Protein 6Q1U (pdb70)

Organism: Homo sapiens (NCBI:txid9606)

Structure (mmCIF, N/CA/C/O backbone):
data_6Q1U
#
_entry.id   6Q1U
#
_cell.length_a   79.228
_cell.length_b   80.293
_cell.length_c   83.198
_cell.angle_alpha   90.000
_cell.angle_beta   90.000
_cell.angle_gamma   90.000
#
_symmetry.space_group_name_H-M   'P 21 21 21'
#
loop_
_entity.id
_entity.type
_entity.pdbx_description
1 polymer Plasminogen
2 polymer GLY-ARG-ALA-TYR-LYS-SER-LYS-PRO-PRO-ILE-ALA-PHE-PRO-ASP
3 non-polymer 1-methyl-1H-1,2,3-triazole
4 water water
#
loop_
_atom_site.group_PDB
_atom_site.id
_atom_site.type_symbol
_atom_site.label_atom_id
_atom_site.label_alt_id
_atom_site.label_comp_id
_atom_site.label_asym_id
_atom_site.label_entity_id
_atom_site.label_seq_id
_atom_site.pdbx_PDB_ins_code
_atom_site.Cartn_x
_atom_site.Cartn_y
_atom_site.Cartn_z
_atom_site.occupancy
_atom_site.B_iso_or_equiv
_atom_site.auth_seq_id
_atom_site.auth_comp_id
_atom_site.auth_asym_id
_atom_site.auth_atom_id
_atom_site.pdbx_PDB_model_num
ATOM 1 N N . PHE A 1 4 ? -4.01181 1.55753 -28.34089 1.000 58.02801 546 PHE A N 1
ATOM 2 C CA . PHE A 1 4 ? -4.46010 1.50690 -26.95296 1.000 56.80418 546 PHE A CA 1
ATOM 3 C C . PHE A 1 4 ? -5.37794 0.31250 -26.69846 1.000 56.42782 546 PHE A C 1
ATOM 4 O O . PHE A 1 4 ? -6.02913 -0.19545 -27.61158 1.000 56.86734 546 PHE A O 1
ATOM 12 N N . ASP A 1 5 ? -5.41621 -0.12695 -25.44522 1.000 37.56240 547 ASP A N 1
ATOM 13 C CA . ASP A 1 5 ? -6.24172 -1.24254 -25.01200 1.000 37.31500 547 ASP A CA 1
ATOM 14 C C . ASP A 1 5 ? -7.32604 -0.72789 -24.07641 1.000 36.51490 547 ASP A C 1
ATOM 15 O O . ASP A 1 5 ? -7.08950 0.19614 -23.29148 1.000 36.81494 547 ASP A O 1
ATOM 20 N N . CYS A 1 6 ? -8.51408 -1.32645 -24.16361 1.000 35.28055 548 CYS A N 1
ATOM 21 C CA . CYS A 1 6 ? -9.62523 -0.88577 -23.33092 1.000 34.79101 548 CYS A CA 1
ATOM 22 C C . CYS A 1 6 ? -9.29766 -1.08776 -21.85627 1.000 35.75955 548 CYS A C 1
ATOM 23 O O . CYS A 1 6 ? -8.55198 -1.99562 -21.47806 1.000 36.77283 548 CYS A O 1
ATOM 26 N N . GLY A 1 7 ? -9.86046 -0.21953 -21.02044 1.000 23.28437 549 GLY A N 1
ATOM 27 C CA . GLY A 1 7 ? -9.75531 -0.37879 -19.58492 1.000 24.03446 549 GLY A CA 1
ATOM 28 C C . GLY A 1 7 ? -8.37005 -0.23558 -18.99607 1.000 24.80824 549 GLY A C 1
ATOM 29 O O . GLY A 1 7 ? -8.17831 -0.59262 -17.82989 1.000 26.04786 549 GLY A O 1
ATOM 30 N N . LYS A 1 8 ? -7.40056 0.27427 -19.75432 1.000 19.92607 550 LYS A N 1
ATOM 31 C CA . LYS A 1 8 ? -6.03349 0.47750 -19.26382 1.000 20.49719 550 LYS A CA 1
ATOM 32 C C . LYS A 1 8 ? -5.69102 1.96042 -19.29980 1.000 19.35495 550 LYS A C 1
ATOM 33 O O . LYS A 1 8 ? -5.27773 2.47693 -20.35419 1.000 19.49444 550 LYS A O 1
ATOM 39 N N . PRO A 1 9 ? -5.82643 2.68338 -18.18792 1.000 17.98900 551 PRO A N 1
ATOM 40 C CA . PRO A 1 9 ? -5.54115 4.12083 -18.20909 1.000 17.40998 551 PRO A CA 1
ATOM 41 C C . PRO A 1 9 ? -4.05411 4.39657 -18.38084 1.000 18.88121 551 PRO A C 1
ATOM 42 O O . PRO A 1 9 ? -3.19567 3.63186 -17.93343 1.000 20.34981 551 PRO A O 1
ATOM 46 N N . GLN A 1 10 ? -3.75618 5.50946 -19.05040 1.000 23.60020 552 GLN A N 1
ATOM 47 C CA . GLN A 1 10 ? -2.38199 5.96531 -19.18520 1.000 23.47650 552 GLN A CA 1
ATOM 48 C C . GLN A 1 10 ? -1.90623 6.74701 -17.96852 1.000 23.63704 552 GLN A C 1
ATOM 49 O O . GLN A 1 10 ? -0.70679 7.01641 -17.85491 1.000 24.88983 552 GLN A O 1
ATOM 55 N N . VAL A 1 11 ? -2.81381 7.12264 -17.07127 1.000 20.18400 553 VAL A N 1
ATOM 56 C CA . VAL A 1 11 ? -2.47130 7.68497 -15.77031 1.000 21.16833 553 VAL A CA 1
ATOM 57 C C . VAL A 1 11 ? -3.02921 6.74234 -14.71560 1.000 20.88408 553 VAL A C 1
ATOM 58 O O . VAL A 1 11 ? -4.24877 6.54967 -14.63468 1.000 19.15230 553 VAL A O 1
ATOM 62 N N . GLU A 1 12 ? -2.14564 6.14148 -13.92856 1.000 28.06915 554 GLU A N 1
ATOM 63 C CA . GLU A 1 12 ? -2.57456 5.17551 -12.92564 1.000 30.29047 554 GLU A CA 1
ATOM 64 C C . GLU A 1 12 ? -3.39742 5.87424 -11.85222 1.000 29.51933 554 GLU A C 1
ATOM 65 O O . GLU A 1 12 ? -2.91461 6.83705 -11.23963 1.000 28.60606 554 GLU A O 1
ATOM 71 N N . PRO A 1 13 ? -4.63570 5.44910 -11.60843 1.000 21.99737 555 PRO A N 1
ATOM 72 C CA . PRO A 1 13 ? -5.46884 6.13542 -10.61611 1.000 21.47889 555 PRO A CA 1
ATOM 73 C C . PRO A 1 13 ? -5.02249 5.85134 -9.19317 1.000 24.00025 555 PRO A C 1
ATOM 74 O O . PRO A 1 13 ? -4.55920 4.75534 -8.86525 1.000 26.67951 555 PRO A O 1
ATOM 78 N N . LYS A 1 14 ? -5.17662 6.86583 -8.34296 1.000 29.24561 556 LYS A N 1
ATOM 79 C CA . LYS A 1 14 ? -4.75233 6.77573 -6.95325 1.000 31.98541 556 LYS A CA 1
ATOM 80 C C . LYS A 1 14 ? -5.73080 5.91014 -6.17308 1.000 34.27253 556 LYS A C 1
ATOM 81 O O . LYS A 1 14 ? -6.93515 6.16574 -6.18662 1.000 33.64088 556 LYS A O 1
ATOM 87 N N . LYS A 1 15 ? -5.22437 4.87477 -5.51614 1.000 49.27696 557 LYS A N 1
ATOM 88 C CA . LYS A 1 15 ? -6.02771 4.19973 -4.50914 1.000 51.24035 557 LYS A CA 1
ATOM 89 C C . LYS A 1 15 ? -6.49627 5.22794 -3.49420 1.000 50.52974 557 LYS A C 1
ATOM 90 O O . LYS A 1 15 ? -5.68003 5.85743 -2.81525 1.000 50.71134 557 LYS A O 1
ATOM 92 N N . CYS A 1 16 ? -7.81020 5.43357 -3.41822 1.000 64.52616 558 CYS A N 1
ATOM 93 C CA . CYS A 1 16 ? -8.35262 6.46513 -2.54733 1.000 63.72080 558 CYS A CA 1
ATOM 94 C C . CYS A 1 16 ? -8.47978 5.91689 -1.13262 1.000 66.26058 558 CYS A C 1
ATOM 95 O O . CYS A 1 16 ? -9.31212 5.02517 -0.90005 1.000 66.60535 558 CYS A O 1
ATOM 98 N N . PRO A 1 17 ? -7.68902 6.40907 -0.15794 1.000 70.25053 559 PRO A N 1
ATOM 99 C CA . PRO A 1 17 ? -7.70619 5.93679 1.23369 1.000 73.63778 559 PRO A CA 1
ATOM 100 C C . PRO A 1 17 ? -9.05294 6.15272 1.92385 1.000 73.32458 559 PRO A C 1
ATOM 101 O O . PRO A 1 17 ? -9.76129 5.18120 2.19068 1.000 73.69041 559 PRO A O 1
ATOM 105 N N . VAL A 1 20 ? -20.25573 12.48632 -6.36215 1.000 16.08877 562 VAL A N 1
ATOM 106 C CA . VAL A 1 20 ? -19.65523 11.49012 -5.47972 1.000 17.11258 562 VAL A CA 1
ATOM 107 C C . VAL A 1 20 ? -19.51311 12.03938 -4.06628 1.000 18.69961 562 VAL A C 1
ATOM 108 O O . VAL A 1 20 ? -18.89461 13.08010 -3.86617 1.000 18.63645 562 VAL A O 1
ATOM 112 N N . VAL A 1 21 ? -20.09026 11.33296 -3.09497 1.000 20.53141 563 VAL A N 1
ATOM 113 C CA . VAL A 1 21 ? -19.93467 11.66042 -1.67886 1.000 22.69483 563 VAL A CA 1
ATOM 114 C C . VAL A 1 21 ? -18.78544 10.83355 -1.11656 1.000 24.14500 563 VAL A C 1
ATOM 115 O O . VAL A 1 21 ? -18.69267 9.62804 -1.38070 1.000 24.50294 563 VAL A O 1
ATOM 119 N N . GLY A 1 22 ? -17.91383 11.47461 -0.33041 1.000 25.47411 564 GLY A N 1
ATOM 120 C CA . GLY A 1 22 ? -16.71687 10.78262 0.10230 1.000 27.22432 564 GLY A CA 1
ATOM 121 C C . GLY A 1 22 ? -15.73399 10.65199 -1.05364 1.000 25.28987 564 GLY A C 1
ATOM 122 O O . GLY A 1 22 ? -15.76462 11.41295 -2.02461 1.000 22.94749 564 GLY A O 1
ATOM 123 N N . GLY A 1 23 ? -14.85815 9.65139 -0.94618 1.000 26.62161 565 GLY A N 1
ATOM 124 C CA . GLY A 1 23 ? -13.88417 9.43018 -2.00109 1.000 25.08459 565 GLY A CA 1
ATOM 125 C C . GLY A 1 23 ? -12.91757 10.59662 -2.12212 1.000 24.89772 565 GLY A C 1
ATOM 126 O O . GLY A 1 23 ? -12.59778 11.27864 -1.14541 1.000 26.99271 565 GLY A O 1
ATOM 127 N N . CYS A 1 24 ? -12.45619 10.84382 -3.34275 1.000 28.36919 566 CYS A N 1
ATOM 128 C CA . CYS A 1 24 ? -11.48906 11.91531 -3.52775 1.000 28.20075 566 CYS A CA 1
ATOM 129 C C . CYS A 1 24 ? -11.46523 12.36476 -4.97722 1.000 24.40819 566 CYS A C 1
ATOM 130 O O . CYS A 1 24 ? -11.94902 11.67242 -5.87235 1.000 23.37386 566 CYS A O 1
ATOM 133 N N . VAL A 1 25 ? -10.88306 13.54628 -5.18584 1.000 21.01831 567 VAL A N 1
ATOM 134 C CA . VAL A 1 25 ? -10.63548 14.03916 -6.53175 1.000 19.47865 567 VAL A CA 1
ATOM 135 C C . VAL A 1 25 ? -9.65097 13.11507 -7.23035 1.000 19.40233 567 VAL A C 1
ATOM 136 O O . VAL A 1 25 ? -8.58079 12.80348 -6.69313 1.000 21.40257 567 VAL A O 1
ATOM 140 N N . ALA A 1 26 ? -10.00391 12.67788 -8.43581 1.000 29.84305 568 ALA A N 1
ATOM 141 C CA . ALA A 1 26 ? -9.15359 11.75618 -9.17223 1.000 28.90083 568 ALA A CA 1
ATOM 142 C C . ALA A 1 26 ? -7.91019 12.46538 -9.71103 1.000 29.54038 568 ALA A C 1
ATOM 143 O O . ALA A 1 26 ? -7.86089 13.69346 -9.83684 1.000 30.46944 568 ALA A O 1
ATOM 145 N N . HIS A 1 27 ? -6.88720 11.67031 -10.01074 1.000 29.33510 569 HIS A N 1
ATOM 146 C CA . HIS A 1 27 ? -5.80639 12.16785 -10.84428 1.000 29.86148 569 HIS A CA 1
ATOM 147 C C . HIS A 1 27 ? -6.38883 12.55249 -12.19477 1.000 29.16665 569 HIS A C 1
ATOM 148 O O . HIS A 1 27 ? -7.17163 11.78002 -12.76509 1.000 27.95598 569 HIS A O 1
ATOM 155 N N . PRO A 1 28 ? -6.07404 13.73102 -12.71636 1.000 30.10361 570 PRO A N 1
ATOM 156 C CA . PRO A 1 28 ? -6.58951 14.10603 -14.03666 1.000 29.70093 570 PRO A CA 1
ATOM 157 C C . PRO A 1 28 ? -6.30478 13.04205 -15.08460 1.000 28.91926 570 PRO A C 1
ATOM 158 O O . PRO A 1 28 ? -5.15754 12.61741 -15.25722 1.000 29.51670 570 PRO A O 1
ATOM 162 N N . HIS A 1 29 ? -7.36663 12.57249 -15.74087 1.000 27.75859 571 HIS A N 1
ATOM 163 C CA . HIS A 1 29 ? -7.32083 11.64756 -16.86687 1.000 27.21905 571 HIS A CA 1
ATOM 164 C C . HIS A 1 29 ? -6.92025 10.23455 -16.47113 1.000 26.82690 571 HIS A C 1
ATOM 165 O O . HIS A 1 29 ? -6.56113 9.43269 -17.34770 1.000 26.89796 571 HIS A O 1
ATOM 172 N N . SER A 1 30 ? -6.98567 9.89795 -15.18045 1.000 26.69004 572 SER A N 1
ATOM 173 C CA . SER A 1 30 ? -6.79510 8.52054 -14.74432 1.000 26.51107 572 SER A CA 1
ATOM 174 C C . SER A 1 30 ? -8.00664 7.64441 -15.03224 1.000 25.57149 572 SER A C 1
ATOM 175 O O . SER A 1 30 ? -7.90271 6.41716 -14.92636 1.000 25.67676 572 SER A O 1
ATOM 178 N N . TRP A 1 31 ? -9.14417 8.24101 -15.38825 1.000 24.88983 573 TRP A N 1
ATOM 179 C CA . TRP A 1 31 ? -10.35179 7.51786 -15.77814 1.000 24.13447 573 TRP A CA 1
ATOM 180 C C . TRP A 1 31 ? -10.75547 7.98157 -17.17675 1.000 23.89234 573 TRP A C 1
ATOM 181 O O . TRP A 1 31 ? -11.72368 8.73791 -17.34006 1.000 23.47124 573 TRP A O 1
ATOM 192 N N . PRO A 1 32 ? -10.03106 7.53447 -18.21208 1.000 24.38713 574 PRO A N 1
ATOM 193 C CA . PRO A 1 32 ? -10.18876 8.13562 -19.54943 1.000 24.58189 574 PRO A CA 1
ATOM 194 C C . PRO A 1 32 ? -11.48138 7.77948 -20.26030 1.000 23.97393 574 PRO A C 1
ATOM 195 O O . PRO A 1 32 ? -11.74080 8.33907 -21.33296 1.000 24.21606 574 PRO A O 1
ATOM 199 N N . TRP A 1 33 ? -12.28560 6.86807 -19.72640 1.000 23.41860 575 TRP A N 1
ATOM 200 C CA . TRP A 1 33 ? -13.57468 6.53263 -20.31759 1.000 22.98170 575 TRP A CA 1
ATOM 201 C C . TRP A 1 33 ? -14.72414 7.32722 -19.71675 1.000 22.28951 575 TRP A C 1
ATOM 202 O O . TRP A 1 33 ? -15.86600 7.17978 -20.16980 1.000 21.97106 575 TRP A O 1
ATOM 213 N N . GLN A 1 34 ? -14.45198 8.15384 -18.70904 1.000 22.29215 576 GLN A N 1
ATOM 214 C CA . GLN A 1 34 ? -15.50356 8.92932 -18.06538 1.000 22.03948 576 GLN A CA 1
ATOM 215 C C . GLN A 1 34 ? -15.99282 10.03295 -18.99261 1.000 22.13423 576 GLN A C 1
ATOM 216 O O . GLN A 1 34 ? -15.20147 10.82972 -19.50657 1.000 22.66061 576 GLN A O 1
ATOM 222 N N . VAL A 1 35 ? -17.30565 10.09083 -19.18524 1.000 21.83946 577 VAL A N 1
ATOM 223 C CA . VAL A 1 35 ? -17.93751 11.02706 -20.09987 1.000 22.03948 577 VAL A CA 1
ATOM 224 C C . VAL A 1 35 ? -18.80706 11.98485 -19.30051 1.000 22.36847 577 VAL A C 1
ATOM 225 O O . VAL A 1 35 ? -19.43009 11.58697 -18.31024 1.000 22.25793 577 VAL A O 1
ATOM 229 N N . SER A 1 36 ? -18.84578 13.24672 -19.72657 1.000 23.07908 578 SER A N 1
ATOM 230 C CA . SER A 1 36 ? -19.81342 14.21162 -19.21665 1.000 23.72916 578 SER A CA 1
ATOM 231 C C . SER A 1 36 ? -20.92290 14.36698 -20.25332 1.000 23.65547 578 SER A C 1
ATOM 232 O O . SER A 1 36 ? -20.70382 14.93653 -21.32844 1.000 24.05025 578 SER A O 1
ATOM 235 N N . LEU A 1 37 ? -22.10452 13.84852 -19.93425 1.000 23.35543 579 LEU A N 1
ATOM 236 C CA . LEU A 1 37 ? -23.26819 14.03523 -20.78499 1.000 23.48176 579 LEU A CA 1
ATOM 237 C C . LEU A 1 37 ? -23.86555 15.40603 -20.49387 1.000 24.75034 579 LEU A C 1
ATOM 238 O O . LEU A 1 37 ? -24.08692 15.76272 -19.33411 1.000 25.43200 579 LEU A O 1
ATOM 243 N N . ARG A 1 38 ? -24.08453 16.19203 -21.54424 1.000 25.37409 580 ARG A N 1
ATOM 244 C CA . ARG A 1 38 ? -24.49473 17.57712 -21.39130 1.000 26.94797 580 ARG A CA 1
ATOM 245 C C . ARG A 1 38 ? -25.67056 17.87892 -22.29996 1.000 27.35854 580 ARG A C 1
ATOM 246 O O . ARG A 1 38 ? -25.84867 17.24824 -23.34288 1.000 26.61898 580 ARG A O 1
ATOM 254 N N . THR A 1 39 ? -26.47553 18.85016 -21.88397 1.000 28.78240 581 THR A N 1
ATOM 255 C CA . THR A 1 39 ? -27.53801 19.35770 -22.73494 1.000 31.98015 581 THR A CA 1
ATOM 256 C C . THR A 1 39 ? -26.93656 20.10203 -23.92030 1.000 35.02262 581 THR A C 1
ATOM 257 O O . THR A 1 39 ? -25.77859 20.53346 -23.89007 1.000 35.37266 581 THR A O 1
ATOM 261 N N . ARG A 1 40 ? -27.73865 20.23894 -24.98131 1.000 43.98159 582 ARG A N 1
ATOM 262 C CA . ARG A 1 40 ? -27.31686 21.03183 -26.13236 1.000 46.67402 582 ARG A CA 1
ATOM 263 C C . ARG A 1 40 ? -26.82828 22.40506 -25.69582 1.000 50.46131 582 ARG A C 1
ATOM 264 O O . ARG A 1 40 ? -25.87002 22.94590 -26.26211 1.000 50.98769 582 ARG A O 1
ATOM 267 N N . PHE A 1 41 ? -27.45787 22.96882 -24.66344 1.000 46.91615 583 PHE A N 1
ATOM 268 C CA . PHE A 1 41 ? -27.10283 24.27908 -24.13994 1.000 47.96365 583 PHE A CA 1
ATOM 269 C C . PHE A 1 41 ? -26.19378 24.19399 -22.91177 1.000 45.50546 583 PHE A C 1
ATOM 270 O O . PHE A 1 41 ? -26.22774 25.07892 -22.05205 1.000 45.82392 583 PHE A O 1
ATOM 278 N N . GLY A 1 42 ? -25.39785 23.12891 -22.80562 1.000 45.22911 584 GLY A N 1
ATOM 279 C CA . GLY A 1 42 ? -24.14847 23.16786 -22.06419 1.000 43.25782 584 GLY A CA 1
ATOM 280 C C . GLY A 1 42 ? -24.17238 22.84382 -20.58431 1.000 40.82595 584 GLY A C 1
ATOM 281 O O . GLY A 1 42 ? -23.19625 23.15711 -19.89186 1.000 40.03638 584 GLY A O 1
ATOM 282 N N . MET A 1 43 ? -25.22383 22.21308 -20.07038 1.000 57.02789 585 MET A N 1
ATOM 283 C CA . MET A 1 43 ? -25.30467 21.87657 -18.65258 1.000 54.55128 585 MET A CA 1
ATOM 284 C C . MET A 1 43 ? -24.95618 20.41052 -18.43566 1.000 50.47447 585 MET A C 1
ATOM 285 O O . MET A 1 43 ? -25.56825 19.53010 -19.04526 1.000 49.32170 585 MET A O 1
ATOM 290 N N . HIS A 1 44 ? -23.97853 20.14723 -17.57067 1.000 31.54062 586 HIS A N 1
ATOM 291 C CA . HIS A 1 44 ? -23.73526 18.77325 -17.14787 1.000 29.69040 586 HIS A CA 1
ATOM 292 C C . HIS A 1 44 ? -24.90541 18.28403 -16.30358 1.000 29.84042 586 HIS A C 1
ATOM 293 O O . HIS A 1 44 ? -25.28648 18.92746 -15.32034 1.000 31.54062 586 HIS A O 1
ATOM 300 N N . PHE A 1 45 ? -25.47839 17.14275 -16.68396 1.000 28.37445 587 PHE A N 1
ATOM 301 C CA . PHE A 1 45 ? -26.59644 16.58040 -15.94387 1.000 28.73239 587 PHE A CA 1
ATOM 302 C C . PHE A 1 45 ? -26.47147 15.08675 -15.67602 1.000 27.38486 587 PHE A C 1
ATOM 303 O O . PHE A 1 45 ? -27.28655 14.55029 -14.91758 1.000 27.92440 587 PHE A O 1
ATOM 311 N N . CYS A 1 46 ? -25.49841 14.40379 -16.27362 1.000 27.21642 588 CYS A N 1
ATOM 312 C CA . CYS A 1 46 ? -25.34060 12.96483 -16.10896 1.000 25.81889 588 CYS A CA 1
ATOM 313 C C . CYS A 1 46 ? -23.94014 12.58160 -16.54287 1.000 24.60821 588 CYS A C 1
ATOM 314 O O . CYS A 1 46 ? -23.22591 13.35910 -17.18007 1.000 24.82929 588 CYS A O 1
ATOM 317 N N . GLY A 1 47 ? -23.56159 11.35369 -16.19952 1.000 23.38965 589 GLY A N 1
ATOM 318 C CA . GLY A 1 47 ? -22.32537 10.76951 -16.65272 1.000 22.61587 589 GLY A CA 1
ATOM 319 C C . GLY A 1 47 ? -22.58257 9.68436 -17.68410 1.000 21.93158 589 GLY A C 1
ATOM 320 O O . GLY A 1 47 ? -23.71209 9.36258 -18.03907 1.000 21.99474 589 GLY A O 1
ATOM 321 N N . GLY A 1 48 ? -21.48457 9.11408 -18.15198 1.000 21.51837 590 GLY A N 1
ATOM 322 C CA . GLY A 1 48 ? -21.54078 8.04729 -19.13532 1.000 21.23149 590 GLY A CA 1
ATOM 323 C C . GLY A 1 48 ? -20.17327 7.41623 -19.23386 1.000 21.18675 590 GLY A C 1
ATOM 324 O O . GLY A 1 48 ? -19.19601 7.91621 -18.67208 1.000 21.27097 590 GLY A O 1
ATOM 325 N N . THR A 1 49 ? -20.11811 6.30033 -19.95184 1.000 21.29729 591 THR A N 1
ATOM 326 C CA . THR A 1 49 ? -18.88543 5.54238 -20.11281 1.000 21.58943 591 THR A CA 1
ATOM 327 C C . THR A 1 49 ? -18.65821 5.26727 -21.58862 1.000 21.93158 591 THR A C 1
ATOM 328 O O . THR A 1 49 ? -19.49082 4.62403 -22.23772 1.000 22.20266 591 THR A O 1
ATOM 332 N N . LEU A 1 50 ? -17.52849 5.74012 -22.10986 1.000 22.18424 592 LEU A N 1
ATOM 333 C CA . LEU A 1 50 ? -17.13029 5.39585 -23.46687 1.000 22.92117 592 LEU A CA 1
ATOM 334 C C . LEU A 1 50 ? -16.73802 3.92592 -23.50401 1.000 23.72653 592 LEU A C 1
ATOM 335 O O . LEU A 1 50 ? -15.83717 3.50103 -22.77466 1.000 23.97656 592 LEU A O 1
ATOM 340 N N . ILE A 1 51 ? -17.42380 3.14123 -24.32731 1.000 24.35818 593 ILE A N 1
ATOM 341 C CA . ILE A 1 51 ? -17.11684 1.72117 -24.46358 1.000 25.57938 593 ILE A CA 1
ATOM 342 C C . ILE A 1 51 ? -16.52923 1.37431 -25.82231 1.000 27.01377 593 ILE A C 1
ATOM 343 O O . ILE A 1 51 ? -16.14340 0.21325 -26.03534 1.000 28.45604 593 ILE A O 1
ATOM 348 N N . SER A 1 52 ? -16.44284 2.33365 -26.73789 1.000 26.97429 594 SER A N 1
ATOM 349 C CA . SER A 1 52 ? -15.77726 2.20120 -28.02458 1.000 28.59817 594 SER A CA 1
ATOM 350 C C . SER A 1 52 ? -15.74622 3.59647 -28.63022 1.000 28.23233 594 SER A C 1
ATOM 351 O O . SER A 1 52 ? -16.43315 4.48741 -28.11912 1.000 26.83216 594 SER A O 1
ATOM 354 N N . PRO A 1 53 ? -14.97191 3.84437 -29.69269 1.000 29.71935 595 PRO A N 1
ATOM 355 C CA . PRO A 1 53 ? -14.86567 5.22357 -30.20384 1.000 29.63776 595 PRO A CA 1
ATOM 356 C C . PRO A 1 53 ? -16.19056 5.85065 -30.60798 1.000 28.95874 595 PRO A C 1
ATOM 357 O O . PRO A 1 53 ? -16.29031 7.08302 -30.62965 1.000 28.52447 595 PRO A O 1
ATOM 361 N N . GLU A 1 54 ? -17.21477 5.05656 -30.91195 1.000 30.20362 596 GLU A N 1
ATOM 362 C CA . GLU A 1 54 ? -18.48766 5.59502 -31.37306 1.000 29.79041 596 GLU A CA 1
ATOM 363 C C . GLU A 1 54 ? -19.59713 5.57252 -30.33321 1.000 28.16917 596 GLU A C 1
ATOM 364 O O . GLU A 1 54 ? -20.63333 6.20800 -30.55988 1.000 27.79544 596 GLU A O 1
ATOM 370 N N . TRP A 1 55 ? -19.42745 4.86458 -29.21615 1.000 26.26368 597 TRP A N 1
ATOM 371 C CA . TRP A 1 55 ? -20.56244 4.48447 -28.37957 1.000 25.34251 597 TRP A CA 1
ATOM 372 C C . TRP A 1 55 ? -20.35492 4.88271 -26.92692 1.000 24.11605 597 TRP A C 1
ATOM 373 O O . TRP A 1 55 ? -19.28682 4.64073 -26.35566 1.000 24.15026 597 TRP A O 1
ATOM 384 N N . VAL A 1 56 ? -21.39304 5.47041 -26.33251 1.000 23.26595 598 VAL A N 1
ATOM 385 C CA . VAL A 1 56 ? -21.40178 5.87351 -24.93151 1.000 22.40269 598 VAL A CA 1
ATOM 386 C C . VAL A 1 56 ? -22.52060 5.12786 -24.21970 1.000 22.29478 598 VAL A C 1
ATOM 387 O O . VAL A 1 56 ? -23.66834 5.13214 -24.67679 1.000 22.43953 598 VAL A O 1
ATOM 391 N N . LEU A 1 57 ? -22.18225 4.49081 -23.10346 1.000 22.23951 599 LEU A N 1
ATOM 392 C CA . LEU A 1 57 ? -23.13303 3.75096 -22.28672 1.000 22.47375 599 LEU A CA 1
ATOM 393 C C . LEU A 1 57 ? -23.55072 4.60905 -21.09946 1.000 21.99474 599 LEU A C 1
ATOM 394 O O . LEU A 1 57 ? -22.69570 5.13249 -20.37463 1.000 21.70260 599 LEU A O 1
ATOM 399 N N . THR A 1 58 ? -24.85863 4.75220 -20.90094 1.000 22.15529 600 THR A N 1
ATOM 400 C CA . THR A 1 58 ? -25.38240 5.61270 -19.84265 1.000 22.12107 600 THR A CA 1
ATOM 401 C C . THR A 1 58 ? -26.71082 5.03270 -19.34888 1.000 22.87116 600 THR A C 1
ATOM 402 O O . THR A 1 58 ? -27.06965 3.89586 -19.66980 1.000 23.43702 600 THR A O 1
ATOM 406 N N . ALA A 1 59 ? -27.43808 5.81211 -18.54859 1.000 23.19752 601 ALA A N 1
ATOM 407 C CA . ALA A 1 59 ? -28.69236 5.37352 -17.95339 1.000 24.20553 601 ALA A CA 1
ATOM 408 C C . ALA A 1 59 ? -29.87790 5.93684 -18.72679 1.000 24.40029 601 ALA A C 1
ATOM 409 O O . ALA A 1 59 ? -29.87312 7.10288 -19.12895 1.000 24.04499 601 ALA A O 1
ATOM 411 N N . ALA A 1 60 ? -30.90109 5.09891 -18.91633 1.000 25.20302 602 ALA A N 1
ATOM 412 C CA . ALA A 1 60 ? -32.06832 5.49696 -19.70133 1.000 25.55043 602 ALA A CA 1
ATOM 413 C C . ALA A 1 60 ? -32.71576 6.75970 -19.15175 1.000 25.96890 602 ALA A C 1
ATOM 414 O O . ALA A 1 60 ? -33.11073 7.64181 -19.91979 1.000 25.79257 602 ALA A O 1
ATOM 416 N N . HIS A 1 61 ? -32.81230 6.87790 -17.82504 1.000 26.77163 603 HIS A N 1
ATOM 417 C CA . HIS A 1 61 ? -33.54620 7.99346 -17.23934 1.000 27.72174 603 HIS A CA 1
ATOM 418 C C . HIS A 1 61 ? -32.84648 9.32938 -17.43929 1.000 27.10588 603 HIS A C 1
ATOM 419 O O . HIS A 1 61 ? -33.49055 10.37288 -17.30035 1.000 28.00862 603 HIS A O 1
ATOM 426 N N . CYS A 1 62 ? -31.55236 9.33140 -17.75843 1.000 25.88995 604 CYS A N 1
ATOM 427 C CA . CYS A 1 62 ? -30.89263 10.58839 -18.09518 1.000 25.52148 604 CYS A CA 1
ATOM 428 C C . CYS A 1 62 ? -31.48741 11.22825 -19.34064 1.000 25.48200 604 CYS A C 1
ATOM 429 O O . CYS A 1 62 ? -31.31923 12.43247 -19.54949 1.000 25.82415 604 CYS A O 1
ATOM 432 N N . LEU A 1 63 ? -32.18678 10.45477 -20.16434 1.000 25.33198 605 LEU A N 1
ATOM 433 C CA . LEU A 1 63 ? -32.65117 10.91578 -21.46157 1.000 25.32409 605 LEU A CA 1
ATOM 434 C C . LEU A 1 63 ? -34.12615 11.30040 -21.47376 1.000 26.53739 605 LEU A C 1
ATOM 435 O O . LEU A 1 63 ? -34.66213 11.59171 -22.54465 1.000 26.71899 605 LEU A O 1
ATOM 440 N N . GLU A 1 64 ? -34.79198 11.32783 -20.31543 1.000 35.75429 606 GLU A N 1
ATOM 441 C CA . GLU A 1 64 ? -36.24580 11.47969 -20.31471 1.000 36.62808 606 GLU A CA 1
ATOM 442 C C . GLU A 1 64 ? -36.68707 12.85551 -20.79678 1.000 38.93098 606 GLU A C 1
ATOM 443 O O . GLU A 1 64 ? -37.78365 12.98893 -21.35172 1.000 39.88373 606 GLU A O 1
ATOM 449 N N . LYS A 1 65 ? -35.85895 13.88152 -20.60947 1.000 30.84844 607 LYS A N 1
ATOM 450 C CA . LYS A 1 65 ? -36.24923 15.23831 -20.97337 1.000 33.51981 607 LYS A CA 1
ATOM 451 C C . LYS A 1 65 ? -36.24644 15.49109 -22.47800 1.000 34.82523 607 LYS A C 1
ATOM 452 O O . LYS A 1 65 ? -36.74684 16.53636 -22.90715 1.000 37.42817 607 LYS A O 1
ATOM 454 N N . SER A 1 66 ? -35.69959 14.57795 -23.28769 1.000 28.94294 608 SER A N 1
ATOM 455 C CA . SER A 1 66 ? -35.71992 14.74689 -24.73766 1.000 28.76661 608 SER A CA 1
ATOM 456 C C . SER A 1 66 ? -35.41325 13.43380 -25.44791 1.000 27.60331 608 SER A C 1
ATOM 457 O O . SER A 1 66 ? -34.45099 12.74536 -25.09637 1.000 26.59266 608 SER A O 1
ATOM 460 N N . PRO A 1 67 ? -36.21064 13.04879 -26.44218 1.000 27.94546 609 PRO A N 1
ATOM 461 C CA . PRO A 1 67 ? -35.86379 11.89960 -27.28468 1.000 27.25064 609 PRO A CA 1
ATOM 462 C C . PRO A 1 67 ? -35.03172 12.24569 -28.51166 1.000 27.07956 609 PRO A C 1
ATOM 463 O O . PRO A 1 67 ? -34.65138 11.33156 -29.25032 1.000 26.79005 609 PRO A O 1
ATOM 467 N N . ARG A 1 68 ? -34.74354 13.52528 -28.74635 1.000 27.57962 610 ARG A N 1
ATOM 468 C CA . ARG A 1 68 ? -34.00969 13.94111 -29.93726 1.000 27.84018 610 ARG A CA 1
ATOM 469 C C . ARG A 1 68 ? -32.51506 13.88357 -29.66573 1.000 27.03219 610 ARG A C 1
ATOM 470 O O . ARG A 1 68 ? -32.05367 14.49330 -28.69195 1.000 26.84796 610 ARG A O 1
ATOM 478 N N . PRO A 1 69 ? -31.73065 13.16490 -30.47777 1.000 26.77426 611 PRO A N 1
ATOM 479 C CA . PRO A 1 69 ? -30.27597 13.12857 -30.24441 1.000 26.22420 611 PRO A CA 1
ATOM 480 C C . PRO A 1 69 ? -29.63425 14.50107 -30.24305 1.000 26.83743 611 PRO A C 1
ATOM 481 O O . PRO A 1 69 ? -28.76434 14.77369 -29.40845 1.000 26.38474 611 PRO A O 1
ATOM 485 N N . SER A 1 70 ? -30.06892 15.38717 -31.13432 1.000 28.08495 612 SER A N 1
ATOM 486 C CA . SER A 1 70 ? -29.52708 16.73494 -31.25223 1.000 29.17718 612 SER A CA 1
ATOM 487 C C . SER A 1 70 ? -29.67733 17.56546 -29.97915 1.000 29.27983 612 SER A C 1
ATOM 488 O O . SER A 1 70 ? -29.25892 18.72789 -29.94566 1.000 30.49050 612 SER A O 1
ATOM 491 N N . SER A 1 71 ? -30.27903 16.99577 -28.93373 1.000 28.37182 613 SER A N 1
ATOM 492 C CA . SER A 1 71 ? -30.38135 17.66140 -27.64048 1.000 28.67449 613 SER A CA 1
ATOM 493 C C . SER A 1 71 ? -29.20740 17.36214 -26.71512 1.000 27.80597 613 SER A C 1
ATOM 494 O O . SER A 1 71 ? -29.08149 18.01224 -25.67172 1.000 28.34814 613 SER A O 1
ATOM 497 N N . TYR A 1 72 ? -28.34211 16.41428 -27.07139 1.000 26.71899 614 TYR A N 1
ATOM 498 C CA . TYR A 1 72 ? -27.27350 15.96107 -26.19098 1.000 25.86100 614 TYR A CA 1
ATOM 499 C C . TYR A 1 72 ? -25.91472 16.07942 -26.87326 1.000 26.01628 614 TYR A C 1
ATOM 500 O O . TYR A 1 72 ? -25.79634 15.94062 -28.09550 1.000 26.43212 614 TYR A O 1
ATOM 509 N N . LYS A 1 73 ? -24.88665 16.34033 -26.06358 1.000 25.91363 615 LYS A N 1
ATOM 510 C CA . LYS A 1 73 ? -23.50398 16.30254 -26.51914 1.000 26.10576 615 LYS A CA 1
ATOM 511 C C . LYS A 1 73 ? -22.64077 15.69549 -25.42578 1.000 25.26092 615 LYS A C 1
ATOM 512 O O . LYS A 1 73 ? -22.85150 15.94847 -24.23782 1.000 25.20039 615 LYS A O 1
ATOM 518 N N . VAL A 1 74 ? -21.67473 14.89960 -25.83095 1.000 24.84772 616 VAL A N 1
ATOM 519 C CA A VAL A 1 74 ? -20.80541 14.20427 -24.89144 0.630 24.13184 616 VAL A CA 1
ATOM 520 C CA B VAL A 1 74 ? -20.79211 14.17865 -24.92491 0.370 24.12921 616 VAL A CA 1
ATOM 521 C C . VAL A 1 74 ? -19.47775 14.94007 -24.80028 1.000 24.95826 616 VAL A C 1
ATOM 522 O O . VAL A 1 74 ? -18.95026 15.45502 -25.79676 1.000 25.96890 616 VAL A O 1
ATOM 529 N N . ILE A 1 75 ? -18.95290 15.02582 -23.58346 1.000 24.77665 617 ILE A N 1
ATOM 530 C CA . ILE A 1 75 ? -17.66940 15.65853 -23.31333 1.000 25.63202 617 ILE A CA 1
ATOM 531 C C . ILE A 1 75 ? -16.72510 14.56473 -22.83972 1.000 24.88193 617 ILE A C 1
ATOM 532 O O . ILE A 1 75 ? -17.02663 13.85275 -21.87309 1.000 23.99498 617 ILE A O 1
ATOM 537 N N . LEU A 1 76 ? -15.59668 14.41619 -23.53073 1.000 30.37206 618 LEU A N 1
ATOM 538 C CA . LEU A 1 76 ? -14.62728 13.36999 -23.24122 1.000 28.70607 618 LEU A CA 1
ATOM 539 C C . LEU A 1 76 ? -13.27179 13.97877 -22.91252 1.000 29.54038 618 LEU A C 1
ATOM 540 O O . LEU A 1 76 ? -12.89325 15.02507 -23.45079 1.000 31.05636 618 LEU A O 1
ATOM 545 N N . GLY A 1 77 ? -12.53718 13.29893 -22.03050 1.000 26.35316 619 GLY A N 1
ATOM 546 C CA . GLY A 1 77 ? -11.19294 13.70407 -21.66235 1.000 27.34012 619 GLY A CA 1
ATOM 547 C C . GLY A 1 77 ? -11.10801 14.82752 -20.65701 1.000 28.11653 619 GLY A C 1
ATOM 548 O O . GLY A 1 77 ? -10.02505 15.39628 -20.47821 1.000 29.12981 619 GLY A O 1
ATOM 549 N N . ALA A 1 78 ? -12.20482 15.15984 -19.98862 1.000 26.84532 620 ALA A N 1
ATOM 550 C CA . ALA A 1 78 ? -12.24692 16.32066 -19.11878 1.000 27.91124 620 ALA A CA 1
ATOM 551 C C . ALA A 1 78 ? -11.94402 15.93401 -17.67576 1.000 27.70069 620 ALA A C 1
ATOM 552 O O . ALA A 1 78 ? -12.12367 14.78778 -17.25799 1.000 26.54529 620 ALA A O 1
ATOM 554 N N . HIS A 1 79 ? -11.46336 16.91494 -16.91414 1.000 29.11928 621 HIS A N 1
ATOM 555 C CA . HIS A 1 79 ? -11.32244 16.76885 -15.47128 1.000 29.31667 621 HIS A CA 1
ATOM 556 C C . HIS A 1 79 ? -12.21416 17.71533 -14.68597 1.000 30.34574 621 HIS A C 1
ATOM 557 O O . HIS A 1 79 ? -12.67381 17.35534 -13.59977 1.000 30.13256 621 HIS A O 1
ATOM 564 N N . GLN A 1 80 ? -12.47635 18.90352 -15.21446 1.000 32.65128 622 GLN A N 1
ATOM 565 C CA . GLN A 1 80 ? -13.34065 19.88265 -14.58018 1.000 34.84628 622 GLN A CA 1
ATOM 566 C C . GLN A 1 80 ? -14.75878 19.78165 -15.12250 1.000 35.79113 622 GLN A C 1
ATOM 567 O O . GLN A 1 80 ? -14.99652 19.32021 -16.24176 1.000 35.31213 622 GLN A O 1
ATOM 573 N N . GLU A 1 81 ? -15.70814 20.22588 -14.30237 1.000 39.09942 623 GLU A N 1
ATOM 574 C CA . GLU A 1 81 ? -17.10139 20.23294 -14.72516 1.000 39.60212 623 GLU A CA 1
ATOM 575 C C . GLU A 1 81 ? -17.40024 21.41953 -15.63224 1.000 41.38391 623 GLU A C 1
ATOM 576 O O . GLU A 1 81 ? -18.10723 21.27490 -16.63394 1.000 41.46813 623 GLU A O 1
ATOM 582 N N . VAL A 1 82 ? -16.84320 22.58676 -15.32008 1.000 55.26189 624 VAL A N 1
ATOM 583 C CA . VAL A 1 82 ? -17.25233 23.82236 -15.97525 1.000 56.42782 624 VAL A CA 1
ATOM 584 C C . VAL A 1 82 ? -16.18666 24.33758 -16.93654 1.000 57.80956 624 VAL A C 1
ATOM 585 O O . VAL A 1 82 ? -16.36136 24.26822 -18.15917 1.000 58.22277 624 VAL A O 1
ATOM 589 N N . ASN A 1 83 ? -15.08315 24.86548 -16.40322 1.000 40.70488 625 ASN A N 1
ATOM 590 C CA . ASN A 1 83 ? -14.06718 25.53012 -17.22332 1.000 42.34981 625 ASN A CA 1
ATOM 591 C C . ASN A 1 83 ? -13.15028 24.47518 -17.84071 1.000 40.42327 625 ASN A C 1
ATOM 592 O O . ASN A 1 83 ? -12.01258 24.26058 -17.41384 1.000 40.67856 625 ASN A O 1
ATOM 594 N N . LEU A 1 84 ? -13.65231 23.83593 -18.89700 1.000 38.79149 626 LEU A N 1
ATOM 595 C CA . LEU A 1 84 ? -12.99827 22.66181 -19.46568 1.000 36.84126 626 LEU A CA 1
ATOM 596 C C . LEU A 1 84 ? -11.61132 22.99249 -20.01634 1.000 38.26511 626 LEU A C 1
ATOM 597 O O . LEU A 1 84 ? -11.32040 24.12668 -20.40319 1.000 40.69435 626 LEU A O 1
ATOM 602 N N . GLU A 1 85 ? -10.75285 21.97096 -20.04742 1.000 36.96496 627 GLU A N 1
ATOM 603 C CA . GLU A 1 85 ? -9.40465 22.08943 -20.57590 1.000 38.24669 627 GLU A CA 1
ATOM 604 C C . GLU A 1 85 ? -9.45338 22.34406 -22.08084 1.000 39.00204 627 GLU A C 1
ATOM 605 O O . GLU A 1 85 ? -10.49520 22.17095 -22.71799 1.000 38.07035 627 GLU A O 1
ATOM 607 N N . PRO A 1 86 ? -8.33419 22.76652 -22.68136 1.000 52.85107 628 PRO A N 1
ATOM 608 C CA . PRO A 1 86 ? -8.37093 23.08104 -24.12112 1.000 53.06952 628 PRO A CA 1
ATOM 609 C C . PRO A 1 86 ? -8.56998 21.86677 -25.01544 1.000 50.96664 628 PRO A C 1
ATOM 610 O O . PRO A 1 86 ? -9.30261 21.95496 -26.01064 1.000 50.97716 628 PRO A O 1
ATOM 614 N N . HIS A 1 87 ? -7.94792 20.73148 -24.69428 1.000 60.43356 629 HIS A N 1
ATOM 615 C CA . HIS A 1 87 ? -7.96501 19.56566 -25.56770 1.000 58.77020 629 HIS A CA 1
ATOM 616 C C . HIS A 1 87 ? -9.15197 18.63829 -25.30828 1.000 57.52795 629 HIS A C 1
ATOM 617 O O . HIS A 1 87 ? -9.14312 17.49129 -25.76713 1.000 55.87775 629 HIS A O 1
ATOM 624 N N . VAL A 1 88 ? -10.17290 19.10889 -24.59408 1.000 34.46466 630 VAL A N 1
ATOM 625 C CA . VAL A 1 88 ? -11.35224 18.29438 -24.33933 1.000 32.33546 630 VAL A CA 1
ATOM 626 C C . VAL A 1 88 ? -12.10934 18.05947 -25.64125 1.000 32.32230 630 VAL A C 1
ATOM 627 O O . VAL A 1 88 ? -12.23692 18.96296 -26.47930 1.000 34.01460 630 VAL A O 1
ATOM 631 N N . GLN A 1 89 ? -12.60557 16.83993 -25.82821 1.000 30.65631 631 GLN A N 1
ATOM 632 C CA . GLN A 1 89 ? -13.39606 16.50199 -27.00370 1.000 30.61946 631 GLN A CA 1
ATOM 633 C C . GLN A 1 89 ? -14.88100 16.65453 -26.71439 1.000 29.51143 631 GLN A C 1
ATOM 634 O O . GLN A 1 89 ? -15.35992 16.29250 -25.63522 1.000 28.03757 631 GLN A O 1
ATOM 640 N N . GLU A 1 90 ? -15.60691 17.16540 -27.70700 1.000 35.09368 632 GLU A N 1
ATOM 641 C CA . GLU A 1 90 ? -16.99118 17.61498 -27.55394 1.000 35.63322 632 GLU A CA 1
ATOM 642 C C . GLU A 1 90 ? -17.75998 17.17632 -28.80049 1.000 34.40412 632 GLU A C 1
ATOM 643 O O . GLU A 1 90 ? -17.79211 17.89337 -29.80240 1.000 34.30938 632 GLU A O 1
ATOM 649 N N . ILE A 1 91 ? -18.37959 15.99996 -28.73298 1.000 28.43236 633 ILE A N 1
ATOM 650 C CA . ILE A 1 91 ? -19.01340 15.37305 -29.88867 1.000 28.63501 633 ILE A CA 1
ATOM 651 C C . ILE A 1 91 ? -20.52481 15.35935 -29.69443 1.000 27.86124 633 ILE A C 1
ATOM 652 O O . ILE A 1 91 ? -21.01950 15.04247 -28.60424 1.000 26.60582 633 ILE A O 1
ATOM 657 N N . GLU A 1 92 ? -21.25762 15.70282 -30.75161 1.000 35.60690 634 GLU A N 1
ATOM 658 C CA . GLU A 1 92 ? -22.71066 15.61768 -30.70095 1.000 36.00695 634 GLU A CA 1
ATOM 659 C C . GLU A 1 92 ? -23.16908 14.16738 -30.79155 1.000 35.37529 634 GLU A C 1
ATOM 660 O O . GLU A 1 92 ? -22.49691 13.30933 -31.36766 1.000 34.37517 634 GLU A O 1
ATOM 666 N N . VAL A 1 93 ? -24.33101 13.90313 -30.21614 1.000 26.31631 635 VAL A N 1
ATOM 667 C CA . VAL A 1 93 ? -24.93355 12.57700 -30.24071 1.000 25.55570 635 VAL A CA 1
ATOM 668 C C . VAL A 1 93 ? -25.79257 12.46178 -31.49184 1.000 26.41633 635 VAL A C 1
ATOM 669 O O . VAL A 1 93 ? -26.56786 13.37391 -31.80404 1.000 27.05851 635 VAL A O 1
ATOM 673 N N . SER A 1 94 ? -25.65691 11.34574 -32.21178 1.000 26.67951 636 SER A N 1
ATOM 674 C CA . SER A 1 94 ? -26.42757 11.14651 -33.43250 1.000 27.73754 636 SER A CA 1
ATOM 675 C C . SER A 1 94 ? -27.60729 10.19674 -33.26483 1.000 27.37960 636 SER A C 1
ATOM 676 O O . SER A 1 94 ? -28.60261 10.34371 -33.98135 1.000 28.09547 636 SER A O 1
ATOM 679 N N . ARG A 1 95 ? -27.53652 9.23503 -32.34632 1.000 32.99869 637 ARG A N 1
ATOM 680 C CA . ARG A 1 95 ? -28.61571 8.27168 -32.18111 1.000 34.55151 637 ARG A CA 1
ATOM 681 C C . ARG A 1 95 ? -28.71456 7.86619 -30.71891 1.000 34.72522 637 ARG A C 1
ATOM 682 O O . ARG A 1 95 ? -27.71246 7.83199 -30.00127 1.000 33.61719 637 ARG A O 1
ATOM 690 N N . LEU A 1 96 ? -29.93540 7.54984 -30.28950 1.000 25.32935 638 LEU A N 1
ATOM 691 C CA . LEU A 1 96 ? -30.22149 7.11676 -28.92832 1.000 24.68980 638 LEU A CA 1
ATOM 692 C C . LEU A 1 96 ? -30.88173 5.74758 -28.96874 1.000 25.35567 638 LEU A C 1
ATOM 693 O O . LEU A 1 96 ? -31.84933 5.54697 -29.71044 1.000 26.15577 638 LEU A O 1
ATOM 698 N N . PHE A 1 97 ? -30.37517 4.81273 -28.16496 1.000 25.24250 639 PHE A N 1
ATOM 699 C CA . PHE A 1 97 ? -30.95254 3.47594 -28.07511 1.000 26.19261 639 PHE A CA 1
ATOM 700 C C . PHE A 1 97 ? -31.21182 3.13646 -26.61651 1.000 25.95048 639 PHE A C 1
ATOM 701 O O . PHE A 1 97 ? -30.27066 3.05710 -25.81715 1.000 25.37146 639 PHE A O 1
ATOM 709 N N . LEU A 1 98 ? -32.48176 2.93407 -26.27859 1.000 26.60056 640 LEU A N 1
ATOM 710 C CA . LEU A 1 98 ? -32.89578 2.50183 -24.95271 1.000 26.92165 640 LEU A CA 1
ATOM 711 C C . LEU A 1 98 ? -33.06557 0.99111 -24.93321 1.000 28.30866 640 LEU A C 1
ATOM 712 O O . LEU A 1 98 ? -33.53640 0.39831 -25.90549 1.000 29.34299 640 LEU A O 1
ATOM 717 N N . GLU A 1 99 ? -32.67843 0.37632 -23.82205 1.000 21.79998 641 GLU A N 1
ATOM 718 C CA . GLU A 1 99 ? -32.81939 -1.06393 -23.68442 1.000 22.32636 641 GLU A CA 1
ATOM 719 C C . GLU A 1 99 ? -34.29015 -1.45113 -23.83557 1.000 23.28437 641 GLU A C 1
ATOM 720 O O . GLU A 1 99 ? -35.17038 -0.76566 -23.30566 1.000 23.33438 641 GLU A O 1
ATOM 726 N N . PRO A 1 100 ? -34.59665 -2.51937 -24.57446 1.000 24.20027 642 PRO A N 1
ATOM 727 C CA . PRO A 1 100 ? -35.98240 -2.76520 -24.99462 1.000 25.27145 642 PRO A CA 1
ATOM 728 C C . PRO A 1 100 ? -36.86839 -3.44562 -23.96569 1.000 25.85836 642 PRO A C 1
ATOM 729 O O . PRO A 1 100 ? -38.06123 -3.61518 -24.23515 1.000 26.84532 642 PRO A O 1
ATOM 733 N N . THR A 1 101 ? -36.36206 -3.85475 -22.80867 1.000 25.47148 643 THR A N 1
ATOM 734 C CA . THR A 1 101 ? -37.25635 -4.25936 -21.73468 1.000 26.08734 643 THR A CA 1
ATOM 735 C C . THR A 1 101 ? -37.43302 -3.16639 -20.69625 1.000 25.33725 643 THR A C 1
ATOM 736 O O . THR A 1 101 ? -37.93826 -3.44162 -19.60708 1.000 25.72677 643 THR A O 1
ATOM 740 N N . ARG A 1 102 ? -37.01664 -1.93726 -21.01653 1.000 25.27145 644 ARG A N 1
ATOM 741 C CA . ARG A 1 102 ? -37.27419 -0.74130 -20.21190 1.000 24.77402 644 ARG A CA 1
ATOM 742 C C . ARG A 1 102 ? -36.43171 -0.69327 -18.93725 1.000 24.02656 644 ARG A C 1
ATOM 743 O O . ARG A 1 102 ? -36.81606 -0.04604 -17.96346 1.000 23.98709 644 ARG A O 1
ATOM 751 N N . LYS A 1 103 ? -35.27540 -1.35268 -18.92833 1.000 22.73430 645 LYS A N 1
ATOM 752 C CA . LYS A 1 103 ? -34.33974 -1.20075 -17.82553 1.000 22.03422 645 LYS A CA 1
ATOM 753 C C . LYS A 1 103 ? -33.53506 0.08698 -17.99730 1.000 21.02357 645 LYS A C 1
ATOM 754 O O . LYS A 1 103 ? -33.49382 0.68470 -19.07621 1.000 20.90514 645 LYS A O 1
ATOM 760 N N . ASP A 1 104 ? -32.87848 0.50941 -16.91919 1.000 20.43929 646 ASP A N 1
ATOM 761 C CA . ASP A 1 104 ? -32.35576 1.87534 -16.82432 1.000 19.75237 646 ASP A CA 1
ATOM 762 C C . ASP A 1 104 ? -30.95257 1.99265 -17.43117 1.000 19.08650 646 ASP A C 1
ATOM 763 O O . ASP A 1 104 ? -29.98890 2.41959 -16.79153 1.000 18.50748 646 ASP A O 1
ATOM 768 N N . ILE A 1 105 ? -30.85191 1.63538 -18.70653 1.000 19.29179 647 ILE A N 1
ATOM 769 C CA . ILE A 1 105 ? -29.57950 1.71736 -19.40879 1.000 18.87332 647 ILE A CA 1
ATOM 770 C C . ILE A 1 105 ? -29.85674 2.06344 -20.86477 1.000 19.23652 647 ILE A C 1
ATOM 771 O O . ILE A 1 105 ? -30.87932 1.65874 -21.43128 1.000 19.88923 647 ILE A O 1
ATOM 776 N N . ALA A 1 106 ? -28.95452 2.84512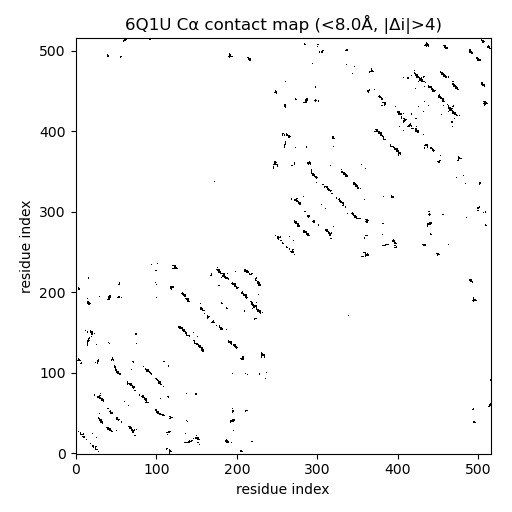 -21.45840 1.000 18.94701 648 ALA A N 1
ATOM 777 C CA . ALA A 1 106 ? -29.11867 3.30526 -22.82838 1.000 19.42338 648 ALA A CA 1
ATOM 778 C C . ALA A 1 106 ? -27.75359 3.50496 -23.47495 1.000 19.22862 648 ALA A C 1
ATOM 779 O O . ALA A 1 106 ? -26.72089 3.56402 -22.80224 1.000 18.68119 648 ALA A O 1
ATOM 781 N N . LEU A 1 107 ? -27.77431 3.60998 -24.80064 1.000 21.42889 649 LEU A N 1
ATOM 782 C CA . LEU A 1 107 ? -26.59017 3.81365 -25.62368 1.000 21.89473 649 LEU A CA 1
ATOM 783 C C . LEU A 1 107 ? -26.74744 5.10194 -26.41615 1.000 21.69471 649 LEU A C 1
ATOM 784 O O . LEU A 1 107 ? -27.78873 5.32534 -27.04397 1.000 22.36058 649 LEU A O 1
ATOM 789 N N . LEU A 1 108 ? -25.72958 5.94944 -26.36843 1.000 20.36034 650 LEU A N 1
ATOM 790 C CA . LEU A 1 108 ? -25.60376 7.07181 -27.28235 1.000 21.16833 650 LEU A CA 1
ATOM 791 C C . LEU A 1 108 ? -24.59358 6.70840 -28.35839 1.000 21.63944 650 LEU A C 1
ATOM 792 O O . LEU A 1 108 ? -23.57048 6.08382 -28.06862 1.000 21.17622 650 LEU A O 1
ATOM 797 N N . LYS A 1 109 ? -24.88566 7.09696 -29.59734 1.000 22.70272 651 LYS A N 1
ATOM 798 C CA . LYS A 1 109 ? -23.95093 6.94895 -30.70327 1.000 23.44228 651 LYS A CA 1
ATOM 799 C C . LYS A 1 109 ? -23.41841 8.32312 -31.06289 1.000 24.17395 651 LYS A C 1
ATOM 800 O O . LYS A 1 109 ? -24.18746 9.21971 -31.42513 1.000 24.94246 651 LYS A O 1
ATOM 806 N N . LEU A 1 110 ? -22.10401 8.48107 -30.97022 1.000 24.11342 652 LEU A N 1
ATOM 807 C CA . LEU A 1 110 ? -21.47861 9.74512 -31.31411 1.000 24.99773 652 LEU A CA 1
ATOM 808 C C . LEU A 1 110 ? -21.60750 9.99839 -32.80870 1.000 26.53213 652 LEU A C 1
ATOM 809 O O . LEU A 1 110 ? -21.65881 9.06768 -33.61420 1.000 26.82953 652 LEU A O 1
ATOM 814 N N . SER A 1 111 ? -21.69085 11.27535 -33.17365 1.000 31.33797 653 SER A N 1
ATOM 815 C CA . SER A 1 111 ? -21.86756 11.63270 -34.57218 1.000 32.64602 653 SER A CA 1
ATOM 816 C C . SER A 1 111 ? -20.56191 11.57215 -35.35090 1.000 33.19082 653 SER A C 1
ATOM 817 O O . SER A 1 111 ? -20.58655 11.41974 -36.57546 1.000 34.64626 653 SER A O 1
ATOM 820 N N . SER A 1 112 ? -19.42783 11.70068 -34.67159 1.000 35.24633 654 SER A N 1
ATOM 821 C CA . SER A 1 112 ? -18.13187 11.39591 -35.23547 1.000 35.65164 654 SER A CA 1
ATOM 822 C C . SER A 1 112 ? -17.39256 10.63262 -34.14737 1.000 34.31727 654 SER A C 1
ATOM 823 O O . SER A 1 112 ? -17.50335 10.98228 -32.96158 1.000 33.65404 654 SER A O 1
ATOM 826 N N . PRO A 1 113 ? -16.66598 9.57811 -34.50665 1.000 28.64554 655 PRO A N 1
ATOM 827 C CA . PRO A 1 113 ? -16.01958 8.75164 -33.48177 1.000 27.31380 655 PRO A CA 1
ATOM 828 C C . PRO A 1 113 ? -15.03384 9.56410 -32.65709 1.000 27.18747 655 PRO A C 1
ATOM 829 O O . PRO A 1 113 ? -14.40842 10.50861 -33.14501 1.000 28.41393 655 PRO A O 1
ATOM 833 N N . ALA A 1 114 ? -14.91512 9.20242 -31.38458 1.000 25.82415 656 ALA A N 1
ATOM 834 C CA . ALA A 1 114 ? -13.96094 9.87802 -30.52080 1.000 25.68466 656 ALA A CA 1
ATOM 835 C C . ALA A 1 114 ? -12.53988 9.50737 -30.92652 1.000 26.40580 656 ALA A C 1
ATOM 836 O O . ALA A 1 114 ? -12.25429 8.35821 -31.27415 1.000 26.40053 656 ALA A O 1
ATOM 838 N N . VAL A 1 115 ? -11.65420 10.49793 -30.91667 1.000 27.23221 657 VAL A N 1
ATOM 839 C CA . VAL A 1 115 ? -10.23869 10.25533 -31.16280 1.000 27.97704 657 VAL A CA 1
ATOM 840 C C . VAL A 1 115 ? -9.64488 9.62731 -29.90997 1.000 26.75584 657 VAL A C 1
ATOM 841 O O . VAL A 1 115 ? -9.73291 10.19584 -28.81909 1.000 26.01101 657 VAL A O 1
ATOM 845 N N . ILE A 1 116 ? -9.06149 8.44322 -30.06400 1.000 26.69794 658 ILE A N 1
ATOM 846 C CA . ILE A 1 116 ? -8.46104 7.71627 -28.95344 1.000 25.85047 658 ILE A CA 1
ATOM 847 C C . ILE A 1 116 ? -7.07366 8.29412 -28.69657 1.000 26.62161 658 ILE A C 1
ATOM 848 O O . ILE A 1 116 ? -6.16504 8.14509 -29.51916 1.000 27.90598 658 ILE A O 1
ATOM 853 N N . THR A 1 117 ? -6.91364 8.95294 -27.55637 1.000 25.95838 659 THR A N 1
ATOM 854 C CA . THR A 1 117 ? -5.65108 9.50514 -27.10509 1.000 26.65056 659 THR A CA 1
ATOM 855 C C . THR A 1 117 ? -5.34360 8.93377 -25.72441 1.000 25.60570 659 THR A C 1
ATOM 856 O O . THR A 1 117 ? -6.00411 8.00837 -25.25604 1.000 24.57400 659 THR A O 1
ATOM 860 N N . ASP A 1 118 ? -4.33033 9.49561 -25.06591 1.000 33.77247 660 ASP A N 1
ATOM 861 C CA . ASP A 1 118 ? -4.01659 9.05234 -23.71452 1.000 32.91447 660 ASP A CA 1
ATOM 862 C C . ASP A 1 118 ? -4.99977 9.59112 -22.68082 1.000 32.02752 660 ASP A C 1
ATOM 863 O O . ASP A 1 118 ? -4.95448 9.16010 -21.52500 1.000 31.59326 660 ASP A O 1
ATOM 868 N N . LYS A 1 119 ? -5.88836 10.50282 -23.07320 1.000 24.61874 661 LYS A N 1
ATOM 869 C CA . LYS A 1 119 ? -6.89970 11.05922 -22.19147 1.000 23.70547 661 LYS A CA 1
ATOM 870 C C . LYS A 1 119 ? -8.31177 10.57903 -22.51250 1.000 22.92380 661 LYS A C 1
ATOM 871 O O . LYS A 1 119 ? -9.24644 10.92157 -21.78031 1.000 22.22898 661 LYS A O 1
ATOM 877 N N . VAL A 1 120 ? -8.49886 9.80963 -23.58352 1.000 22.52639 662 VAL A N 1
ATOM 878 C CA . VAL A 1 120 ? -9.82008 9.33936 -23.99347 1.000 21.98685 662 VAL A CA 1
ATOM 879 C C . VAL A 1 120 ? -9.69744 7.88445 -24.43046 1.000 21.89999 662 VAL A C 1
ATOM 880 O O . VAL A 1 120 ? -9.25693 7.59991 -25.55023 1.000 22.80273 662 VAL A O 1
ATOM 884 N N . ILE A 1 121 ? -10.06546 6.95185 -23.55657 1.000 21.00778 663 ILE A N 1
ATOM 885 C CA . ILE A 1 121 ? -9.89292 5.52515 -23.83583 1.000 21.12885 663 ILE A CA 1
ATOM 886 C C . ILE A 1 121 ? -11.14134 4.76253 -23.40802 1.000 20.34191 663 ILE A C 1
ATOM 887 O O . ILE A 1 121 ? -11.61378 4.94746 -22.27920 1.000 19.55498 663 ILE A O 1
ATOM 892 N N . PRO A 1 122 ? -11.69884 3.89584 -24.25088 1.000 20.65248 664 PRO A N 1
ATOM 893 C CA . PRO A 1 122 ? -12.86946 3.11124 -23.83931 1.000 20.08399 664 PRO A CA 1
ATOM 894 C C . PRO A 1 122 ? -12.54515 2.11974 -22.73001 1.000 19.79448 664 PRO A C 1
ATOM 895 O O . PRO A 1 122 ? -11.40111 1.70404 -22.53539 1.000 20.24980 664 PRO A O 1
ATOM 899 N N . ALA A 1 123 ? -13.58642 1.73440 -21.99830 1.000 19.20230 665 ALA A N 1
ATOM 900 C CA . ALA A 1 123 ? -13.49771 0.69089 -20.98802 1.000 19.16282 665 ALA A CA 1
ATOM 901 C C . ALA A 1 123 ? -13.92103 -0.64512 -21.58545 1.000 19.83659 665 ALA A C 1
ATOM 902 O O . ALA A 1 123 ? -14.56346 -0.70189 -22.63686 1.000 20.09978 665 ALA A O 1
ATOM 904 N N . CYS A 1 124 ? -13.56814 -1.73057 -20.90185 1.000 23.00802 666 CYS A N 1
ATOM 905 C CA . CYS A 1 124 ? -13.94513 -3.05091 -21.38779 1.000 24.96615 666 CYS A CA 1
ATOM 906 C C . CYS A 1 124 ? -15.28873 -3.48233 -20.82336 1.000 25.52148 666 CYS A C 1
ATOM 907 O O . CYS A 1 124 ? -15.67014 -3.11058 -19.71064 1.000 25.17933 666 CYS A O 1
ATOM 910 N N . LEU A 1 125 ? -16.00375 -4.29439 -21.61003 1.000 21.51311 667 LEU A N 1
ATOM 911 C CA . LEU A 1 125 ? -17.27478 -4.90324 -21.26695 1.000 21.60785 667 LEU A CA 1
ATOM 912 C C . LEU A 1 125 ? -17.05146 -6.24339 -20.58147 1.000 22.64482 667 LEU A C 1
ATOM 913 O O . LEU A 1 125 ? -16.08605 -6.94940 -20.87918 1.000 23.59230 667 LEU A O 1
ATOM 918 N N . PRO A 1 126 ? -17.92600 -6.61555 -19.65624 1.000 22.66324 668 PRO A N 1
ATOM 919 C CA . PRO A 1 126 ? -17.79214 -7.92001 -19.01050 1.000 23.91339 668 PRO A CA 1
ATOM 920 C C . PRO A 1 126 ? -18.21789 -9.03094 -19.95067 1.000 25.21092 668 PRO A C 1
ATOM 921 O O . PRO A 1 126 ? -18.82440 -8.80386 -21.00021 1.000 25.05037 668 PRO A O 1
ATOM 925 N N . SER A 1 127 ? -17.86068 -10.24782 -19.57468 1.000 31.26427 669 SER A N 1
ATOM 926 C CA . SER A 1 127 ? -18.46255 -11.39469 -20.22200 1.000 31.76433 669 SER A CA 1
ATOM 927 C C . SER A 1 127 ? -19.96460 -11.37258 -19.95266 1.000 30.39838 669 SER A C 1
ATOM 928 O O . SER A 1 127 ? -20.39144 -10.96223 -18.86578 1.000 29.77725 669 SER A O 1
ATOM 931 N N . PRO A 1 128 ? -20.79499 -11.75572 -20.91980 1.000 32.19070 670 PRO A N 1
ATOM 932 C CA . PRO A 1 128 ? -22.24787 -11.70146 -20.70162 1.000 31.59853 670 PRO A CA 1
ATOM 933 C C . PRO A 1 128 ? -22.67405 -12.52979 -19.49650 1.000 32.41441 670 PRO A C 1
ATOM 934 O O . PRO A 1 128 ? -22.13293 -13.60455 -19.23504 1.000 33.87775 670 PRO A O 1
ATOM 938 N N . ASN A 1 129 ? -23.63804 -11.99085 -18.74078 1.000 37.90718 671 ASN A N 1
ATOM 939 C CA . ASN A 1 129 ? -24.30609 -12.70020 -17.64334 1.000 37.90191 671 ASN A CA 1
ATOM 940 C C . ASN A 1 129 ? -23.35105 -13.06287 -16.50970 1.000 39.19680 671 ASN A C 1
ATOM 941 O O . ASN A 1 129 ? -23.59289 -14.01228 -15.76196 1.000 39.86004 671 ASN A O 1
ATOM 946 N N . TYR A 1 130 ? -22.26788 -12.30941 -16.36467 1.000 32.89605 672 TYR A N 1
ATOM 947 C CA . TYR A 1 130 ? -21.29379 -12.55004 -15.31214 1.000 33.94091 672 TYR A CA 1
ATOM 948 C C . TYR A 1 130 ? -21.68980 -11.80248 -14.04412 1.000 32.35125 672 TYR A C 1
ATOM 949 O O . TYR A 1 130 ? -22.14614 -10.65674 -14.09883 1.000 30.75369 672 TYR A O 1
ATOM 958 N N . VAL A 1 131 ? -21.50377 -12.45835 -12.90036 1.000 29.80094 673 VAL A N 1
ATOM 959 C CA . VAL A 1 131 ? -21.90966 -11.93510 -11.59842 1.000 29.37194 673 VAL A CA 1
ATOM 960 C C . VAL A 1 131 ? -20.65547 -11.55714 -10.81872 1.000 29.03506 673 VAL A C 1
ATOM 961 O O . VAL A 1 131 ? -19.87123 -12.42780 -10.42006 1.000 30.49050 673 VAL A O 1
ATOM 965 N N . VAL A 1 132 ? -20.47509 -10.25843 -10.58463 1.000 34.79628 674 VAL A N 1
ATOM 966 C CA . VAL A 1 132 ? -19.36642 -9.77444 -9.76809 1.000 34.80944 674 VAL A CA 1
ATOM 967 C C . VAL A 1 132 ? -19.56285 -10.25880 -8.33842 1.000 34.01724 674 VAL A C 1
ATOM 968 O O . VAL A 1 132 ? -20.56612 -9.93635 -7.69150 1.000 32.36704 674 VAL A O 1
ATOM 972 N N . ALA A 1 133 ? -18.59249 -11.01603 -7.83415 1.000 34.68574 675 ALA A N 1
ATOM 973 C CA . ALA A 1 133 ? -18.76159 -11.73475 -6.58169 1.000 34.31990 675 ALA A CA 1
ATOM 974 C C . ALA A 1 133 ? -18.90955 -10.77813 -5.40114 1.000 32.74077 675 ALA A C 1
ATOM 975 O O . ALA A 1 133 ? -18.58117 -9.58869 -5.47456 1.000 31.55905 675 ALA A O 1
ATOM 977 N N . ASP A 1 134 ? -19.42594 -11.32448 -4.30019 1.000 44.80800 676 ASP A N 1
ATOM 978 C CA . ASP A 1 134 ? -19.62893 -10.54731 -3.08468 1.000 43.28414 676 ASP A CA 1
ATOM 979 C C . ASP A 1 134 ? -18.28639 -10.06610 -2.54395 1.000 43.28940 676 ASP A C 1
ATOM 980 O O . ASP A 1 134 ? -17.35335 -10.85881 -2.38617 1.000 44.66851 676 ASP A O 1
ATOM 985 N N . ARG A 1 135 ? -18.18564 -8.74819 -2.32802 1.000 31.48009 677 ARG A N 1
ATOM 986 C CA . ARG A 1 135 ? -17.07864 -8.05843 -1.66574 1.000 31.03004 677 ARG A CA 1
ATOM 987 C C . ARG A 1 135 ? -15.96072 -7.69002 -2.63584 1.000 31.16426 677 ARG A C 1
ATOM 988 O O . ARG A 1 135 ? -14.84747 -7.37275 -2.20479 1.000 30.88791 677 ARG A O 1
ATOM 990 N N . THR A 1 136 ? -16.24888 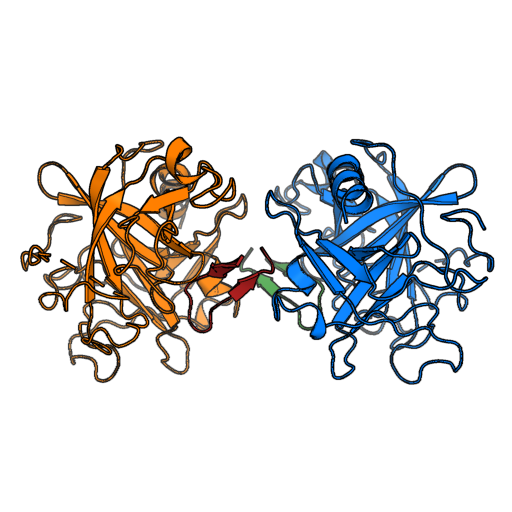-7.69132 -3.93555 1.000 27.18221 678 THR A N 1
ATOM 991 C CA . THR A 1 136 ? -15.27992 -7.23522 -4.92573 1.000 26.24788 678 THR A CA 1
ATOM 992 C C . THR A 1 136 ? -15.11258 -5.72339 -4.84148 1.000 24.59505 678 THR A C 1
ATOM 993 O O . THR A 1 136 ? -16.10036 -4.98276 -4.82662 1.000 23.65284 678 THR A O 1
ATOM 997 N N . GLU A 1 137 ? -13.86197 -5.26326 -4.78895 1.000 31.82487 679 GLU A N 1
ATOM 998 C CA . GLU A 1 137 ? -13.57283 -3.83741 -4.71225 1.000 30.00623 679 GLU A CA 1
ATOM 999 C C . GLU A 1 137 ? -13.63577 -3.21556 -6.10006 1.000 30.29311 679 GLU A C 1
ATOM 1000 O O . GLU A 1 137 ? -12.96844 -3.68174 -7.03071 1.000 31.69327 679 GLU A O 1
ATOM 1006 N N . CYS A 1 138 ? -14.41876 -2.14702 -6.23039 1.000 20.71564 680 CYS A N 1
ATOM 1007 C CA . CYS A 1 138 ? -14.64770 -1.47554 -7.50213 1.000 19.72605 680 CYS A CA 1
ATOM 1008 C C . CYS A 1 138 ? -14.51711 0.03150 -7.30426 1.000 18.83384 680 CYS A C 1
ATOM 1009 O O . CYS A 1 138 ? -14.26256 0.51983 -6.19703 1.000 18.95754 680 CYS A O 1
ATOM 1012 N N . PHE A 1 139 ? -14.71911 0.77955 -8.38649 1.000 18.08375 681 PHE A N 1
ATOM 1013 C CA . PHE A 1 139 ? -14.60575 2.23193 -8.35887 1.000 17.43893 681 PHE A CA 1
ATOM 1014 C C . PHE A 1 139 ? -15.80142 2.88022 -9.03529 1.000 16.86518 681 PHE A C 1
ATOM 1015 O O . PHE A 1 139 ? -16.30501 2.38086 -10.04418 1.000 16.79675 681 PHE A O 1
ATOM 1023 N N . ILE A 1 140 ? -16.24136 3.99998 -8.47639 1.000 16.59409 682 ILE A N 1
ATOM 1024 C CA . ILE A 1 140 ? -17.23527 4.85071 -9.11177 1.000 16.20194 682 ILE A CA 1
ATOM 1025 C C . ILE A 1 140 ? -16.59390 6.20732 -9.34823 1.000 16.05982 682 ILE A C 1
ATOM 1026 O O . ILE A 1 140 ? -15.73418 6.65060 -8.58230 1.000 16.24932 682 ILE A O 1
ATOM 1031 N N . THR A 1 141 ? -17.00167 6.85854 -10.43503 1.000 15.88085 683 THR A N 1
ATOM 1032 C CA . THR A 1 141 ? -16.47264 8.16412 -10.79244 1.000 15.97823 683 THR A CA 1
ATOM 1033 C C . THR A 1 141 ? -17.61796 9.04777 -11.26348 1.000 16.00981 683 THR A C 1
ATOM 1034 O O . THR A 1 141 ? -18.65289 8.55457 -11.71598 1.000 15.87822 683 THR A O 1
ATOM 1038 N N . GLY A 1 142 ? -17.42788 10.35298 -11.14816 1.000 16.33617 684 GLY A N 1
ATOM 1039 C CA . GLY A 1 142 ? -18.40632 11.29539 -11.65064 1.000 16.63094 684 GLY A CA 1
ATOM 1040 C C . GLY A 1 142 ? -18.22746 12.66733 -11.04608 1.000 17.22312 684 GLY A C 1
ATOM 1041 O O . GLY A 1 142 ? -17.45624 12.87280 -10.11017 1.000 17.35471 684 GLY A O 1
ATOM 1042 N N . TRP A 1 143 ? -18.97858 13.61786 -11.60441 1.000 17.73897 685 TRP A N 1
ATOM 1043 C CA . TRP A 1 143 ? -18.99359 15.00471 -11.15774 1.000 18.58644 685 TRP A CA 1
ATOM 1044 C C . TRP A 1 143 ? -20.20993 15.33487 -10.29161 1.000 18.87595 685 TRP A C 1
ATOM 1045 O O . TRP A 1 143 ? -20.55903 16.51051 -10.14564 1.000 19.78658 685 TRP A O 1
ATOM 1056 N N . GLY A 1 144 ? -20.85040 14.33182 -9.70466 1.000 19.88133 686 GLY A N 1
ATOM 1057 C CA . GLY A 1 144 ? -22.09733 14.54037 -8.99705 1.000 21.68418 686 GLY A CA 1
ATOM 1058 C C . GLY A 1 144 ? -21.95167 15.23400 -7.64818 1.000 23.06856 686 GLY A C 1
ATOM 1059 O O . GLY A 1 144 ? -20.86558 15.59156 -7.18618 1.000 22.17634 686 GLY A O 1
ATOM 1060 N N . GLU A 1 145 ? -23.11184 15.42481 -7.01452 1.000 21.64470 687 GLU A N 1
ATOM 1061 C CA . GLU A 1 145 ? -23.21140 16.06789 -5.70771 1.000 22.75273 687 GLU A CA 1
ATOM 1062 C C . GLU A 1 145 ? -22.26455 15.42053 -4.70168 1.000 21.49205 687 GLU A C 1
ATOM 1063 O O . GLU A 1 145 ? -22.06184 14.20519 -4.70950 1.000 20.06030 687 GLU A O 1
ATOM 1069 N N . THR A 1 146 ? -21.67223 16.24376 -3.83480 1.000 21.41573 688 THR A N 1
ATOM 1070 C CA . THR A 1 146 ? -20.69840 15.75079 -2.86851 1.000 20.72880 688 THR A CA 1
ATOM 1071 C C . THR A 1 146 ? -21.17826 15.76954 -1.42358 1.000 21.66839 688 THR A C 1
ATOM 1072 O O . THR A 1 146 ? -20.56667 15.09730 -0.58720 1.000 21.14201 688 THR A O 1
ATOM 1076 N N . GLN A 1 147 ? -22.24327 16.50788 -1.11325 1.000 26.91112 689 GLN A N 1
ATOM 1077 C CA . GLN A 1 147 ? -22.74459 16.65125 0.25492 1.000 27.44276 689 GLN A CA 1
ATOM 1078 C C . GLN A 1 147 ? -21.62149 17.04762 1.21393 1.000 27.31380 689 GLN A C 1
ATOM 1079 O O . GLN A 1 147 ? -21.43226 16.46032 2.28486 1.000 27.04272 689 GLN A O 1
ATOM 1085 N N . GLY A 1 148 ? -20.85921 18.05868 0.80549 1.000 35.84904 690 GLY A N 1
ATOM 1086 C CA . GLY A 1 148 ? -19.85498 18.63428 1.67344 1.000 35.66217 690 GLY A CA 1
ATOM 1087 C C . GLY A 1 148 ? -18.65189 17.76568 1.94672 1.000 34.47519 690 GLY A C 1
ATOM 1088 O O . GLY A 1 148 ? -17.89832 18.05449 2.87617 1.000 34.70679 690 GLY A O 1
ATOM 1089 N N . THR A 1 149 ? -18.44488 16.70219 1.17401 1.000 25.92416 691 THR A N 1
ATOM 1090 C CA . THR A 1 149 ? -17.24590 15.89169 1.31924 1.000 25.02668 691 THR A CA 1
ATOM 1091 C C . THR A 1 149 ? -16.11479 16.35831 0.40651 1.000 24.39766 691 THR A C 1
ATOM 1092 O O . THR A 1 149 ? -15.20336 15.57207 0.11426 1.000 23.46334 691 THR A O 1
ATOM 1096 N N . PHE A 1 150 ? -16.16565 17.61498 -0.04732 1.000 22.98697 692 PHE A N 1
ATOM 1097 C CA . PHE A 1 150 ? -15.11172 18.26006 -0.82722 1.000 22.88959 692 PHE A CA 1
ATOM 1098 C C . PHE A 1 150 ? -14.96902 17.66140 -2.22338 1.000 21.89473 692 PHE A C 1
ATOM 1099 O O . PHE A 1 150 ? -15.50213 16.58414 -2.51338 1.000 20.98409 692 PHE A O 1
ATOM 1107 N N . GLY A 1 151 ? -14.26501 18.37149 -3.10065 1.000 31.16953 693 GLY A N 1
ATOM 1108 C CA . GLY A 1 151 ? -14.09162 17.94839 -4.47300 1.000 29.66145 693 GLY A CA 1
ATOM 1109 C C . GLY A 1 151 ? -15.15970 18.41482 -5.43613 1.000 30.72737 693 GLY A C 1
ATOM 1110 O O . GLY A 1 151 ? -15.22644 17.89316 -6.55670 1.000 29.67987 693 GLY A O 1
ATOM 1111 N N . ALA A 1 152 ? -15.99746 19.37445 -5.04303 1.000 30.67210 694 ALA A N 1
ATOM 1112 C CA . ALA A 1 152 ? -17.05018 19.85812 -5.92710 1.000 31.22743 694 ALA A CA 1
ATOM 1113 C C . ALA A 1 152 ? -16.45231 20.45554 -7.19604 1.000 31.03004 694 ALA A C 1
ATOM 1114 O O . ALA A 1 152 ? -15.50040 21.23953 -7.13990 1.000 31.05899 694 ALA A O 1
ATOM 1116 N N . GLY A 1 153 ? -17.00713 20.07577 -8.34533 1.000 29.54828 695 GLY A N 1
ATOM 1117 C CA . GLY A 1 153 ? -16.56462 20.62704 -9.60942 1.000 29.02716 695 GLY A CA 1
ATOM 1118 C C . GLY A 1 153 ? -15.37755 19.93780 -10.24713 1.000 27.56120 695 GLY A C 1
ATOM 1119 O O . GLY A 1 153 ? -14.96740 20.34007 -11.34340 1.000 27.59805 695 GLY A O 1
ATOM 1120 N N . LEU A 1 154 ? -14.80773 18.92368 -9.60339 1.000 21.90526 696 LEU A N 1
ATOM 1121 C CA . LEU A 1 154 ? -13.73111 18.12646 -10.16909 1.000 21.35519 696 LEU A CA 1
ATOM 1122 C C . LEU A 1 154 ? -14.17567 16.67318 -10.25117 1.000 20.07083 696 LEU A C 1
ATOM 1123 O O . LEU A 1 154 ? -15.08231 16.24016 -9.53111 1.000 19.59709 696 LEU A O 1
ATOM 1128 N N . LEU A 1 155 ? -13.54550 15.91894 -11.14871 1.000 19.68131 697 LEU A N 1
ATOM 1129 C CA . LEU A 1 155 ? -13.89444 14.51198 -11.28848 1.000 18.67856 697 LEU A CA 1
ATOM 1130 C C . LEU A 1 155 ? -13.45672 13.75870 -10.04061 1.000 18.27324 697 LEU A C 1
ATOM 1131 O O . LEU A 1 155 ? -12.26554 13.71260 -9.71817 1.000 18.52064 697 LEU A O 1
ATOM 1136 N N . LYS A 1 156 ? -14.41695 13.18719 -9.32717 1.000 23.15804 698 LYS A N 1
ATOM 1137 C CA . LYS A 1 156 ? -14.13826 12.45804 -8.10415 1.000 22.66851 698 LYS A CA 1
ATOM 1138 C C . LYS A 1 156 ? -14.26809 10.95899 -8.33350 1.000 21.95790 698 LYS A C 1
ATOM 1139 O O . LYS A 1 156 ? -14.90282 10.49551 -9.28518 1.000 21.66049 698 LYS A O 1
ATOM 1145 N N . GLU A 1 157 ? -13.64899 10.20749 -7.43395 1.000 21.78945 699 GLU A N 1
ATOM 1146 C CA . GLU A 1 157 ? -13.66576 8.75669 -7.45136 1.000 21.28150 699 GLU A CA 1
ATOM 1147 C C . GLU A 1 157 ? -13.96134 8.25816 -6.04742 1.000 20.79986 699 GLU A C 1
ATOM 1148 O O . GLU A 1 157 ? -13.75042 8.96389 -5.06148 1.000 21.17096 699 GLU A O 1
ATOM 1154 N N . ALA A 1 158 ? -14.44844 7.02828 -5.96221 1.000 20.24716 700 ALA A N 1
ATOM 1155 C CA . ALA A 1 158 ? -14.60502 6.38044 -4.67294 1.000 19.96555 700 ALA A CA 1
ATOM 1156 C C . ALA A 1 158 ? -14.44595 4.88212 -4.86499 1.000 19.80237 700 ALA A C 1
ATOM 1157 O O . ALA A 1 158 ? -14.90926 4.32294 -5.86317 1.000 19.63130 700 ALA A O 1
ATOM 1159 N N . GLN A 1 159 ? -13.76779 4.24779 -3.91518 1.000 22.35268 701 GLN A N 1
ATOM 1160 C CA . GLN A 1 159 ? -13.59270 2.80574 -3.92705 1.000 23.23173 701 GLN A CA 1
ATOM 1161 C C . GLN A 1 159 ? -14.68751 2.15698 -3.09406 1.000 23.38965 701 GLN A C 1
ATOM 1162 O O . GLN A 1 159 ? -14.85613 2.48818 -1.91738 1.000 23.62389 701 GLN A O 1
ATOM 1168 N N . LEU A 1 160 ? -15.42494 1.23154 -3.70640 1.000 23.12119 702 LEU A N 1
ATOM 1169 C CA . LEU A 1 160 ? -16.60796 0.64060 -3.09702 1.000 23.09224 702 LEU A CA 1
ATOM 1170 C C . LEU A 1 160 ? -16.59346 -0.87389 -3.23116 1.000 24.42661 702 LEU A C 1
ATOM 1171 O O . LEU A 1 160 ? -16.22824 -1.40510 -4.28344 1.000 25.10827 702 LEU A O 1
ATOM 1176 N N . PRO A 1 161 ? -17.00593 -1.59302 -2.19498 1.000 19.21283 703 PRO A N 1
ATOM 1177 C CA . PRO A 1 161 ? -17.19958 -3.03753 -2.32969 1.000 19.52603 703 PRO A CA 1
ATOM 1178 C C . PRO A 1 161 ? -18.58012 -3.36739 -2.87232 1.000 19.30758 703 PRO A C 1
ATOM 1179 O O . PRO A 1 161 ? -19.56826 -2.67640 -2.61656 1.000 19.00228 703 PRO A O 1
ATOM 1183 N N . VAL A 1 162 ? -18.62564 -4.44154 -3.64763 1.000 20.79986 704 VAL A N 1
ATOM 1184 C CA . VAL A 1 162 ? -19.87969 -4.94481 -4.19212 1.000 20.36823 704 VAL A CA 1
ATOM 1185 C C . VAL A 1 162 ? -20.56957 -5.80632 -3.13676 1.000 19.92081 704 VAL A C 1
ATOM 1186 O O . VAL A 1 162 ? -19.92817 -6.62277 -2.46331 1.000 20.36823 704 VAL A O 1
ATOM 1190 N N . ILE A 1 163 ? -21.87744 -5.61163 -2.97009 1.000 22.16845 705 ILE A N 1
ATOM 1191 C CA . ILE A 1 163 ? -22.67695 -6.33284 -1.98150 1.000 21.45257 705 ILE A CA 1
ATOM 1192 C C . ILE A 1 163 ? -23.67684 -7.19923 -2.73221 1.000 21.44204 705 ILE A C 1
ATOM 1193 O O . ILE A 1 163 ? -24.47092 -6.68248 -3.52729 1.000 21.08937 705 ILE A O 1
ATOM 1198 N N . GLU A 1 164 ? -23.64253 -8.50687 -2.48505 1.000 26.16630 706 GLU A N 1
ATOM 1199 C CA . GLU A 1 164 ? -24.45689 -9.43169 -3.26509 1.000 26.41633 706 GLU A CA 1
ATOM 1200 C C . GLU A 1 164 ? -25.94669 -9.23365 -2.98054 1.000 25.43463 706 GLU A C 1
ATOM 1201 O O . GLU A 1 164 ? -26.35043 -8.79756 -1.89724 1.000 24.83192 706 GLU A O 1
ATOM 1207 N N . ASN A 1 165 ? -26.76492 -9.57326 -3.98219 1.000 22.27899 707 ASN A N 1
ATOM 1208 C CA . ASN A 1 165 ? -28.15366 -9.11695 -4.01474 1.000 22.35268 707 ASN A CA 1
ATOM 1209 C C . ASN A 1 165 ? -28.96262 -9.66133 -2.84224 1.000 23.15541 707 ASN A C 1
ATOM 1210 O O . ASN A 1 165 ? -29.75342 -8.92807 -2.23905 1.000 23.16594 707 ASN A O 1
ATOM 1215 N N . LYS A 1 166 ? -28.78990 -10.94246 -2.50860 1.000 23.98445 708 LYS A N 1
ATOM 1216 C CA . LYS A 1 166 ? -29.57884 -11.52456 -1.42356 1.000 24.93720 708 LYS A CA 1
ATOM 1217 C C . LYS A 1 166 ? -29.34415 -10.79005 -0.10684 1.000 24.69507 708 LYS A C 1
ATOM 1218 O O . LYS A 1 166 ? -30.28184 -10.59534 0.67428 1.000 25.21881 708 LYS A O 1
ATOM 1221 N N . VAL A 1 167 ? -28.10561 -10.35163 0.14515 1.000 26.63477 709 VAL A N 1
ATOM 1222 C CA . VAL A 1 167 ? -27.81523 -9.57097 1.34676 1.000 26.27947 709 VAL A CA 1
ATOM 1223 C C . VAL A 1 167 ? -28.33041 -8.14884 1.18938 1.000 25.73466 709 VAL A C 1
ATOM 1224 O O . VAL A 1 167 ? -28.95019 -7.58734 2.10381 1.000 25.38199 709 VAL A O 1
ATOM 1228 N N . CYS A 1 168 ? -28.09003 -7.55204 0.02319 1.000 29.47195 710 CYS A N 1
ATOM 1229 C CA . CYS A 1 168 ? -28.50646 -6.17928 -0.22086 1.000 28.97716 710 CYS A CA 1
ATOM 1230 C C . CYS A 1 168 ? -30.02432 -6.01449 -0.14142 1.000 28.52710 710 CYS A C 1
ATOM 1231 O O . CYS A 1 168 ? -30.51054 -4.92367 0.18061 1.000 28.15338 710 CYS A O 1
ATOM 1234 N N . ASN A 1 169 ? -30.78615 -7.07634 -0.41982 1.000 23.22121 711 ASN A N 1
ATOM 1235 C CA . ASN A 1 169 ? -32.24749 -7.02787 -0.45790 1.000 23.98709 711 ASN A CA 1
ATOM 1236 C C . ASN A 1 169 ? -32.91014 -7.23532 0.90691 1.000 25.03984 711 ASN A C 1
ATOM 1237 O O . ASN A 1 169 ? -34.14037 -7.30796 0.96762 1.000 25.92416 711 ASN A O 1
ATOM 1242 N N . ARG A 1 170 ? -32.14181 -7.33871 1.99192 1.000 25.11091 712 ARG A N 1
ATOM 1243 C CA . ARG A 1 170 ? -32.74204 -7.55620 3.30334 1.000 26.25052 712 ARG A CA 1
ATOM 1244 C C . ARG A 1 170 ? -33.51199 -6.32251 3.76584 1.000 26.48739 712 ARG A C 1
ATOM 1245 O O . ARG A 1 170 ? -33.21692 -5.19187 3.36772 1.000 25.63202 712 ARG A O 1
ATOM 1253 N N . TYR A 1 171 ? -34.50023 -6.55984 4.63333 1.000 27.83228 713 TYR A N 1
ATOM 1254 C CA . TYR A 1 171 ? -35.35985 -5.49032 5.13969 1.000 28.45078 713 TYR A CA 1
ATOM 1255 C C . TYR A 1 171 ? -34.54991 -4.30184 5.64495 1.000 27.71385 713 TYR A C 1
ATOM 1256 O O . TYR A 1 171 ? -34.81986 -3.14931 5.28624 1.000 27.44540 713 TYR A O 1
ATOM 1265 N N . GLU A 1 172 ? -33.53979 -4.56648 6.47269 1.000 38.33091 714 GLU A N 1
ATOM 1266 C CA . GLU A 1 172 ? -32.75353 -3.49556 7.06656 1.000 38.60989 714 GLU A CA 1
ATOM 1267 C C . GLU A 1 172 ? -31.93399 -2.71888 6.04533 1.000 38.89677 714 GLU A C 1
ATOM 1268 O O . GLU A 1 172 ? -31.39558 -1.66252 6.39256 1.000 39.47315 714 GLU A O 1
ATOM 1274 N N . PHE A 1 173 ? -31.82148 -3.20884 4.80838 1.000 24.86614 715 PHE A N 1
ATOM 1275 C CA . PHE A 1 173 ? -31.14099 -2.46157 3.75838 1.000 23.71337 715 PHE A CA 1
ATOM 1276 C C . PHE A 1 173 ? -32.15819 -1.95640 2.73993 1.000 23.74495 715 PHE A C 1
ATOM 1277 O O . PHE A 1 173 ? -32.92961 -1.04140 3.04466 1.000 24.30028 715 PHE A O 1
ATOM 1285 N N . LEU A 1 174 ? -32.19654 -2.53428 1.54144 1.000 26.22683 716 LEU A N 1
ATOM 1286 C CA . LEU A 1 174 ? -33.07197 -2.01938 0.49511 1.000 25.84257 716 LEU A CA 1
ATOM 1287 C C . LEU A 1 174 ? -34.39026 -2.77766 0.37536 1.000 25.51885 716 LEU A C 1
ATOM 1288 O O . LEU A 1 174 ? -35.20428 -2.43260 -0.48538 1.000 25.48990 716 LEU A O 1
ATOM 1293 N N . ASN A 1 175 ? -34.61116 -3.79155 1.21442 1.000 25.10301 717 ASN A N 1
ATOM 1294 C CA . ASN A 1 175 ? -35.91966 -4.42034 1.43992 1.000 26.40580 717 ASN A CA 1
ATOM 1295 C C . ASN A 1 175 ? -36.63204 -4.76761 0.12699 1.000 26.44001 717 ASN A C 1
ATOM 1296 O O . ASN A 1 175 ? -37.73924 -4.30631 -0.15718 1.000 27.10851 717 ASN A O 1
ATOM 1301 N N . GLY A 1 176 ? -35.96197 -5.59396 -0.68451 1.000 25.81362 718 GLY A N 1
ATOM 1302 C CA . GLY A 1 176 ? -36.56641 -6.21132 -1.85024 1.000 26.02417 718 GLY A CA 1
ATOM 1303 C C . GLY A 1 176 ? -36.53724 -5.40315 -3.13382 1.000 25.19776 718 GLY A C 1
ATOM 1304 O O . GLY A 1 176 ? -36.87344 -5.94737 -4.19016 1.000 25.28724 718 GLY A O 1
ATOM 1305 N N . ARG A 1 177 ? -36.12965 -4.13516 -3.08718 1.000 24.49241 719 ARG A N 1
ATOM 1306 C CA . ARG A 1 177 ? -36.23999 -3.26784 -4.25285 1.000 23.94234 719 ARG A CA 1
ATOM 1307 C C . ARG A 1 177 ? -35.30170 -3.65019 -5.39259 1.000 23.07119 719 ARG A C 1
ATOM 1308 O O . ARG A 1 177 ? -35.57401 -3.28779 -6.54156 1.000 22.87380 719 ARG A O 1
ATOM 1316 N N . VAL A 1 178 ? -34.20501 -4.34565 -5.11607 1.000 22.65535 720 VAL A N 1
ATOM 1317 C CA . VAL A 1 178 ? -33.13873 -4.52259 -6.09978 1.000 22.13423 720 VAL A CA 1
ATOM 1318 C C . VAL A 1 178 ? -33.41885 -5.75581 -6.95140 1.000 22.93170 720 VAL A C 1
ATOM 1319 O O . VAL A 1 178 ? -33.56069 -6.86747 -6.42878 1.000 23.27648 720 VAL A O 1
ATOM 1323 N N . GLN A 1 179 ? -33.48300 -5.55982 -8.26813 1.000 23.52650 721 GLN A N 1
ATOM 1324 C CA . GLN A 1 179 ? -33.72188 -6.64028 -9.21049 1.000 24.44240 721 GLN A CA 1
ATOM 1325 C C . GLN A 1 179 ? -32.41313 -7.34506 -9.56844 1.000 25.06616 721 GLN A C 1
ATOM 1326 O O . GLN A 1 179 ? -31.31409 -6.86123 -9.28679 1.000 25.27408 721 GLN A O 1
ATOM 1332 N N . SER A 1 180 ? -32.54804 -8.50634 -10.21499 1.000 25.18460 722 SER A N 1
ATOM 1333 C CA . SER A 1 180 ? -31.38181 -9.31127 -10.56752 1.000 25.80046 722 SER A CA 1
ATOM 1334 C C . SER A 1 180 ? -30.52886 -8.64373 -11.63676 1.000 26.07681 722 SER A C 1
ATOM 1335 O O . SER A 1 180 ? -29.32715 -8.92085 -11.72925 1.000 26.48475 722 SER A O 1
ATOM 1338 N N . THR A 1 181 ? -31.12350 -7.78352 -12.46254 1.000 24.11342 723 THR A N 1
ATOM 1339 C CA . THR A 1 181 ? -30.35598 -7.00865 -13.43237 1.000 24.29765 723 THR A CA 1
ATOM 1340 C C . THR A 1 181 ? -29.76723 -5.73777 -12.82799 1.000 23.70811 723 THR A C 1
ATOM 1341 O O . THR A 1 181 ? -29.35699 -4.83544 -13.56791 1.000 23.84760 723 THR A O 1
ATOM 1345 N N . GLU A 1 182 ? -29.72055 -5.65760 -11.49974 1.000 24.58979 724 GLU A N 1
ATOM 1346 C CA . GLU A 1 182 ? -29.05813 -4.57604 -10.79165 1.000 24.03183 724 GLU A CA 1
ATOM 1347 C C . GLU A 1 182 ? -28.00147 -5.15505 -9.85458 1.000 24.56347 724 GLU A C 1
ATOM 1348 O O . GLU A 1 182 ? -28.00819 -6.35044 -9.54501 1.000 25.01089 724 GLU A O 1
ATOM 1354 N N . LEU A 1 183 ? -27.07112 -4.30148 -9.42419 1.000 21.17886 725 LEU A N 1
ATOM 1355 C CA . LEU A 1 183 ? -26.12694 -4.66013 -8.37159 1.000 21.32098 725 LEU A CA 1
ATOM 1356 C C . LEU A 1 183 ? -26.03580 -3.51691 -7.36952 1.000 20.18400 725 LEU A C 1
ATOM 1357 O O . LEU A 1 183 ? -26.28540 -2.35537 -7.70700 1.000 19.38917 725 LEU A O 1
ATOM 1362 N N . CYS A 1 184 ? -25.66225 -3.85594 -6.13668 1.000 24.51347 726 CYS A N 1
ATOM 1363 C CA . CYS A 1 184 ? -25.43854 -2.87200 -5.08909 1.000 23.99235 726 CYS A CA 1
ATOM 1364 C C . CYS A 1 184 ? -23.95089 -2.73086 -4.80851 1.000 24.49241 726 CYS A C 1
ATOM 1365 O O . CYS A 1 184 ? -23.17714 -3.67098 -4.99253 1.000 25.73203 726 CYS A O 1
ATOM 1368 N N . ALA A 1 185 ? -23.56731 -1.55552 -4.32366 1.000 20.51825 727 ALA A N 1
ATOM 1369 C CA . ALA A 1 185 ? -22.19772 -1.32682 -3.89808 1.000 21.43152 727 ALA A CA 1
ATOM 1370 C C . ALA A 1 185 ? -22.17822 -0.15704 -2.92703 1.000 20.88671 727 ALA A C 1
ATOM 1371 O O . ALA A 1 185 ? -22.95453 0.79426 -3.06531 1.000 19.95239 727 ALA A O 1
ATOM 1373 N N . GLY A 1 186 ? -21.28950 -0.23850 -1.95393 1.000 22.69746 728 GLY A N 1
ATOM 1374 C CA . GLY A 1 186 ? -21.11047 0.84000 -1.00271 1.000 22.68693 728 GLY A CA 1
ATOM 1375 C C . GLY A 1 186 ? -20.65349 0.30209 0.33737 1.000 23.76074 728 GLY A C 1
ATOM 1376 O O . GLY A 1 186 ? -20.49157 -0.90048 0.53236 1.000 24.37398 728 GLY A O 1
ATOM 1377 N N . HIS A 1 187 ? -20.43557 1.23556 1.26079 1.000 22.08159 729 HIS A N 1
ATOM 1378 C CA . HIS A 1 187 ? -20.10152 0.91757 2.64226 1.000 22.67640 729 HIS A CA 1
ATOM 1379 C C . HIS A 1 187 ? -21.36449 1.02258 3.48207 1.000 22.75536 729 HIS A C 1
ATOM 1380 O O . HIS A 1 187 ? -21.94573 2.10519 3.60244 1.000 22.74483 729 HIS A O 1
ATOM 1387 N N . LEU A 1 188 ? -21.76980 -0.09883 4.07703 1.000 20.09451 730 LEU A N 1
ATOM 1388 C CA . LEU A 1 188 ? -23.00880 -0.12255 4.84515 1.000 20.61826 730 LEU A CA 1
ATOM 1389 C C . LEU A 1 188 ? -22.98659 0.87500 5.99462 1.000 21.07095 730 LEU A C 1
ATOM 1390 O O . LEU A 1 188 ? -24.04838 1.32345 6.44384 1.000 21.57101 730 LEU A O 1
ATOM 1395 N N . ALA A 1 189 ? -21.79393 1.24403 6.47402 1.000 21.03673 731 ALA A N 1
ATOM 1396 C CA . ALA A 1 189 ? -21.67513 2.28830 7.48595 1.000 21.52627 731 ALA A CA 1
ATOM 1397 C C . ALA A 1 189 ? -22.11673 3.64851 6.96542 1.000 21.47889 731 ALA A C 1
ATOM 1398 O O . ALA A 1 189 ? -22.43361 4.53609 7.76683 1.000 22.09475 731 ALA A O 1
ATOM 1400 N N . GLY A 1 190 ? -22.14672 3.82780 5.64451 1.000 21.14727 732 GLY A N 1
ATOM 1401 C CA . GLY A 1 190 ? -22.49903 5.09871 5.05050 1.000 21.38151 732 GLY A CA 1
ATOM 1402 C C . GLY A 1 190 ? -21.28463 5.96787 4.81627 1.000 21.29992 732 GLY A C 1
ATOM 1403 O O . GLY A 1 190 ? -20.15031 5.61962 5.14626 1.000 21.08148 732 GLY A O 1
ATOM 1404 N N . GLY A 1 191 ? -21.53543 7.13129 4.22028 1.000 20.81039 733 GLY A N 1
ATOM 1405 C CA . GLY A 1 191 ? -20.51815 8.13272 4.01310 1.000 20.92093 733 GLY A CA 1
ATOM 1406 C C . GLY A 1 191 ? -19.90361 8.15568 2.62684 1.000 20.41824 733 GLY A C 1
ATOM 1407 O O . GLY A 1 191 ? -19.18709 9.11213 2.30434 1.000 20.66037 733 GLY A O 1
ATOM 1408 N N . THR A 1 192 ? -20.15880 7.14575 1.79883 1.000 32.54864 734 THR A N 1
ATOM 1409 C CA . THR A 1 192 ? -19.57729 7.08363 0.46530 1.000 31.78013 734 THR A CA 1
ATOM 1410 C C . THR A 1 192 ? -20.62334 6.58162 -0.51544 1.000 31.20901 734 THR A C 1
ATOM 1411 O O . THR A 1 192 ? -21.20643 5.51486 -0.30634 1.000 31.18532 734 THR A O 1
ATOM 1415 N N . ASP A 1 193 ? -20.84880 7.33852 -1.58619 1.000 21.26044 735 ASP A N 1
ATOM 1416 C CA . ASP A 1 193 ? -21.84312 6.94325 -2.57574 1.000 20.61826 735 ASP A CA 1
ATOM 1417 C C . ASP A 1 193 ? -21.67650 7.79977 -3.82010 1.000 20.59457 735 ASP A C 1
ATOM 1418 O O . ASP A 1 193 ? -20.95854 8.80251 -3.82506 1.000 21.26571 735 ASP A O 1
ATOM 1423 N N . SER A 1 194 ? -22.34712 7.37778 -4.88093 1.000 18.72593 736 SER A N 1
ATOM 1424 C CA . SER A 1 194 ? -22.63413 8.26332 -5.99364 1.000 18.90753 736 SER A CA 1
ATOM 1425 C C . SER A 1 194 ? -23.90224 9.04912 -5.67547 1.000 19.30231 736 SER A C 1
ATOM 1426 O O . SER A 1 194 ? -24.75077 8.59805 -4.90441 1.000 19.27600 736 SER A O 1
ATOM 1429 N N . CYS A 1 195 ? -24.01634 10.24242 -6.25261 1.000 22.39742 737 CYS A N 1
ATOM 1430 C CA . CYS A 1 195 ? -25.11989 11.13224 -5.92694 1.000 23.74495 737 CYS A CA 1
ATOM 1431 C C . CYS A 1 195 ? -25.55566 11.84354 -7.20215 1.000 24.46083 737 CYS A C 1
ATOM 1432 O O . CYS A 1 195 ? -25.05596 11.55502 -8.29041 1.000 24.17395 737 CYS A O 1
ATOM 1435 N N . GLN A 1 196 ? -26.49701 12.78038 -7.07018 1.000 22.68693 738 GLN A N 1
ATOM 1436 C CA . GLN A 1 196 ? -27.12626 13.37298 -8.24583 1.000 23.46071 738 GLN A CA 1
ATOM 1437 C C . GLN A 1 196 ? -26.09677 14.07892 -9.11655 1.000 24.47925 738 GLN A C 1
ATOM 1438 O O . GLN A 1 196 ? -25.29306 14.88289 -8.63491 1.000 25.57675 738 GLN A O 1
ATOM 1444 N N . GLY A 1 197 ? -26.13070 13.77076 -10.40845 1.000 24.12131 739 GLY A N 1
ATOM 1445 C CA . GLY A 1 197 ? -25.09652 14.17151 -11.33042 1.000 24.13184 739 GLY A CA 1
ATOM 1446 C C . GLY A 1 197 ? -24.15093 13.05687 -11.71424 1.000 22.10528 739 GLY A C 1
ATOM 1447 O O . GLY A 1 197 ? -23.32241 13.25323 -12.60902 1.000 22.07896 739 GLY A O 1
ATOM 1448 N N . ASP A 1 198 ? -24.25263 11.89476 -11.06852 1.000 20.48403 740 ASP A N 1
ATOM 1449 C CA . ASP A 1 198 ? -23.41104 10.74822 -11.37750 1.000 20.02345 740 ASP A CA 1
ATOM 1450 C C . ASP A 1 198 ? -24.13483 9.66364 -12.15990 1.000 19.68394 740 ASP A C 1
ATOM 1451 O O . ASP A 1 198 ? -23.46980 8.75374 -12.66479 1.000 19.51813 740 ASP A O 1
ATOM 1456 N N . SER A 1 199 ? -25.46967 9.73175 -12.25368 1.000 19.69973 741 SER A N 1
ATOM 1457 C CA . SER A 1 199 ? -26.24734 8.78475 -13.04898 1.000 19.56024 741 SER A CA 1
ATOM 1458 C C . SER A 1 199 ? -25.64320 8.58587 -14.43313 1.000 19.73658 741 SER A C 1
ATOM 1459 O O . SER A 1 199 ? -25.16412 9.53304 -15.06321 1.000 20.18663 741 SER A O 1
ATOM 1462 N N . GLY A 1 200 ? -25.69159 7.34203 -14.91559 1.000 19.51287 742 GLY A N 1
ATOM 1463 C CA . GLY A 1 200 ? -25.09887 6.98990 -16.18626 1.000 19.79448 742 GLY A CA 1
ATOM 1464 C C . GLY A 1 200 ? -23.60415 6.76177 -16.15536 1.000 19.87607 742 GLY A C 1
ATOM 1465 O O . GLY A 1 200 ? -23.06340 6.16885 -17.09747 1.000 20.16821 742 GLY A O 1
ATOM 1466 N N . GLY A 1 201 ? -22.91637 7.20146 -15.09760 1.000 19.74184 743 GLY A N 1
ATOM 1467 C CA . GLY A 1 201 ? -21.48735 7.03082 -14.99092 1.000 19.93660 743 GLY A CA 1
ATOM 1468 C C . GLY A 1 201 ? -21.10438 5.60696 -14.65291 1.000 19.66288 743 GLY A C 1
ATOM 1469 O O . GLY A 1 201 ? -21.94500 4.73757 -14.40675 1.000 19.30758 743 GLY A O 1
ATOM 1470 N N . PRO A 1 202 ? -19.79872 5.35166 -14.63729 1.000 20.42350 744 PRO A N 1
ATOM 1471 C CA . PRO A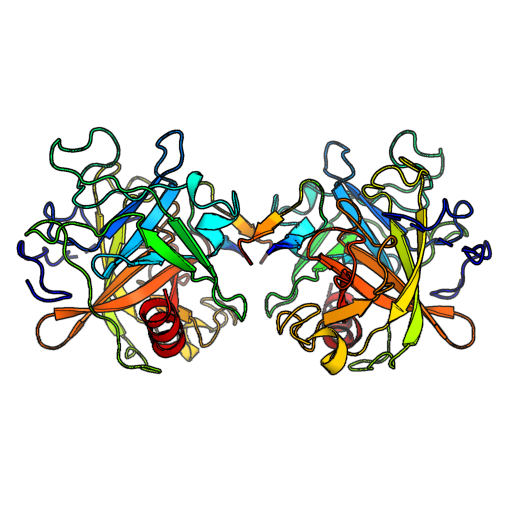 1 202 ? -19.31023 3.97599 -14.50546 1.000 20.93146 744 PRO A CA 1
ATOM 1472 C C . PRO A 1 202 ? -19.18231 3.47783 -13.07489 1.000 20.99199 744 PRO A C 1
ATOM 1473 O O . PRO A 1 202 ? -18.99656 4.23642 -12.12155 1.000 20.76828 744 PRO A O 1
ATOM 1477 N N . LEU A 1 203 ? -19.31796 2.16014 -12.94920 1.000 19.43917 745 LEU A N 1
ATOM 1478 C CA . LEU A 1 203 ? -18.76864 1.38546 -11.84440 1.000 19.35495 745 LEU A CA 1
ATOM 1479 C C . LEU A 1 203 ? -17.87560 0.32567 -12.47807 1.000 19.96555 745 LEU A C 1
ATOM 1480 O O . LEU A 1 203 ? -18.37393 -0.58202 -13.15432 1.000 20.13662 745 LEU A O 1
ATOM 1485 N N . VAL A 1 204 ? -16.56299 0.44426 -12.27575 1.000 20.42350 746 VAL A N 1
ATOM 1486 C CA . VAL A 1 204 ? -15.58393 -0.43983 -12.89969 1.000 21.23412 746 VAL A CA 1
ATOM 1487 C C . VAL A 1 204 ? -14.86792 -1.24270 -11.82158 1.000 21.36572 746 VAL A C 1
ATOM 1488 O O . VAL A 1 204 ? -14.67032 -0.77375 -10.69364 1.000 21.01041 746 VAL A O 1
ATOM 1492 N N . CYS A 1 205 ? -14.46643 -2.46238 -12.18338 1.000 25.38199 747 CYS A N 1
ATOM 1493 C CA . CYS A 1 205 ? -13.77687 -3.35966 -11.26625 1.000 26.33737 747 CYS A CA 1
ATOM 1494 C C . CYS A 1 205 ? -12.53244 -3.91219 -11.94856 1.000 28.01125 747 CYS A C 1
ATOM 1495 O O . CYS A 1 205 ? -12.60905 -4.42553 -13.06955 1.000 28.64554 747 CYS A O 1
ATOM 1498 N N . PHE A 1 206 ? -11.39311 -3.80459 -11.26945 1.000 23.99498 748 PHE A N 1
ATOM 1499 C CA . PHE A 1 206 ? -10.12870 -4.23726 -11.84497 1.000 25.32146 748 PHE A CA 1
ATOM 1500 C C . PHE A 1 206 ? -10.06996 -5.75792 -11.94133 1.000 26.05839 748 PHE A C 1
ATOM 1501 O O . PHE A 1 206 ? -10.45606 -6.47151 -11.01124 1.000 25.72414 748 PHE A O 1
ATOM 1509 N N . GLU A 1 207 ? -9.59200 -6.25269 -13.08106 1.000 32.60654 749 GLU A N 1
ATOM 1510 C CA . GLU A 1 207 ? -9.47269 -7.68862 -13.32033 1.000 35.14106 749 GLU A CA 1
ATOM 1511 C C . GLU A 1 207 ? -8.18577 -7.94037 -14.09249 1.000 36.30435 749 GLU A C 1
ATOM 1512 O O . GLU A 1 207 ? -8.05748 -7.50367 -15.24175 1.000 35.59637 749 GLU A O 1
ATOM 1514 N N . LYS A 1 208 ? -7.24560 -8.65046 -13.46328 1.000 44.45796 750 LYS A N 1
ATOM 1515 C CA . LYS A 1 208 ? -5.94810 -8.97051 -14.05146 1.000 45.46335 750 LYS A CA 1
ATOM 1516 C C . LYS A 1 208 ? -5.13851 -7.70789 -14.31946 1.000 43.78420 750 LYS A C 1
ATOM 1517 O O . LYS A 1 208 ? -4.26222 -7.34977 -13.52542 1.000 43.68945 750 LYS A O 1
ATOM 1519 N N . ASP A 1 209 ? -5.42382 -7.02230 -15.42985 1.000 45.60547 751 ASP A N 1
ATOM 1520 C CA . ASP A 1 209 ? -4.64270 -5.85384 -15.81065 1.000 43.93158 751 ASP A CA 1
ATOM 1521 C C . ASP A 1 209 ? -5.47364 -4.68602 -16.32010 1.000 41.98135 751 ASP A C 1
ATOM 1522 O O . ASP A 1 209 ? -4.89118 -3.68505 -16.74609 1.000 41.33390 751 ASP A O 1
ATOM 1527 N N . LYS A 1 210 ? -6.79949 -4.77038 -16.29008 1.000 38.00192 752 LYS A N 1
ATOM 1528 C CA . LYS A 1 210 ? -7.63002 -3.71324 -16.84333 1.000 36.37015 752 LYS A CA 1
ATOM 1529 C C . LYS A 1 210 ? -8.90385 -3.58612 -16.02333 1.000 35.85693 752 LYS A C 1
ATOM 1530 O O . LYS A 1 210 ? -9.29381 -4.50041 -15.29403 1.000 37.02023 752 LYS A O 1
ATOM 1536 N N . TYR A 1 211 ? -9.55186 -2.43711 -16.15930 1.000 27.42960 753 TYR A N 1
ATOM 1537 C CA . TYR A 1 211 ? -10.82799 -2.19725 -15.51033 1.000 25.91890 753 TYR A CA 1
ATOM 1538 C C . TYR A 1 211 ? -11.95959 -2.67640 -16.40336 1.000 25.70571 753 TYR A C 1
ATOM 1539 O O . TYR A 1 211 ? -11.95585 -2.44219 -17.61572 1.000 26.35842 753 TYR A O 1
ATOM 1548 N N . ILE A 1 212 ? -12.92186 -3.36212 -15.79543 1.000 24.92667 754 ILE A N 1
ATOM 1549 C CA . ILE A 1 212 ? -14.07447 -3.91351 -16.49479 1.000 24.72139 754 ILE A CA 1
ATOM 1550 C C . ILE A 1 212 ? -15.30850 -3.18038 -15.99652 1.000 23.44228 754 ILE A C 1
ATOM 1551 O O . ILE A 1 212 ? -15.58151 -3.15717 -14.78794 1.000 22.71325 754 ILE A O 1
ATOM 1556 N N . LEU A 1 213 ? -16.05090 -2.57713 -16.92120 1.000 23.39754 755 LEU A N 1
ATOM 1557 C CA . LEU A 1 213 ? -17.26547 -1.86084 -16.56050 1.000 22.35268 755 LEU A CA 1
ATOM 1558 C C . LEU A 1 213 ? -18.32380 -2.87240 -16.14654 1.000 22.70799 755 LEU A C 1
ATOM 1559 O O . LEU A 1 213 ? -18.76931 -3.68518 -16.96145 1.000 23.50019 755 LEU A O 1
ATOM 1564 N N . GLN A 1 214 ? -18.72735 -2.83467 -14.88323 1.000 21.18675 756 GLN A N 1
ATOM 1565 C CA . GLN A 1 214 ? -19.67022 -3.80776 -14.37097 1.000 20.99989 756 GLN A CA 1
ATOM 1566 C C . GLN A 1 214 ? -20.99246 -3.20379 -13.93574 1.000 20.28401 756 GLN A C 1
ATOM 1567 O O . GLN A 1 214 ? -21.95334 -3.95377 -13.74301 1.000 20.28927 756 GLN A O 1
ATOM 1573 N N . GLY A 1 215 ? -21.08408 -1.88189 -13.81455 1.000 19.83922 757 GLY A N 1
ATOM 1574 C CA . GLY A 1 215 ? -22.32715 -1.25011 -13.41644 1.000 19.34442 757 GLY A CA 1
ATOM 1575 C C . GLY A 1 215 ? -22.46376 0.14720 -13.98213 1.000 19.22073 757 GLY A C 1
ATOM 1576 O O . GLY A 1 215 ? -21.48243 0.79246 -14.36173 1.000 19.42338 757 GLY A O 1
ATOM 1577 N N . VAL A 1 216 ? -23.70862 0.61055 -14.02927 1.000 19.01017 758 VAL A N 1
ATOM 1578 C CA . VAL A 1 216 ? -24.04188 1.96640 -14.45051 1.000 18.97859 758 VAL A CA 1
ATOM 1579 C C . VAL A 1 216 ? -24.81317 2.63588 -13.31934 1.000 18.64960 758 VAL A C 1
ATOM 1580 O O . VAL A 1 216 ? -25.79616 2.07776 -12.81538 1.000 18.57065 758 VAL A O 1
ATOM 1584 N N . THR A 1 217 ? -24.36245 3.82551 -12.92256 1.000 18.60749 759 THR A N 1
ATOM 1585 C CA . THR A 1 217 ? -24.95379 4.52170 -11.78778 1.000 18.46011 759 THR A CA 1
ATOM 1586 C C . THR A 1 217 ? -26.41323 4.85763 -12.06358 1.000 18.61013 759 THR A C 1
ATOM 1587 O O . THR A 1 217 ? -26.73289 5.48295 -13.07838 1.000 18.85752 759 THR A O 1
ATOM 1591 N N . SER A 1 218 ? -27.29775 4.44923 -11.14565 1.000 18.57854 760 SER A N 1
ATOM 1592 C CA . SER A 1 218 ? -28.73591 4.52360 -11.39181 1.000 18.86542 760 SER A CA 1
ATOM 1593 C C . SER A 1 218 ? -29.51657 5.22218 -10.27892 1.000 19.12071 760 SER A C 1
ATOM 1594 O O . SER A 1 218 ? -29.98279 6.35159 -10.46609 1.000 19.45760 760 SER A O 1
ATOM 1597 N N . TRP A 1 219 ? -29.69131 4.56666 -9.12924 1.000 19.10229 761 TRP A N 1
ATOM 1598 C CA . TRP A 1 219 ? -30.53766 5.12666 -8.07960 1.000 19.54445 761 TRP A CA 1
ATOM 1599 C C . TRP A 1 219 ? -30.06013 4.68588 -6.69943 1.000 19.47602 761 TRP A C 1
ATOM 1600 O O . TRP A 1 219 ? -29.14875 3.86419 -6.55635 1.000 19.08913 761 TRP A O 1
ATOM 1611 N N . GLY A 1 220 ? -30.69636 5.26287 -5.68198 1.000 19.98134 762 GLY A N 1
ATOM 1612 C CA . GLY A 1 220 ? -30.43727 4.93775 -4.28950 1.000 20.11820 762 GLY A CA 1
ATOM 1613 C C . GLY A 1 220 ? -31.51142 5.55461 -3.42070 1.000 20.96830 762 GLY A C 1
ATOM 1614 O O . GLY A 1 220 ? -32.31679 6.37054 -3.87745 1.000 21.43415 762 GLY A O 1
ATOM 1615 N N . LEU A 1 221 ? -31.52801 5.13744 -2.15183 1.000 23.86076 763 LEU A N 1
ATOM 1616 C CA . LEU A 1 221 ? -32.35538 5.79657 -1.13706 1.000 24.72402 763 LEU A CA 1
ATOM 1617 C C . LEU A 1 221 ? -31.48363 6.86587 -0.49187 1.000 24.75034 763 LEU A C 1
ATOM 1618 O O . LEU A 1 221 ? -30.83929 6.64157 0.53124 1.000 24.76613 763 LEU A O 1
ATOM 1623 N N . GLY A 1 222 ? -31.46559 8.04429 -1.09888 1.000 22.41321 764 GLY A N 1
ATOM 1624 C CA . GLY A 1 222 ? -30.51836 9.05335 -0.70984 1.000 22.40269 764 GLY A CA 1
ATOM 1625 C C . GLY A 1 222 ? -29.11499 8.68172 -1.17402 1.000 21.41836 764 GLY A C 1
ATOM 1626 O O . GLY A 1 222 ? -28.90700 7.80130 -2.01383 1.000 20.77354 764 GLY A O 1
ATOM 1627 N N . CYS A 1 223 ? -28.13947 9.38101 -0.59650 1.000 27.68490 765 CYS A N 1
ATOM 1628 C CA . CYS A 1 223 ? -26.73263 9.17264 -0.90533 1.000 27.46382 765 CYS A CA 1
ATOM 1629 C C . CYS A 1 223 ? -25.96206 9.00928 0.39469 1.000 27.60068 765 CYS A C 1
ATOM 1630 O O . CYS A 1 223 ? -26.12111 9.81535 1.31590 1.000 27.61384 765 CYS A O 1
ATOM 1633 N N . ALA A 1 224 ? -25.13516 7.96470 0.46046 1.000 20.37613 766 ALA A N 1
ATOM 1634 C CA . ALA A 1 224 ? -24.16952 7.76833 1.54344 1.000 20.46298 766 ALA A CA 1
ATOM 1635 C C . ALA A 1 224 ? -24.85102 7.61241 2.89682 1.000 21.09727 766 ALA A C 1
ATOM 1636 O O . ALA A 1 224 ? -24.27682 7.95171 3.93179 1.000 21.47626 766 ALA A O 1
ATOM 1638 N N . ARG A 1 225 ? -26.05030 7.10149 2.89544 1.000 24.86351 767 ARG A N 1
ATOM 1639 C CA . ARG A 1 225 ? -26.72784 6.86575 4.15224 1.000 25.41621 767 ARG A CA 1
ATOM 1640 C C . ARG A 1 225 ? -26.42321 5.46521 4.66982 1.000 26.09260 767 ARG A C 1
ATOM 1641 O O . ARG A 1 225 ? -26.23044 4.53360 3.88339 1.000 26.37685 767 ARG A O 1
ATOM 1649 N N . PRO A 1 226 ? -26.34367 5.31345 5.99202 1.000 22.51586 768 PRO A N 1
ATOM 1650 C CA . PRO A 1 226 ? -26.10772 3.98795 6.57217 1.000 22.54218 768 PRO A CA 1
ATOM 1651 C C . PRO A 1 226 ? -27.15224 2.98051 6.11709 1.000 22.61587 768 PRO A C 1
ATOM 1652 O O . PRO A 1 226 ? -28.33288 3.30064 5.97769 1.000 23.12909 768 PRO A O 1
ATOM 1656 N N . ASN A 1 227 ? -26.69649 1.75437 5.87155 1.000 22.66588 769 ASN A N 1
ATOM 1657 C CA . ASN A 1 227 ? -27.54807 0.62836 5.49443 1.000 22.70799 769 ASN A CA 1
ATOM 1658 C C . ASN A 1 227 ? -28.30445 0.87500 4.19000 1.000 22.11844 769 ASN A C 1
ATOM 1659 O O . ASN A 1 227 ? -29.30245 0.20114 3.91079 1.000 22.43427 769 ASN A O 1
ATOM 1664 N N . LYS A 1 228 ? -27.83727 1.81862 3.37353 1.000 21.46836 770 LYS A N 1
ATOM 1665 C CA . LYS A 1 228 ? -28.50164 2.18616 2.11920 1.000 21.17886 770 LYS A CA 1
ATOM 1666 C C . LYS A 1 228 ? -27.46921 2.34291 1.00853 1.000 20.30507 770 LYS A C 1
ATOM 1667 O O . LYS A 1 228 ? -27.11594 3.46212 0.61902 1.000 20.10767 770 LYS A O 1
ATOM 1673 N N . PRO A 1 229 ? -26.97670 1.23689 0.45874 1.000 19.92871 771 PRO A N 1
ATOM 1674 C CA . PRO A 1 229 ? -25.96322 1.32066 -0.59442 1.000 19.29442 771 PRO A CA 1
ATOM 1675 C C . PRO A 1 229 ? -26.56128 1.72682 -1.93642 1.000 19.09703 771 PRO A C 1
ATOM 1676 O O . PRO A 1 229 ? -27.76843 1.63898 -2.17032 1.000 19.40233 771 PRO A O 1
ATOM 1680 N N . GLY A 1 230 ? -25.67924 2.18498 -2.82640 1.000 18.68382 772 GLY A N 1
ATOM 1681 C CA . GLY A 1 230 ? -26.11229 2.60657 -4.14624 1.000 18.55222 772 GLY A CA 1
ATOM 1682 C C . GLY A 1 230 ? -26.39664 1.43184 -5.06483 1.000 18.49169 772 GLY A C 1
ATOM 1683 O O . GLY A 1 230 ? -25.75031 0.38691 -5.00469 1.000 18.44958 772 GLY A O 1
ATOM 1684 N N . VAL A 1 231 ? -27.38060 1.61572 -5.94062 1.000 19.35758 773 VAL A N 1
ATOM 1685 C CA . VAL A 1 231 ? -27.81644 0.57246 -6.86309 1.000 19.34706 773 VAL A CA 1
ATOM 1686 C C . VAL A 1 231 ? -27.36953 0.93207 -8.27304 1.000 19.19441 773 VAL A C 1
ATOM 1687 O O . VAL A 1 231 ? -27.49544 2.08377 -8.70734 1.000 19.05492 773 VAL A O 1
ATOM 1691 N N . TYR A 1 232 ? -26.84915 -0.06442 -8.98591 1.000 18.48643 774 TYR A N 1
ATOM 1692 C CA . TYR A 1 232 ? -26.28884 0.10311 -10.31651 1.000 18.45484 774 TYR A CA 1
ATOM 1693 C C . TYR A 1 232 ? -26.87609 -0.95957 -11.22764 1.000 18.76541 774 TYR A C 1
ATOM 1694 O O . TYR A 1 232 ? -27.13441 -2.08512 -10.78925 1.000 18.99438 774 TYR A O 1
ATOM 1703 N N . VAL A 1 233 ? -27.10207 -0.59749 -12.49017 1.000 18.88121 775 VAL A N 1
ATOM 1704 C CA . VAL A 1 233 ? -27.55820 -1.57206 -13.47162 1.000 19.28126 775 VAL A CA 1
ATOM 1705 C C . VAL A 1 233 ? -26.42265 -2.54647 -13.76385 1.000 19.48918 775 VAL A C 1
ATOM 1706 O O . VAL A 1 233 ? -25.27361 -2.13875 -13.97710 1.000 19.40496 775 VAL A O 1
ATOM 1710 N N . ARG A 1 234 ? -26.73491 -3.83864 -13.77094 1.000 20.24716 776 ARG A N 1
ATOM 1711 C CA . ARG A 1 234 ? -25.72713 -4.88191 -13.94196 1.000 21.09990 776 ARG A CA 1
ATOM 1712 C C . ARG A 1 234 ? -25.39143 -5.03154 -15.42322 1.000 22.00790 776 ARG A C 1
ATOM 1713 O O . ARG A 1 234 ? -26.16197 -5.62667 -16.18282 1.000 22.51586 776 ARG A O 1
ATOM 1721 N N . VAL A 1 235 ? -24.21815 -4.52853 -15.82487 1.000 20.79723 777 VAL A N 1
ATOM 1722 C CA . VAL A 1 235 ? -23.90073 -4.36751 -17.24331 1.000 21.29466 777 VAL A CA 1
ATOM 1723 C C . VAL A 1 235 ? -23.77643 -5.70671 -17.96039 1.000 22.17634 777 VAL A C 1
ATOM 1724 O O . VAL A 1 235 ? -24.08299 -5.80299 -19.15416 1.000 22.71062 777 VAL A O 1
ATOM 1728 N N . SER A 1 236 ? -23.33252 -6.75763 -17.26997 1.000 22.47375 778 SER A N 1
ATOM 1729 C CA . SER A 1 236 ? -23.16486 -8.04137 -17.94269 1.000 23.49492 778 SER A CA 1
ATOM 1730 C C . SER A 1 236 ? -24.48987 -8.60812 -18.44616 1.000 23.80285 778 SER A C 1
ATOM 1731 O O . SER A 1 236 ? -24.49727 -9.38608 -19.40577 1.000 24.73718 778 SER A O 1
ATOM 1734 N N . ARG A 1 237 ? -25.61504 -8.24380 -17.82132 1.000 23.18699 779 ARG A N 1
ATOM 1735 C CA . ARG A 1 237 ? -26.91161 -8.75693 -18.25808 1.000 23.61073 779 ARG A CA 1
ATOM 1736 C C . ARG A 1 237 ? -27.40096 -8.11858 -19.55026 1.000 23.78180 779 ARG A C 1
ATOM 1737 O O . ARG A 1 237 ? -28.41013 -8.57209 -20.10259 1.000 24.33450 779 ARG A O 1
ATOM 1745 N N . PHE A 1 238 ? -26.71902 -7.08214 -20.03682 1.000 23.41333 780 PHE A N 1
ATOM 1746 C CA . PHE A 1 238 ? -27.12561 -6.37215 -21.23865 1.000 23.60283 780 PHE A CA 1
ATOM 1747 C C . PHE A 1 238 ? -26.02060 -6.33984 -22.28623 1.000 24.25554 780 PHE A C 1
ATOM 1748 O O . PHE A 1 238 ? -26.10199 -5.55890 -23.23668 1.000 24.41609 780 PHE A O 1
ATOM 1756 N N . VAL A 1 239 ? -24.99154 -7.17693 -22.13083 1.000 24.78455 781 VAL A N 1
ATOM 1757 C CA . VAL A 1 239 ? -23.85527 -7.13474 -23.04312 1.000 25.55570 781 VAL A CA 1
ATOM 1758 C C . VAL A 1 239 ? -24.26829 -7.57991 -24.44027 1.000 26.60845 781 VAL A C 1
ATOM 1759 O O . VAL A 1 239 ? -23.95958 -6.91084 -25.43106 1.000 26.99008 781 VAL A O 1
ATOM 1763 N N . THR A 1 240 ? -24.97962 -8.70696 -24.54467 1.000 37.97297 782 THR A N 1
ATOM 1764 C CA . THR A 1 240 ? -25.44593 -9.15703 -25.85724 1.000 38.54146 782 THR A CA 1
ATOM 1765 C C . THR A 1 240 ? -26.29417 -8.09006 -26.54040 1.000 37.53082 782 THR A C 1
ATOM 1766 O O . THR A 1 240 ? -26.16831 -7.86972 -27.74857 1.000 37.69399 782 THR A O 1
ATOM 1770 N N . TRP A 1 241 ? -27.15316 -7.40640 -25.78156 1.000 26.81374 783 TRP A N 1
ATOM 1771 C CA . TRP A 1 241 ? -27.92702 -6.31059 -26.35488 1.000 26.50055 783 TRP A CA 1
ATOM 1772 C C . TRP A 1 241 ? -27.01920 -5.18862 -26.84860 1.000 26.43475 783 TRP A C 1
ATOM 1773 O O . TRP A 1 241 ? -27.14283 -4.73324 -27.99114 1.000 27.04008 783 TRP A O 1
ATOM 1784 N N . ILE A 1 242 ? -26.11619 -4.71443 -25.98426 1.000 25.79257 784 ILE A N 1
ATOM 1785 C CA . ILE A 1 242 ? -25.22705 -3.61276 -26.34182 1.000 25.78993 784 ILE A CA 1
ATOM 1786 C C . ILE A 1 242 ? -24.44721 -3.94650 -27.60834 1.000 27.08219 784 ILE A C 1
ATOM 1787 O O . ILE A 1 242 ? -24.30189 -3.10753 -28.50487 1.000 27.52172 784 ILE A O 1
ATOM 1792 N N . GLU A 1 243 ? -23.94820 -5.18067 -27.70928 1.000 34.71206 785 GLU A N 1
ATOM 1793 C CA . GLU A 1 243 ? -23.15266 -5.55988 -28.87138 1.000 35.64901 785 GLU A CA 1
ATOM 1794 C C . GLU A 1 243 ? -24.00991 -5.63022 -30.12928 1.000 35.82272 785 GLU A C 1
ATOM 1795 O O . GLU A 1 243 ? -23.56557 -5.23090 -31.21109 1.000 36.16223 785 GLU A O 1
ATOM 1801 N N . GLY A 1 244 ? -25.24774 -6.11834 -30.00381 1.000 29.81936 786 GLY A N 1
ATOM 1802 C CA . GLY A 1 244 ? -26.14098 -6.14313 -31.14956 1.000 30.55893 786 GLY A CA 1
ATOM 1803 C C . GLY A 1 244 ? -26.41914 -4.75878 -31.70242 1.000 30.26415 786 GLY A C 1
ATOM 1804 O O . GLY A 1 244 ? -26.45008 -4.56023 -32.92159 1.000 31.26954 786 GLY A O 1
ATOM 1805 N N . VAL A 1 245 ? -26.61829 -3.78071 -30.81527 1.000 29.00348 787 VAL A N 1
ATOM 1806 C CA . VAL A 1 245 ? -26.84196 -2.41071 -31.26492 1.000 28.82714 787 VAL A CA 1
ATOM 1807 C C . VAL A 1 245 ? -25.59364 -1.86091 -31.94498 1.000 29.60618 787 VAL A C 1
ATOM 1808 O O . VAL A 1 245 ? -25.66733 -1.27716 -33.03375 1.000 30.44576 787 VAL A O 1
ATOM 1812 N N . MET A 1 246 ? -24.42867 -2.04702 -31.31849 1.000 29.47722 788 MET A N 1
ATOM 1813 C CA . MET A 1 246 ? -23.19360 -1.49954 -31.87392 1.000 30.33258 788 MET A CA 1
ATOM 1814 C C . MET A 1 246 ? -22.90098 -2.06694 -33.25877 1.000 31.99594 788 MET A C 1
ATOM 1815 O O . MET A 1 246 ? -22.52330 -1.32344 -34.16958 1.000 32.86973 788 MET A O 1
ATOM 1820 N N . ARG A 1 247 ? -23.08826 -3.37586 -33.44021 1.000 45.67390 789 ARG A N 1
ATOM 1821 C CA . ARG A 1 247 ? -22.73613 -4.02759 -34.69788 1.000 47.42937 789 ARG A CA 1
ATOM 1822 C C . ARG A 1 247 ? -23.72532 -3.74643 -35.82179 1.000 48.00839 789 ARG A C 1
ATOM 1823 O O . ARG A 1 247 ? -23.43618 -4.08902 -36.97463 1.000 49.59016 789 ARG A O 1
ATOM 1831 N N . ASN A 1 248 ? -24.87373 -3.13940 -35.52404 1.000 33.81195 790 ASN A N 1
ATOM 1832 C CA . ASN A 1 248 ? -25.88416 -2.86146 -36.53659 1.000 34.36991 790 ASN A CA 1
ATOM 1833 C C . ASN A 1 248 ? -26.16562 -1.37500 -36.70097 1.000 33.96197 790 ASN A C 1
ATOM 1834 O O . ASN A 1 248 ? -27.05458 -1.01006 -37.47510 1.000 34.39360 790 ASN A O 1
ATOM 1839 N N . ASN A 1 249 ? -25.44014 -0.51240 -35.99945 1.000 37.52029 791 ASN A N 1
ATOM 1840 C CA . ASN A 1 249 ? -25.60275 0.92541 -36.15382 1.000 37.38869 791 ASN A CA 1
ATOM 1841 C C . ASN A 1 249 ? -24.25729 1.64168 -36.05529 1.000 37.77558 791 ASN A C 1
ATOM 1842 O O . ASN A 1 249 ? -23.22149 1.18635 -36.55631 1.000 38.95467 791 ASN A O 1
ATOM 1848 N N . PHE B 1 4 ? -75.52293 1.81565 -3.60594 1.000 50.47447 546 PHE B N 1
ATOM 1849 C CA . PHE B 1 4 ? -74.88322 1.87139 -4.91920 1.000 48.76374 546 PHE B CA 1
ATOM 1850 C C . PHE B 1 4 ? -73.85797 0.74717 -5.12404 1.000 48.61372 546 PHE B C 1
ATOM 1851 O O . PHE B 1 4 ? -73.08958 0.39929 -4.22345 1.000 49.37171 546 PHE B O 1
ATOM 1859 N N . ASP B 1 5 ? -73.86533 0.18897 -6.32864 1.000 47.67151 547 ASP B N 1
ATOM 1860 C CA . ASP B 1 5 ? -73.05146 -0.95930 -6.68910 1.000 48.05050 547 ASP B CA 1
ATOM 1861 C C . ASP B 1 5 ? -71.91621 -0.51320 -7.60086 1.000 47.08986 547 ASP B C 1
ATOM 1862 O O . ASP B 1 5 ? -72.05268 0.45255 -8.35786 1.000 46.10026 547 ASP B O 1
ATOM 1867 N N . CYS B 1 6 ? -70.78888 -1.21723 -7.52115 1.000 32.94342 548 CYS B N 1
ATOM 1868 C CA . CYS B 1 6 ? -69.64082 -0.82776 -8.32585 1.000 31.68275 548 CYS B CA 1
ATOM 1869 C C . CYS B 1 6 ? -69.95435 -1.00610 -9.80672 1.000 31.02214 548 CYS B C 1
ATOM 1870 O O . CYS B 1 6 ? -70.73491 -1.87692 -10.19935 1.000 31.94857 548 CYS B O 1
ATOM 1873 N N . GLY B 1 7 ? -69.35145 -0.14868 -10.62671 1.000 28.83767 549 GLY B N 1
ATOM 1874 C CA . GLY B 1 7 ? -69.45347 -0.27041 -12.06806 1.000 28.39288 549 GLY B CA 1
ATOM 1875 C C . GLY B 1 7 ? -70.84923 -0.16633 -12.63627 1.000 28.83504 549 GLY B C 1
ATOM 1876 O O . GLY B 1 7 ? -71.09246 -0.67359 -13.72979 1.000 29.26667 549 GLY B O 1
ATOM 1877 N N . LYS B 1 8 ? -71.77880 0.47071 -11.92469 1.000 29.06401 550 LYS B N 1
ATOM 1878 C CA . LYS B 1 8 ? -73.15675 0.64158 -12.38968 1.000 29.79831 550 LYS B CA 1
ATOM 1879 C C . LYS B 1 8 ? -73.53223 2.11096 -12.27487 1.000 29.23772 550 LYS B C 1
ATOM 1880 O O . LYS B 1 8 ? -73.97764 2.56884 -11.21466 1.000 29.68777 550 LYS B O 1
ATOM 1886 N N . PRO B 1 9 ? -73.36943 2.88268 -13.34843 1.000 28.52447 551 PRO B N 1
ATOM 1887 C CA . PRO B 1 9 ? -73.70617 4.30802 -13.28557 1.000 28.27444 551 PRO B CA 1
ATOM 1888 C C . PRO B 1 9 ? -75.19240 4.51424 -13.03006 1.000 29.72198 551 PRO B C 1
ATOM 1889 O O . PRO B 1 9 ? -76.02875 3.64899 -13.30130 1.000 30.83264 551 PRO B O 1
ATOM 1893 N N . GLN B 1 10 ? -75.51689 5.67990 -12.48046 1.000 33.22240 552 GLN B N 1
ATOM 1894 C CA . GLN B 1 10 ? -76.90925 6.07445 -12.35328 1.000 34.79365 552 GLN B CA 1
ATOM 1895 C C . GLN B 1 10 ? -77.40985 6.83640 -13.56952 1.000 35.30950 552 GLN B C 1
ATOM 1896 O O . GLN B 1 10 ? -78.62370 6.94417 -13.75921 1.000 36.93338 552 GLN B O 1
ATOM 1902 N N . VAL B 1 11 ? -76.50564 7.36361 -14.39000 1.000 30.90897 553 VAL B N 1
ATOM 1903 C CA . VAL B 1 11 ? -76.83067 7.90287 -15.70342 1.000 31.48799 553 VAL B CA 1
ATOM 1904 C C . VAL B 1 11 ? -76.23611 6.94774 -16.72743 1.000 30.87739 553 VAL B C 1
ATOM 1905 O O . VAL B 1 11 ? -75.01578 6.75763 -16.76536 1.000 29.31404 553 VAL B O 1
ATOM 1909 N N . GLU B 1 12 ? -77.08636 6.33086 -17.53941 1.000 40.07586 554 GLU B N 1
ATOM 1910 C CA . GLU B 1 12 ? -76.59682 5.35717 -18.50857 1.000 40.29957 554 GLU B CA 1
ATOM 1911 C C . GLU B 1 12 ? -75.76083 6.05517 -19.57363 1.000 39.77319 554 GLU B C 1
ATOM 1912 O O . GLU B 1 12 ? -76.23492 7.01203 -20.19791 1.000 40.09428 554 GLU B O 1
ATOM 1918 N N . PRO B 1 13 ? -74.52637 5.61800 -19.80653 1.000 30.11677 555 PRO B N 1
ATOM 1919 C CA . PRO B 1 13 ? -73.68940 6.28190 -20.80926 1.000 29.35089 555 PRO B CA 1
ATOM 1920 C C . PRO B 1 13 ? -74.16283 6.00214 -22.22283 1.000 31.15110 555 PRO B C 1
ATOM 1921 O O . PRO B 1 13 ? -74.70648 4.93847 -22.52827 1.000 32.70129 555 PRO B O 1
ATOM 1925 N N . LYS B 1 14 ? -73.94213 6.98781 -23.08837 1.000 31.17216 556 LYS B N 1
ATOM 1926 C CA . LYS B 1 14 ? -74.36210 6.88715 -24.47772 1.000 33.15398 556 LYS B CA 1
ATOM 1927 C C . LYS B 1 14 ? -73.44493 5.94489 -25.24196 1.000 32.99080 556 LYS B C 1
ATOM 1928 O O . LYS B 1 14 ? -72.22125 6.00849 -25.10553 1.000 31.03530 556 LYS B O 1
ATOM 1934 N N . LYS B 1 15 ? -74.02894 5.05635 -26.03406 1.000 64.20243 557 LYS B N 1
ATOM 1935 C CA . LYS B 1 15 ? -73.23004 4.35211 -27.02235 1.000 66.05266 557 LYS B CA 1
ATOM 1936 C C . LYS B 1 15 ? -72.70127 5.36849 -28.02242 1.000 65.95528 557 LYS B C 1
ATOM 1937 O O . LYS B 1 15 ? -73.48282 6.05064 -28.69241 1.000 65.40258 557 LYS B O 1
ATOM 1939 N N . CYS B 1 16 ? -71.37868 5.50287 -28.10155 1.000 49.16116 558 CYS B N 1
ATOM 1940 C CA . CYS B 1 16 ? -70.78612 6.47083 -29.01273 1.000 48.95061 558 CYS B CA 1
ATOM 1941 C C . CYS B 1 16 ? -70.56086 5.81094 -30.36590 1.000 50.19549 558 CYS B C 1
ATOM 1942 O O . CYS B 1 16 ? -69.69193 4.93234 -30.47485 1.000 50.71661 558 CYS B O 1
ATOM 1945 N N . PRO B 1 17 ? -71.30873 6.18883 -31.41899 1.000 77.52508 559 PRO B N 1
ATOM 1946 C CA . PRO B 1 17 ? -71.18634 5.59620 -32.75630 1.000 78.55152 559 PRO B CA 1
ATOM 1947 C C . PRO B 1 17 ? -69.87952 5.96653 -33.45000 1.000 78.05146 559 PRO B C 1
ATOM 1948 O O . PRO B 1 17 ? -69.28840 5.10873 -34.10625 1.000 78.77260 559 PRO B O 1
ATOM 1952 N N . VAL B 1 20 ? -58.96096 12.91758 -25.18896 1.000 15.12813 562 VAL B N 1
ATOM 1953 C CA . VAL B 1 20 ? -59.61204 11.93864 -26.04575 1.000 16.05982 562 VAL B CA 1
ATOM 1954 C C . VAL B 1 20 ? -59.75389 12.50211 -27.45172 1.000 16.67568 562 VAL B C 1
ATOM 1955 O O . VAL B 1 20 ? -60.40867 13.52626 -27.65074 1.000 17.09942 562 VAL B O 1
ATOM 1959 N N . VAL B 1 21 ? -59.13737 11.82603 -28.41944 1.000 17.03099 563 VAL B N 1
ATOM 1960 C CA . VAL B 1 21 ? -59.25965 12.17570 -29.82906 1.000 17.99426 563 VAL B CA 1
ATOM 1961 C C . VAL B 1 21 ? -60.44072 11.40811 -30.40781 1.000 19.87344 563 VAL B C 1
ATOM 1962 O O . VAL B 1 21 ? -60.56720 10.19564 -30.19703 1.000 20.42613 563 VAL B O 1
ATOM 1966 N N . GLY B 1 22 ? -61.30048 12.10676 -31.14489 1.000 21.90789 564 GLY B N 1
ATOM 1967 C CA . GLY B 1 22 ? -62.49754 11.44963 -31.62296 1.000 24.30555 564 GLY B CA 1
ATOM 1968 C C . GLY B 1 22 ? -63.46580 11.17930 -30.47800 1.000 24.66612 564 GLY B C 1
ATOM 1969 O O . GLY B 1 22 ? -63.42120 11.80673 -29.41630 1.000 22.60534 564 GLY B O 1
ATOM 1970 N N . GLY B 1 23 ? -64.35286 10.21277 -30.70470 1.000 24.95826 565 GLY B N 1
ATOM 1971 C CA . GLY B 1 23 ? -65.29045 9.88662 -29.64920 1.000 25.01616 565 GLY B CA 1
ATOM 1972 C C . GLY B 1 23 ? -66.33577 10.97585 -29.47669 1.000 25.70308 565 GLY B C 1
ATOM 1973 O O . GLY B 1 23 ? -66.68156 11.69798 -30.41456 1.000 26.96902 565 GLY B O 1
ATOM 1974 N N . CYS B 1 24 ? -66.84176 11.10259 -28.25349 1.000 33.53560 566 CYS B N 1
ATOM 1975 C CA . CYS B 1 24 ? -67.86974 12.09769 -27.99150 1.000 33.07239 566 CYS B CA 1
ATOM 1976 C C . CYS B 1 24 ? -67.83399 12.53801 -26.53690 1.000 29.73778 566 CYS B C 1
ATOM 1977 O O . CYS B 1 24 ? -67.23364 11.88901 -25.67581 1.000 28.27181 566 CYS B O 1
ATOM 1980 N N . VAL B 1 25 ? -68.48375 13.67270 -26.28726 1.000 25.41884 567 VAL B N 1
ATOM 1981 C CA . VAL B 1 25 ? -68.66286 14.17393 -24.93337 1.000 24.77665 567 VAL B CA 1
ATOM 1982 C C . VAL B 1 25 ? -69.64188 13.27384 -24.19395 1.000 25.44516 567 VAL B C 1
ATOM 1983 O O . VAL B 1 25 ? -70.76216 13.03456 -24.66044 1.000 27.27695 567 VAL B O 1
ATOM 1987 N N . ALA B 1 26 ? -69.22367 12.77398 -23.03362 1.000 24.95036 568 ALA B N 1
ATOM 1988 C CA . ALA B 1 26 ? -70.04783 11.85626 -22.25669 1.000 24.95036 568 ALA B CA 1
ATOM 1989 C C . ALA B 1 26 ? -71.26164 12.56750 -21.66055 1.000 25.20565 568 ALA B C 1
ATOM 1990 O O . ALA B 1 26 ? -71.24606 13.77813 -21.41972 1.000 25.12406 568 ALA B O 1
ATOM 1992 N N . HIS B 1 27 ? -72.32984 11.80155 -21.44173 1.000 25.05037 569 HIS B N 1
ATOM 1993 C CA . HIS B 1 27 ? -73.41493 12.28221 -20.60155 1.000 25.31883 569 HIS B CA 1
ATOM 1994 C C . HIS B 1 27 ? -72.84239 12.64613 -19.23944 1.000 23.85023 569 HIS B C 1
ATOM 1995 O O . HIS B 1 27 ? -72.07729 11.85699 -18.66922 1.000 22.68693 569 HIS B O 1
ATOM 2002 N N . PRO B 1 28 ? -73.15450 13.82578 -18.70148 1.000 24.07657 570 PRO B N 1
ATOM 2003 C CA . PRO B 1 28 ? -72.62894 14.19317 -17.38240 1.000 23.00013 570 PRO B CA 1
ATOM 2004 C C . PRO B 1 28 ? -72.91200 13.12603 -16.34018 1.000 22.39479 570 PRO B C 1
ATOM 2005 O O . PRO B 1 28 ? -74.06255 12.71736 -16.15266 1.000 23.31069 570 PRO B O 1
ATOM 2009 N N . HIS B 1 29 ? -71.84761 12.63325 -15.70863 1.000 21.09463 571 HIS B N 1
ATOM 2010 C CA . HIS B 1 29 ? -71.88280 11.66951 -14.61537 1.000 20.57352 571 HIS B CA 1
ATOM 2011 C C . HIS B 1 29 ? -72.26494 10.26451 -15.05709 1.000 20.97357 571 HIS B C 1
ATOM 2012 O O . HIS B 1 29 ? -72.57397 9.42042 -14.20399 1.000 21.04463 571 HIS B O 1
ATOM 2019 N N . SER B 1 30 ? -72.22548 9.96992 -16.35743 1.000 21.48415 572 SER B N 1
ATOM 2020 C CA . SER B 1 30 ? -72.41263 8.59115 -16.78724 1.000 22.10002 572 SER B CA 1
ATOM 2021 C C . SER B 1 30 ? -71.18824 7.73663 -16.52110 1.000 21.08148 572 SER B C 1
ATOM 2022 O O . SER B 1 30 ? -71.23709 6.52013 -16.73875 1.000 21.71839 572 SER B O 1
ATOM 2025 N N . TRP B 1 31 ? -70.10364 8.34653 -16.05196 1.000 19.78132 573 TRP B N 1
ATOM 2026 C CA . TRP B 1 31 ? -68.86705 7.64903 -15.70347 1.000 18.86279 573 TRP B CA 1
ATOM 2027 C C . TRP B 1 31 ? -68.43580 8.11277 -14.31866 1.000 17.89425 573 TRP B C 1
ATOM 2028 O O . TRP B 1 31 ? -67.47378 8.87713 -14.17720 1.000 17.14416 573 TRP B O 1
ATOM 2039 N N . PRO B 1 32 ? -69.12775 7.66268 -13.26802 1.000 18.16007 574 PRO B N 1
ATOM 2040 C CA . PRO B 1 32 ? -68.95272 8.26798 -11.94043 1.000 17.66001 574 PRO B CA 1
ATOM 2041 C C . PRO B 1 32 ? -67.69467 7.84487 -11.20794 1.000 16.79675 574 PRO B C 1
ATOM 2042 O O . PRO B 1 32 ? -67.43832 8.36319 -10.11556 1.000 16.54409 574 PRO B O 1
ATOM 2046 N N . TRP B 1 33 ? -66.91683 6.91975 -11.76115 1.000 16.57041 575 TRP B N 1
ATOM 2047 C CA . TRP B 1 33 ? -65.63791 6.52607 -11.18504 1.000 15.88348 575 TRP B CA 1
ATOM 2048 C C . TRP B 1 33 ? -64.46776 7.33383 -11.72936 1.000 15.22551 575 TRP B C 1
ATOM 2049 O O . TRP B 1 33 ? -63.33961 7.17494 -11.24381 1.000 14.76230 575 TRP B O 1
ATOM 2060 N N . GLN B 1 34 ? -64.70514 8.18888 -12.72080 1.000 18.16270 576 GLN B N 1
ATOM 2061 C CA . GLN B 1 34 ? -63.63461 8.97399 -13.32334 1.000 17.71791 576 GLN B CA 1
ATOM 2062 C C . GLN B 1 34 ? -63.23695 10.11774 -12.39784 1.000 17.73371 576 GLN B C 1
ATOM 2063 O O . GLN B 1 34 ? -64.10068 10.82355 -11.86611 1.000 18.29956 576 GLN B O 1
ATOM 2069 N N . VAL B 1 35 ? -61.92938 10.29909 -12.19605 1.000 14.71229 577 VAL B N 1
ATOM 2070 C CA . VAL B 1 35 ? -61.43385 11.39277 -11.37542 1.000 14.86231 577 VAL B CA 1
ATOM 2071 C C . VAL B 1 35 ? -60.42072 12.20081 -12.17410 1.000 15.33605 577 VAL B C 1
ATOM 2072 O O . VAL B 1 35 ? -59.84308 11.72995 -13.15580 1.000 15.39132 577 VAL B O 1
ATOM 2076 N N . SER B 1 36 ? -60.21344 13.43935 -11.73737 1.000 18.91279 578 SER B N 1
ATOM 2077 C CA . SER B 1 36 ? -59.18101 14.31420 -12.28074 1.000 20.20242 578 SER B CA 1
ATOM 2078 C C . SER B 1 36 ? -58.11386 14.52346 -11.21275 1.000 20.18400 578 SER B C 1
ATOM 2079 O O . SER B 1 36 ? -58.41866 15.00727 -10.11421 1.000 20.76565 578 SER B O 1
ATOM 2082 N N . LEU B 1 37 ? -56.87531 14.14343 -11.52381 1.000 17.15732 579 LEU B N 1
ATOM 2083 C CA . LEU B 1 37 ? -55.75225 14.39219 -10.63334 1.000 17.68896 579 LEU B CA 1
ATOM 2084 C C . LEU B 1 37 ? -55.23693 15.80167 -10.86849 1.000 19.31284 579 LEU B C 1
ATOM 2085 O O . LEU B 1 37 ? -55.01551 16.20204 -12.01499 1.000 20.07083 579 LEU B O 1
ATOM 2090 N N . ARG B 1 38 ? -55.03828 16.55161 -9.78864 1.000 20.22874 580 ARG B N 1
ATOM 2091 C CA . ARG B 1 38 ? -54.64273 17.94365 -9.90314 1.000 22.17634 580 ARG B CA 1
ATOM 2092 C C . ARG B 1 38 ? -53.50211 18.25894 -8.94936 1.000 23.34490 580 ARG B C 1
ATOM 2093 O O . ARG B 1 38 ? -53.33810 17.62132 -7.90548 1.000 22.67903 580 ARG B O 1
ATOM 2101 N N . THR B 1 39 ? -52.71672 19.25927 -9.33349 1.000 25.30830 581 THR B N 1
ATOM 2102 C CA . THR B 1 39 ? -51.58983 19.74461 -8.55745 1.000 27.05061 581 THR B CA 1
ATOM 2103 C C . THR B 1 39 ? -52.08097 20.68628 -7.46304 1.000 28.35603 581 THR B C 1
ATOM 2104 O O . THR B 1 39 ? -53.27696 20.95747 -7.32958 1.000 27.94282 581 THR B O 1
ATOM 2108 N N . ARG B 1 40 ? -51.14380 21.19890 -6.66480 1.000 44.25531 582 ARG B N 1
ATOM 2109 C CA . ARG B 1 40 ? -51.48318 22.29241 -5.76078 1.000 45.40018 582 ARG B CA 1
ATOM 2110 C C . ARG B 1 40 ? -51.99671 23.49292 -6.54217 1.000 46.86615 582 ARG B C 1
ATOM 2111 O O . ARG B 1 40 ? -52.94066 24.16799 -6.11440 1.000 47.29778 582 ARG B O 1
ATOM 2119 N N . PHE B 1 41 ? -51.39900 23.75725 -7.70499 1.000 57.67270 583 PHE B N 1
ATOM 2120 C CA . PHE B 1 41 ? -51.79854 24.85515 -8.57558 1.000 59.27290 583 PHE B CA 1
ATOM 2121 C C . PHE B 1 41 ? -53.10761 24.58015 -9.30963 1.000 58.87285 583 PHE B C 1
ATOM 2122 O O . PHE B 1 41 ? -53.53346 25.41749 -10.10998 1.000 60.13879 583 PHE B O 1
ATOM 2130 N N . GLY B 1 42 ? -53.74560 23.43703 -9.06699 1.000 37.58082 584 GLY B N 1
ATOM 2131 C CA . GLY B 1 42 ? -55.06217 23.17060 -9.60743 1.000 37.38080 584 GLY B CA 1
ATOM 2132 C C . GLY B 1 42 ? -55.11787 22.81547 -11.07496 1.000 37.87823 584 GLY B C 1
ATOM 2133 O O . GLY B 1 42 ? -56.18930 22.91891 -11.67989 1.000 38.26511 584 GLY B O 1
ATOM 2134 N N . MET B 1 43 ? -54.00308 22.39875 -11.67187 1.000 49.89282 585 MET B N 1
ATOM 2135 C CA . MET B 1 43 ? -53.97610 21.99749 -13.07277 1.000 49.82439 585 MET B CA 1
ATOM 2136 C C . MET B 1 43 ? -54.30593 20.51604 -13.19505 1.000 48.05313 585 MET B C 1
ATOM 2137 O O . MET B 1 43 ? -53.67432 19.67847 -12.54440 1.000 46.89773 585 MET B O 1
ATOM 2142 N N . HIS B 1 44 ? -55.30028 20.19598 -14.01929 1.000 25.63992 586 HIS B N 1
ATOM 2143 C CA . HIS B 1 44 ? -55.52579 18.80687 -14.39713 1.000 23.63704 586 HIS B CA 1
ATOM 2144 C C . HIS B 1 44 ? -54.34565 18.32443 -15.23281 1.000 24.14763 586 HIS B C 1
ATOM 2145 O O . HIS B 1 44 ? -54.03850 18.90777 -16.27613 1.000 25.75835 586 HIS B O 1
ATOM 2152 N N . PHE B 1 45 ? -53.67902 17.26926 -14.77354 1.000 23.02908 587 PHE B N 1
ATOM 2153 C CA . PHE B 1 45 ? -52.54729 16.70899 -15.49734 1.000 23.59757 587 PHE B CA 1
ATOM 2154 C C . PHE B 1 45 ? -52.69212 15.22516 -15.80536 1.000 22.05264 587 PHE B C 1
ATOM 2155 O O . PHE B 1 45 ? -51.90555 14.70260 -16.60550 1.000 22.66588 587 PHE B O 1
ATOM 2163 N N . CYS B 1 46 ? -53.65049 14.53374 -15.19621 1.000 26.71899 588 CYS B N 1
ATOM 2164 C CA . CYS B 1 46 ? -53.80698 13.09946 -15.37935 1.000 25.38199 588 CYS B CA 1
ATOM 2165 C C . CYS B 1 46 ? -55.19807 12.71380 -14.91192 1.000 24.65296 588 CYS B C 1
ATOM 2166 O O . CYS B 1 46 ? -55.88554 13.48398 -14.24074 1.000 25.14775 588 CYS B O 1
ATOM 2169 N N . GLY B 1 47 ? -55.60461 11.50260 -15.28568 1.000 22.62113 589 GLY B N 1
ATOM 2170 C CA . GLY B 1 47 ? -56.84656 10.92424 -14.83955 1.000 21.69997 589 GLY B CA 1
ATOM 2171 C C . GLY B 1 47 ? -56.59761 9.78786 -13.86327 1.000 20.62353 589 GLY B C 1
ATOM 2172 O O . GLY B 1 47 ? -55.46371 9.41713 -13.55899 1.000 20.47614 589 GLY B O 1
ATOM 2173 N N . GLY B 1 48 ? -57.70502 9.24128 -13.36850 1.000 15.81769 590 GLY B N 1
ATOM 2174 C CA . GLY B 1 48 ? -57.65989 8.12000 -12.45566 1.000 15.10971 590 GLY B CA 1
ATOM 2175 C C . GLY B 1 48 ? -59.01972 7.46324 -12.39421 1.000 14.93074 590 GLY B C 1
ATOM 2176 O O . GLY B 1 48 ? -59.99453 7.93204 -12.98382 1.000 15.32026 590 GLY B O 1
ATOM 2177 N N . THR B 1 49 ? -59.07392 6.35680 -11.66517 1.000 14.24908 591 THR B N 1
ATOM 2178 C CA . THR B 1 49 ? -60.30217 5.59749 -11.48926 1.000 14.45963 591 THR B CA 1
ATOM 2179 C C . THR B 1 49 ? -60.51213 5.36156 -10.00494 1.000 14.36225 591 THR B C 1
ATOM 2180 O O . THR B 1 49 ? -59.66061 4.75571 -9.34447 1.000 14.41489 591 THR B O 1
ATOM 2184 N N . LEU B 1 50 ? -61.63589 5.84915 -9.48636 1.000 14.42541 592 LEU B N 1
ATOM 2185 C CA . LEU B 1 50 ? -62.05962 5.47218 -8.14970 1.000 14.71492 592 LEU B CA 1
ATOM 2186 C C . LEU B 1 50 ? -62.43508 3.99893 -8.17396 1.000 15.41764 592 LEU B C 1
ATOM 2187 O O . LEU B 1 50 ? -63.26076 3.57937 -8.98813 1.000 15.89401 592 LEU B O 1
ATOM 2192 N N . ILE B 1 51 ? -61.78045 3.19910 -7.33520 1.000 15.73347 593 ILE B N 1
ATOM 2193 C CA . ILE B 1 51 ? -62.08654 1.78000 -7.21373 1.000 16.78359 593 ILE B CA 1
ATOM 2194 C C . ILE B 1 51 ? -62.64561 1.44201 -5.85728 1.000 17.62317 593 ILE B C 1
ATOM 2195 O O . ILE B 1 51 ? -62.94285 0.26957 -5.59056 1.000 18.84700 593 ILE B O 1
ATOM 2200 N N . SER B 1 52 ? -62.80547 2.43259 -4.99470 1.000 19.06281 594 SER B N 1
ATOM 2201 C CA . SER B 1 52 ? -63.27449 2.25927 -3.63141 1.000 20.44192 594 SER B CA 1
ATOM 2202 C C . SER B 1 52 ? -63.47515 3.64394 -3.04053 1.000 19.33653 594 SER B C 1
ATOM 2203 O O . SER B 1 52 ? -62.92736 4.61686 -3.56277 1.000 17.82056 594 SER B O 1
ATOM 2206 N N . PRO B 1 53 ? -64.25572 3.76012 -1.96247 1.000 18.82068 595 PRO B N 1
ATOM 2207 C CA . PRO B 1 53 ? -64.41655 5.07725 -1.33055 1.000 18.71014 595 PRO B CA 1
ATOM 2208 C C . PRO B 1 53 ? -63.09983 5.73430 -0.94143 1.000 18.14954 595 PRO B C 1
ATOM 2209 O O . PRO B 1 53 ? -63.05577 6.96047 -0.78379 1.000 18.04164 595 PRO B O 1
ATOM 2213 N N . GLU B 1 54 ? -62.02263 4.96380 -0.79119 1.000 27.67700 596 GLU B N 1
ATOM 2214 C CA . GLU B 1 54 ? -60.75069 5.50318 -0.33401 1.000 26.67951 596 GLU B CA 1
ATOM 2215 C C . GLU B 1 54 ? -59.61793 5.40143 -1.34340 1.000 25.43726 596 GLU B C 1
ATOM 2216 O O . GLU B 1 54 ? -58.56221 5.99877 -1.11001 1.000 24.51610 596 GLU B O 1
ATOM 2222 N N . TRP B 1 55 ? -59.79783 4.68927 -2.45269 1.000 16.35459 597 TRP B N 1
ATOM 2223 C CA . TRP B 1 55 ? -58.68519 4.32391 -3.31548 1.000 15.82032 597 TRP B CA 1
ATOM 2224 C C . TRP B 1 55 ? -58.93067 4.75442 -4.75136 1.000 15.10707 597 TRP B C 1
ATOM 2225 O O . TRP B 1 55 ? -60.00576 4.50575 -5.30855 1.000 15.15971 597 TRP B O 1
ATOM 2236 N N . VAL B 1 56 ? -57.91182 5.36573 -5.34981 1.000 17.54684 598 VAL B N 1
ATOM 2237 C CA . VAL B 1 56 ? -57.89612 5.72996 -6.75891 1.000 16.79412 598 VAL B CA 1
ATOM 2238 C C . VAL B 1 56 ? -56.76104 4.96898 -7.42560 1.000 16.54935 598 VAL B C 1
ATOM 2239 O O . VAL B 1 56 ? -55.64983 4.90409 -6.88528 1.000 16.99414 598 VAL B O 1
ATOM 2243 N N . LEU B 1 57 ? -57.04519 4.38777 -8.58521 1.000 14.48332 599 LEU B N 1
ATOM 2244 C CA . LEU B 1 57 ? -56.04490 3.71331 -9.39672 1.000 14.85968 599 LEU B CA 1
ATOM 2245 C C . LEU B 1 57 ? -55.64977 4.63017 -10.54612 1.000 14.76493 599 LEU B C 1
ATOM 2246 O O . LEU B 1 57 ? -56.51970 5.22901 -11.18773 1.000 14.57017 599 LEU B O 1
ATOM 2251 N N . THR B 1 58 ? -54.34822 4.74936 -10.80140 1.000 15.12813 600 THR B N 1
ATOM 2252 C CA . THR B 1 58 ? -53.86215 5.61907 -11.86937 1.000 15.41764 600 THR B CA 1
ATOM 2253 C C . THR B 1 58 ? -52.55287 5.05275 -12.41067 1.000 16.25984 600 THR B C 1
ATOM 2254 O O . THR B 1 58 ? -52.16891 3.92197 -12.09761 1.000 16.60199 600 THR B O 1
ATOM 2258 N N . ALA B 1 59 ? -51.86638 5.84374 -13.23192 1.000 16.85202 601 ALA B N 1
ATOM 2259 C CA . ALA B 1 59 ? -50.59049 5.44315 -13.80742 1.000 17.94426 601 ALA B CA 1
ATOM 2260 C C . ALA B 1 59 ? -49.43370 5.96240 -12.96403 1.000 18.35483 601 ALA B C 1
ATOM 2261 O O . ALA B 1 59 ? -49.49747 7.05138 -12.38873 1.000 18.15744 601 ALA B O 1
ATOM 2263 N N . ALA B 1 60 ? -48.35839 5.17261 -12.91097 1.000 19.20493 602 ALA B N 1
ATOM 2264 C CA . ALA B 1 60 ? -47.22102 5.53996 -12.07301 1.000 19.93134 602 ALA B CA 1
ATOM 2265 C C . ALA B 1 60 ? -46.53632 6.79765 -12.58709 1.000 21.80525 602 ALA B C 1
ATOM 2266 O O . ALA B 1 60 ? -46.10004 7.64066 -11.79551 1.000 22.87906 602 ALA B O 1
ATOM 2268 N N . HIS B 1 61 ? -46.44831 6.95386 -13.90728 1.000 21.60259 603 HIS B N 1
ATOM 2269 C CA . HIS B 1 61 ? -45.71404 8.08568 -14.45800 1.000 23.00276 603 HIS B CA 1
ATOM 2270 C C . HIS B 1 61 ? -46.42304 9.41396 -14.23113 1.000 22.61324 603 HIS B C 1
ATOM 2271 O O . HIS B 1 61 ? -45.80945 10.46676 -14.43597 1.000 23.98709 603 HIS B O 1
ATOM 2278 N N . CYS B 1 62 ? -47.68634 9.39895 -13.81030 1.000 24.98194 604 CYS B N 1
ATOM 2279 C CA . CYS B 1 62 ? -48.34888 10.65295 -13.47716 1.000 25.03984 604 CYS B CA 1
ATOM 2280 C C . CYS B 1 62 ? -47.75299 11.28341 -12.22835 1.000 25.59781 604 CYS B C 1
ATOM 2281 O O . CYS B 1 62 ? -47.80419 12.50692 -12.06581 1.000 26.04523 604 CYS B O 1
ATOM 2284 N N . LEU B 1 63 ? -47.17682 10.47105 -11.35011 1.000 24.34502 605 LEU B N 1
ATOM 2285 C CA . LEU B 1 63 ? -46.68345 10.92530 -10.06288 1.000 24.58453 605 LEU B CA 1
ATOM 2286 C C . LEU B 1 63 ? -45.19925 11.26126 -10.07499 1.000 25.97680 605 LEU B C 1
ATOM 2287 O O . LEU B 1 63 ? -44.64611 11.57327 -9.01750 1.000 26.31105 605 LEU B O 1
ATOM 2292 N N . GLU B 1 64 ? -44.54787 11.22612 -11.23946 1.000 35.59901 606 GLU B N 1
ATOM 2293 C CA . GLU B 1 64 ? -43.09614 11.35206 -11.27451 1.000 36.65439 606 GLU B CA 1
ATOM 2294 C C . GLU B 1 64 ? -42.62995 12.71762 -10.78586 1.000 37.14393 606 GLU B C 1
ATOM 2295 O O . GLU B 1 64 ? -41.53603 12.83209 -10.22057 1.000 37.96771 606 GLU B O 1
ATOM 2301 N N . LYS B 1 65 ? -43.44723 13.75640 -10.97038 1.000 30.74842 607 LYS B N 1
ATOM 2302 C CA . LYS B 1 65 ? -43.03383 15.10798 -10.61149 1.000 32.48547 607 LYS B CA 1
ATOM 2303 C C . LYS B 1 65 ? -42.89764 15.30382 -9.10593 1.000 32.62760 607 LYS B C 1
ATOM 2304 O O . LYS B 1 65 ? -42.17678 16.21173 -8.67830 1.000 34.87787 607 LYS B O 1
ATOM 2306 N N . SER B 1 66 ? -43.56263 14.48356 -8.29168 1.000 28.70081 608 SER B N 1
ATOM 2307 C CA . SER B 1 66 ? -43.40510 14.59770 -6.84360 1.000 29.12191 608 SER B CA 1
ATOM 2308 C C . SER B 1 66 ? -43.73029 13.28836 -6.14140 1.000 27.29011 608 SER B C 1
ATOM 2309 O O . SER B 1 66 ? -44.73605 12.64885 -6.45286 1.000 25.30830 608 SER B O 1
ATOM 2312 N N . PRO B 1 67 ? -42.90545 12.85610 -5.19171 1.000 28.14022 609 PRO B N 1
ATOM 2313 C CA . PRO B 1 67 ? -43.24484 11.68485 -4.37500 1.000 26.75058 609 PRO B CA 1
ATOM 2314 C C . PRO B 1 67 ? -44.06708 11.99484 -3.13000 1.000 26.44001 609 PRO B C 1
ATOM 2315 O O . PRO B 1 67 ? -44.31475 11.07588 -2.34232 1.000 25.68729 609 PRO B O 1
ATOM 2319 N N . ARG B 1 68 ? -44.51010 13.25614 -2.94092 1.000 31.63274 610 ARG B N 1
ATOM 2320 C CA . ARG B 1 68 ? -45.23511 13.67634 -1.74243 1.000 31.17742 610 ARG B CA 1
ATOM 2321 C C . ARG B 1 68 ? -46.73296 13.67262 -1.99593 1.000 30.02728 610 ARG B C 1
ATOM 2322 O O . ARG B 1 68 ? -47.19000 14.30432 -2.95937 1.000 30.10098 610 ARG B O 1
ATOM 2330 N N . PRO B 1 69 ? -47.52193 12.99769 -1.15393 1.000 25.19776 611 PRO B N 1
ATOM 2331 C CA . PRO B 1 69 ? -48.98066 13.01303 -1.34675 1.000 24.49767 611 PRO B CA 1
ATOM 2332 C C . PRO B 1 69 ? -49.58541 14.39801 -1.22271 1.000 24.38187 611 PRO B C 1
ATOM 2333 O O . PRO B 1 69 ? -50.57718 14.69088 -1.90032 1.000 24.35555 611 PRO B O 1
ATOM 2337 N N . SER B 1 70 ? -49.01543 15.26478 -0.38322 1.000 21.53416 612 SER B N 1
ATOM 2338 C CA . SER B 1 70 ? -49.50492 16.62812 -0.21850 1.000 22.01317 612 SER B CA 1
ATOM 2339 C C . SER B 1 70 ? -49.39997 17.46055 -1.49199 1.000 22.17371 612 SER B C 1
ATOM 2340 O O . SER B 1 70 ? -49.83240 18.62053 -1.48625 1.000 22.66851 612 SER B O 1
ATOM 2343 N N . SER B 1 71 ? -48.82498 16.91831 -2.56916 1.000 22.00790 613 SER B N 1
ATOM 2344 C CA . SER B 1 71 ? -48.77041 17.61711 -3.84544 1.000 22.12371 613 SER B CA 1
ATOM 2345 C C . SER B 1 71 ? -49.98356 17.35411 -4.72206 1.000 21.38414 613 SER B C 1
ATOM 2346 O O . SER B 1 71 ? -50.20550 18.10075 -5.68040 1.000 21.47626 613 SER B O 1
ATOM 2349 N N . TYR B 1 72 ? -50.77691 16.33066 -4.41483 1.000 21.77630 614 TYR B N 1
ATOM 2350 C CA . TYR B 1 72 ? -51.85961 15.88811 -5.28019 1.000 21.14990 614 TYR B CA 1
ATOM 2351 C C . TYR B 1 72 ? -53.20629 15.99153 -4.57576 1.000 20.74986 614 TYR B C 1
ATOM 2352 O O . TYR B 1 72 ? -53.30898 15.80916 -3.35782 1.000 20.79986 614 TYR B O 1
ATOM 2361 N N . LYS B 1 73 ? -54.24010 16.28308 -5.36166 1.000 21.13411 615 LYS B N 1
ATOM 2362 C CA . LYS B 1 73 ? -55.61852 16.20466 -4.89815 1.000 20.67616 615 LYS B CA 1
ATOM 2363 C C . LYS B 1 73 ? -56.47072 15.60472 -6.00526 1.000 20.11557 615 LYS B C 1
ATOM 2364 O O . LYS B 1 73 ? -56.18941 15.78308 -7.19232 1.000 20.19979 615 LYS B O 1
ATOM 2370 N N . VAL B 1 74 ? -57.50406 14.88334 -5.60922 1.000 15.25446 616 VAL B N 1
ATOM 2371 C CA A VAL B 1 74 ? -58.38103 14.20649 -6.55312 0.670 14.84125 616 VAL B CA 1
ATOM 2372 C CA B VAL B 1 74 ? -58.39417 14.18620 -6.52864 0.330 14.83336 616 VAL B CA 1
ATOM 2373 C C . VAL B 1 74 ? -59.70137 14.95935 -6.62716 1.000 14.50437 616 VAL B C 1
ATOM 2374 O O . VAL B 1 74 ? -60.22537 15.44306 -5.61403 1.000 14.48858 616 VAL B O 1
ATOM 2381 N N . ILE B 1 75 ? -60.22095 15.09052 -7.84382 1.000 20.29454 617 ILE B N 1
ATOM 2382 C CA . ILE B 1 75 ? -61.51570 15.70295 -8.10137 1.000 19.95766 617 ILE B CA 1
ATOM 2383 C C . ILE B 1 75 ? -62.45096 14.59709 -8.56165 1.000 19.76553 617 ILE B C 1
ATOM 2384 O O . ILE B 1 75 ? -62.11435 13.83650 -9.47733 1.000 19.89975 617 ILE B O 1
ATOM 2389 N N . LEU B 1 76 ? -63.60939 14.48901 -7.91310 1.000 15.19393 618 LEU B N 1
ATOM 2390 C CA . LEU B 1 76 ? -64.58325 13.45691 -8.23391 1.000 15.39921 618 LEU B CA 1
ATOM 2391 C C . LEU B 1 76 ? -65.95099 14.08717 -8.43602 1.000 15.80189 618 LEU B C 1
ATOM 2392 O O . LEU B 1 76 ? -66.28730 15.09506 -7.80798 1.000 16.08614 618 LEU B O 1
ATOM 2397 N N . GLY B 1 77 ? -66.74115 13.46770 -9.30912 1.000 17.27312 619 GLY B N 1
ATOM 2398 C CA . GLY B 1 77 ? -68.05608 13.96165 -9.64966 1.000 17.78108 619 GLY B CA 1
ATOM 2399 C C . GLY B 1 77 ? -68.08019 15.01712 -10.73152 1.000 17.62580 619 GLY B C 1
ATOM 2400 O O . GLY B 1 77 ? -69.16706 15.50201 -11.07550 1.000 18.10743 619 GLY B O 1
ATOM 2401 N N . ALA B 1 78 ? -66.92360 15.37643 -11.28572 1.000 21.79209 620 ALA B N 1
ATOM 2402 C CA . ALA B 1 78 ? -66.82933 16.47494 -12.23368 1.000 21.81051 620 ALA B CA 1
ATOM 2403 C C . ALA B 1 78 ? -67.27939 16.05118 -13.62372 1.000 21.82893 620 ALA B C 1
ATOM 2404 O O . ALA B 1 78 ? -67.20043 14.87909 -14.00146 1.000 21.87894 620 ALA B O 1
ATOM 2406 N N . HIS B 1 79 ? -67.76510 17.02695 -14.37964 1.000 14.49647 621 HIS B N 1
ATOM 2407 C CA . HIS B 1 79 ? -67.94896 16.89012 -15.82024 1.000 14.64649 621 HIS B CA 1
ATOM 2408 C C . HIS B 1 79 ? -67.12126 17.89141 -16.60564 1.000 14.55174 621 HIS B C 1
ATOM 2409 O O . HIS B 1 79 ? -66.59118 17.55297 -17.66701 1.000 14.61228 621 HIS B O 1
ATOM 2416 N N . GLN B 1 80 ? -67.01230 19.11976 -16.11114 1.000 35.40951 622 GLN B N 1
ATOM 2417 C CA . GLN B 1 80 ? -66.14480 20.11751 -16.70467 1.000 35.28055 622 GLN B CA 1
ATOM 2418 C C . GLN B 1 80 ? -64.71949 19.96450 -16.18925 1.000 35.21738 622 GLN B C 1
ATOM 2419 O O . GLN B 1 80 ? -64.46827 19.42743 -15.10830 1.000 34.93577 622 GLN B O 1
ATOM 2425 N N . GLU B 1 81 ? -63.77794 20.45402 -16.98511 1.000 36.82547 623 GLU B N 1
ATOM 2426 C CA . GLU B 1 81 ? -62.38393 20.48003 -16.57538 1.000 36.55965 623 GLU B CA 1
ATOM 2427 C C . GLU B 1 81 ? -62.03044 21.76841 -15.84522 1.000 36.95706 623 GLU B C 1
ATOM 2428 O O . GLU B 1 81 ? -61.29426 21.73622 -14.85539 1.000 37.41238 623 GLU B O 1
ATOM 2434 N N . VAL B 1 82 ? -62.56747 22.90018 -16.29576 1.000 28.86399 624 VAL B N 1
ATOM 2435 C CA . VAL B 1 82 ? -62.11913 24.20697 -15.82747 1.000 29.55618 624 VAL B CA 1
ATOM 2436 C C . VAL B 1 82 ? -63.05178 24.75689 -14.75444 1.000 29.88779 624 VAL B C 1
ATOM 2437 O O . VAL B 1 82 ? -62.65731 24.89900 -13.59107 1.000 30.35890 624 VAL B O 1
ATOM 2441 N N . ASN B 1 83 ? -64.28721 25.08385 -15.13261 1.000 31.21690 625 ASN B N 1
ATOM 2442 C CA . ASN B 1 83 ? -65.23824 25.70970 -14.21436 1.000 31.93541 625 ASN B CA 1
ATOM 2443 C C . ASN B 1 83 ? -66.11337 24.62204 -13.59382 1.000 31.76960 625 ASN B C 1
ATOM 2444 O O . ASN B 1 83 ? -67.24202 24.37376 -14.01805 1.000 32.29598 625 ASN B O 1
ATOM 2446 N N . LEU B 1 84 ? -65.57713 23.98349 -12.55224 1.000 28.81135 626 LEU B N 1
ATOM 2447 C CA . LEU B 1 84 ? -66.21836 22.81952 -11.94613 1.000 28.46394 626 LEU B CA 1
ATOM 2448 C C . LEU B 1 84 ? -67.60667 23.15347 -11.40422 1.000 29.76409 626 LEU B C 1
ATOM 2449 O O . LEU B 1 84 ? -67.91138 24.30081 -11.06441 1.000 30.86686 626 LEU B O 1
ATOM 2454 N N . GLU B 1 85 ? -68.44911 22.12619 -11.32156 1.000 31.34586 627 GLU B N 1
ATOM 2455 C CA . GLU B 1 85 ? -69.76295 22.28210 -10.72642 1.000 33.30399 627 GLU B CA 1
ATOM 2456 C C . GLU B 1 85 ? -69.63591 22.35134 -9.20484 1.000 34.30674 627 GLU B C 1
ATOM 2457 O O . GLU B 1 85 ? -68.71151 21.77305 -8.62504 1.000 33.51718 627 GLU B O 1
ATOM 2459 N N . PRO B 1 86 ? -70.55452 23.05078 -8.53000 1.000 34.16989 628 PRO B N 1
ATOM 2460 C CA . PRO B 1 86 ? -70.33758 23.33112 -7.10186 1.000 33.72246 628 PRO B CA 1
ATOM 2461 C C . PRO B 1 86 ? -70.36273 22.09306 -6.21708 1.000 34.11198 628 PRO B C 1
ATOM 2462 O O . PRO B 1 86 ? -69.73471 22.10090 -5.15160 1.000 32.75919 628 PRO B O 1
ATOM 2466 N N . HIS B 1 87 ? -71.05472 21.02778 -6.61962 1.000 57.13580 629 HIS B N 1
ATOM 2467 C CA . HIS B 1 87 ? -71.15493 19.82155 -5.80913 1.000 58.25962 629 HIS B CA 1
ATOM 2468 C C . HIS B 1 87 ? -70.00323 18.84860 -6.04707 1.000 53.26691 629 HIS B C 1
ATOM 2469 O O . HIS B 1 87 ? -70.09858 17.67922 -5.65613 1.000 53.74329 629 HIS B O 1
ATOM 2476 N N . VAL B 1 88 ? -68.91753 19.30859 -6.66751 1.000 26.43738 630 VAL B N 1
ATOM 2477 C CA . VAL B 1 88 ? -67.75730 18.45963 -6.90473 1.000 24.81350 630 VAL B CA 1
ATOM 2478 C C . VAL B 1 88 ? -67.03054 18.19169 -5.59115 1.000 24.59769 630 VAL B C 1
ATOM 2479 O O . VAL B 1 88 ? -66.97386 19.05390 -4.70290 1.000 25.11354 630 VAL B O 1
ATOM 2483 N N . GLN B 1 89 ? -66.49172 16.98189 -5.44912 1.000 19.66815 631 GLN B N 1
ATOM 2484 C CA . GLN B 1 89 ? -65.67815 16.61657 -4.29639 1.000 19.46812 631 GLN B CA 1
ATOM 2485 C C . GLN B 1 89 ? -64.19994 16.76850 -4.63424 1.000 19.11808 631 GLN B C 1
ATOM 2486 O O . GLN B 1 89 ? -63.74791 16.30413 -5.68643 1.000 18.58907 631 GLN B O 1
ATOM 2492 N N . GLU B 1 90 ? -63.45442 17.41628 -3.74166 1.000 24.50294 632 GLU B N 1
ATOM 2493 C CA . GLU B 1 90 ? -62.00667 17.53178 -3.85627 1.000 23.97393 632 GLU B CA 1
ATOM 2494 C C . GLU B 1 90 ? -61.39369 17.01314 -2.56901 1.000 23.01855 632 GLU B C 1
ATOM 2495 O O . GLU B 1 90 ? -61.61743 17.58831 -1.50015 1.000 23.43176 632 GLU B O 1
ATOM 2501 N N . ILE B 1 91 ? -60.62344 15.93717 -2.66782 1.000 18.60223 633 ILE B N 1
ATOM 2502 C CA . ILE B 1 91 ? -60.02978 15.29051 -1.50595 1.000 18.61013 633 ILE B CA 1
ATOM 2503 C C . ILE B 1 91 ? -58.51823 15.25787 -1.68614 1.000 18.45748 633 ILE B C 1
ATOM 2504 O O . ILE B 1 91 ? -58.02381 14.89042 -2.76076 1.000 17.93373 633 ILE B O 1
ATOM 2509 N N . GLU B 1 92 ? -57.79076 15.65424 -0.64311 1.000 28.21391 634 GLU B N 1
ATOM 2510 C CA . GLU B 1 92 ? -56.34509 15.51417 -0.64593 1.000 27.87439 634 GLU B CA 1
ATOM 2511 C C . GLU B 1 92 ? -55.96237 14.03889 -0.64312 1.000 27.00587 634 GLU B C 1
ATOM 2512 O O . GLU B 1 92 ? -56.73442 13.16777 -0.23141 1.000 26.74005 634 GLU B O 1
ATOM 2518 N N . VAL B 1 93 ? -54.74213 13.76539 -1.10423 1.000 20.76038 635 VAL B N 1
ATOM 2519 C CA . VAL B 1 93 ? -54.17154 12.42157 -1.10285 1.000 20.16294 635 VAL B CA 1
ATOM 2520 C C . VAL B 1 93 ? -53.31280 12.26698 0.14407 1.000 20.31559 635 VAL B C 1
ATOM 2521 O O . VAL B 1 93 ? -52.63809 13.21623 0.55968 1.000 20.66300 635 VAL B O 1
ATOM 2525 N N . SER B 1 94 ? -53.33377 11.07594 0.74782 1.000 26.63214 636 SER B N 1
ATOM 2526 C CA . SER B 1 94 ? -52.55674 10.82336 1.95596 1.000 26.78216 636 SER B CA 1
ATOM 2527 C C . SER B 1 94 ? -51.41416 9.83431 1.77390 1.000 26.76637 636 SER B C 1
ATOM 2528 O O . SER B 1 94 ? -50.42407 9.92472 2.50484 1.000 26.87691 636 SER B O 1
ATOM 2531 N N . ARG B 1 95 ? -51.51647 8.88661 0.84221 1.000 25.23987 637 ARG B N 1
ATOM 2532 C CA . ARG B 1 95 ? -50.42837 7.94883 0.59013 1.000 25.29514 637 ARG B CA 1
ATOM 2533 C C . ARG B 1 95 ? -50.34321 7.65200 -0.89897 1.000 24.97405 637 ARG B C 1
ATOM 2534 O O . ARG B 1 95 ? -51.35057 7.67128 -1.61087 1.000 24.65822 637 ARG B O 1
ATOM 2542 N N . LEU B 1 96 ? -49.12508 7.36756 -1.35790 1.000 20.80249 638 LEU B N 1
ATOM 2543 C CA . LEU B 1 96 ? -48.85894 6.92320 -2.71925 1.000 20.56826 638 LEU B CA 1
ATOM 2544 C C . LEU B 1 96 ? -48.22645 5.54035 -2.66975 1.000 20.99199 638 LEU B C 1
ATOM 2545 O O . LEU B 1 96 ? -47.27296 5.31981 -1.91644 1.000 21.44731 638 LEU B O 1
ATOM 2550 N N . PHE B 1 97 ? -48.74636 4.61491 -3.47660 1.000 16.10983 639 PHE B N 1
ATOM 2551 C CA . PHE B 1 97 ? -48.21411 3.25669 -3.56080 1.000 16.43355 639 PHE B CA 1
ATOM 2552 C C . PHE B 1 97 ? -47.95049 2.92028 -5.01913 1.000 16.17562 639 PHE B C 1
ATOM 2553 O O . PHE B 1 97 ? -48.89242 2.78283 -5.80897 1.000 15.79926 639 PHE B O 1
ATOM 2561 N N . LEU B 1 98 ? -46.67871 2.77263 -5.37117 1.000 19.50760 640 LEU B N 1
ATOM 2562 C CA . LEU B 1 98 ? -46.29880 2.37474 -6.71451 1.000 19.38917 640 LEU B CA 1
ATOM 2563 C C . LEU B 1 98 ? -46.12442 0.86426 -6.79240 1.000 20.03924 640 LEU B C 1
ATOM 2564 O O . LEU B 1 98 ? -45.70472 0.21593 -5.83238 1.000 20.80513 640 LEU B O 1
ATOM 2569 N N . GLU B 1 99 ? -46.46046 0.31158 -7.95000 1.000 18.04690 641 GLU B N 1
ATOM 2570 C CA . GLU B 1 99 ? -46.37263 -1.12869 -8.13177 1.000 18.70487 641 GLU B CA 1
ATOM 2571 C C . GLU B 1 99 ? -44.92285 -1.58719 -7.97471 1.000 19.56024 641 GLU B C 1
ATOM 2572 O O . GLU B 1 99 ? -44.01244 -0.96691 -8.53381 1.000 19.61551 641 GLU B O 1
ATOM 2578 N N . PRO B 1 100 ? -44.67460 -2.66738 -7.22828 1.000 24.95826 642 PRO B N 1
ATOM 2579 C CA . PRO B 1 100 ? -43.29958 -2.96739 -6.79695 1.000 25.42147 642 PRO B CA 1
ATOM 2580 C C . PRO B 1 100 ? -42.38011 -3.46861 -7.89477 1.000 25.83468 642 PRO B C 1
ATOM 2581 O O . PRO B 1 100 ? -41.16381 -3.31023 -7.75903 1.000 26.55845 642 PRO B O 1
ATOM 2585 N N . THR B 1 101 ? -42.89009 -4.07710 -8.96534 1.000 21.86578 643 THR B N 1
ATOM 2586 C CA . THR B 1 101 ? -42.02965 -4.45369 -10.07908 1.000 21.89210 643 THR B CA 1
ATOM 2587 C C . THR B 1 101 ? -41.87895 -3.33552 -11.10191 1.000 20.70775 643 THR B C 1
ATOM 2588 O O . THR B 1 101 ? -41.46573 -3.59982 -12.23424 1.000 20.33402 643 THR B O 1
ATOM 2592 N N . ARG B 1 102 ? -42.21246 -2.09937 -10.72769 1.000 26.78479 644 ARG B N 1
ATOM 2593 C CA . ARG B 1 102 ? -41.95153 -0.89812 -11.51724 1.000 25.70571 644 ARG B CA 1
ATOM 2594 C C . ARG B 1 102 ? -42.78921 -0.82085 -12.78719 1.000 24.75034 644 ARG B C 1
ATOM 2595 O O . ARG B 1 102 ? -42.40643 -0.13190 -13.73779 1.000 23.97393 644 ARG B O 1
ATOM 2603 N N . LYS B 1 103 ? -43.92734 -1.50881 -12.83354 1.000 22.08159 645 LYS B N 1
ATOM 2604 C CA . LYS B 1 103 ? -44.87777 -1.29029 -13.91260 1.000 21.24465 645 LYS B CA 1
ATOM 2605 C C . LYS B 1 103 ? -45.64521 0.01042 -13.67047 1.000 20.50246 645 LYS B C 1
ATOM 2606 O O . LYS B 1 103 ? -45.65086 0.56253 -12.56508 1.000 20.73406 645 LYS B O 1
ATOM 2612 N N . ASP B 1 104 ? -46.30060 0.49971 -14.72308 1.000 18.11796 646 ASP B N 1
ATOM 2613 C CA . ASP B 1 104 ? -46.81215 1.87522 -14.74787 1.000 17.44420 646 ASP B CA 1
ATOM 2614 C C . ASP B 1 104 ? -48.22353 1.95544 -14.15621 1.000 17.24680 646 ASP B C 1
ATOM 2615 O O . ASP B 1 104 ? -49.21669 2.21408 -14.83929 1.000 16.82307 646 ASP B O 1
ATOM 2620 N N . ILE B 1 105 ? -48.29614 1.77417 -12.84201 1.000 19.16019 647 ILE B N 1
ATOM 2621 C CA . ILE B 1 105 ? -49.58645 1.77666 -12.16654 1.000 19.07597 647 ILE B CA 1
ATOM 2622 C C . ILE B 1 105 ? -49.35564 2.09187 -10.69396 1.000 19.58656 647 ILE B C 1
ATOM 2623 O O . ILE B 1 105 ? -48.40322 1.60271 -10.08170 1.000 20.21558 647 ILE B O 1
ATOM 2628 N N . ALA B 1 106 ? -50.22825 2.93143 -10.13426 1.000 14.50963 648 ALA B N 1
ATOM 2629 C CA . ALA B 1 106 ? -50.06818 3.39507 -8.76488 1.000 14.65176 648 ALA B CA 1
ATOM 2630 C C . ALA B 1 106 ? -51.43252 3.56729 -8.10801 1.000 14.65702 648 ALA B C 1
ATOM 2631 O O . ALA B 1 106 ? -52.45888 3.70025 -8.77548 1.000 14.50174 648 ALA B O 1
ATOM 2633 N N . LEU B 1 107 ? -51.42092 3.56207 -6.77881 1.000 16.51251 649 LEU B N 1
ATOM 2634 C CA . LEU B 1 107 ? -52.60975 3.74126 -5.95713 1.000 16.55988 649 LEU B CA 1
ATOM 2635 C C . LEU B 1 107 ? -52.49594 5.03707 -5.17128 1.000 16.48619 649 LEU B C 1
ATOM 2636 O O . LEU B 1 107 ? -51.44932 5.31747 -4.57172 1.000 16.71516 649 LEU B O 1
ATOM 2641 N N . LEU B 1 108 ? -53.56836 5.81924 -5.17729 1.000 20.97883 650 LEU B N 1
ATOM 2642 C CA . LEU B 1 108 ? -53.70083 6.97416 -4.30605 1.000 21.32098 650 LEU B CA 1
ATOM 2643 C C . LEU B 1 108 ? -54.69754 6.62234 -3.21500 1.000 21.67102 650 LEU B C 1
ATOM 2644 O O . LEU B 1 108 ? -55.77163 6.08947 -3.50668 1.000 21.72629 650 LEU B O 1
ATOM 2649 N N . LYS B 1 109 ? -54.33592 6.89285 -1.96641 1.000 19.92607 651 LYS B N 1
ATOM 2650 C CA . LYS B 1 109 ? -55.26223 6.76513 -0.85047 1.000 20.17610 651 LYS B CA 1
ATOM 2651 C C . LYS B 1 109 ? -55.75387 8.15603 -0.48408 1.000 20.29717 651 LYS B C 1
ATOM 2652 O O . LYS B 1 109 ? -54.95200 9.03902 -0.16547 1.000 20.48667 651 LYS B O 1
ATOM 2658 N N . LEU B 1 110 ? -57.06732 8.35392 -0.55199 1.000 16.85465 652 LEU B N 1
ATOM 2659 C CA . LEU B 1 110 ? -57.63545 9.64881 -0.21080 1.000 17.18890 652 LEU B CA 1
ATOM 2660 C C . LEU B 1 110 ? -57.54956 9.85755 1.29586 1.000 17.88109 652 LEU B C 1
ATOM 2661 O O . LEU B 1 110 ? -57.66713 8.90925 2.07294 1.000 18.13112 652 LEU B O 1
ATOM 2666 N N . SER B 1 111 ? -57.31473 11.10537 1.70420 1.000 27.24537 653 SER B N 1
ATOM 2667 C CA . SER B 1 111 ? -57.13901 11.43172 3.11419 1.000 27.37433 653 SER B CA 1
ATOM 2668 C C . SER B 1 111 ? -58.44716 11.39925 3.89704 1.000 27.51646 653 SER B C 1
ATOM 2669 O O . SER B 1 111 ? -58.42993 11.59442 5.11806 1.000 27.70069 653 SER B O 1
ATOM 2672 N N . SER B 1 112 ? -59.57173 11.16777 3.22278 1.000 30.82212 654 SER B N 1
ATOM 2673 C CA . SER B 1 112 ? -60.86120 10.90654 3.83929 1.000 30.80369 654 SER B CA 1
ATOM 2674 C C . SER B 1 112 ? -61.72413 10.30168 2.75024 1.000 30.96424 654 SER B C 1
ATOM 2675 O O . SER B 1 112 ? -61.63563 10.74389 1.59577 1.000 31.17479 654 SER B O 1
ATOM 2678 N N . PRO B 1 113 ? -62.53391 9.29319 3.05934 1.000 19.32337 655 PRO B N 1
ATOM 2679 C CA . PRO B 1 113 ? -63.24289 8.56299 2.00501 1.000 18.90753 655 PRO B CA 1
ATOM 2680 C C . PRO B 1 113 ? -64.13268 9.47048 1.17192 1.000 18.83121 655 PRO B C 1
ATOM 2681 O O . PRO B 1 113 ? -64.70563 10.44757 1.66089 1.000 19.32600 655 PRO B O 1
ATOM 2685 N N . ALA B 1 114 ? -64.23145 9.14444 -0.10884 1.000 18.29693 656 ALA B N 1
ATOM 2686 C CA . ALA B 1 114 ? -65.17497 9.84007 -0.96113 1.000 18.32325 656 ALA B CA 1
ATOM 2687 C C . ALA B 1 114 ? -66.59035 9.44999 -0.56627 1.000 18.91806 656 ALA B C 1
ATOM 2688 O O . ALA B 1 114 ? -66.86806 8.28930 -0.25267 1.000 19.12071 656 ALA B O 1
ATOM 2690 N N . VAL B 1 115 ? -67.48158 10.43801 -0.55148 1.000 19.33127 657 VAL B N 1
ATOM 2691 C CA . VAL B 1 115 ? -68.89533 10.16550 -0.33917 1.000 19.94976 657 VAL B CA 1
ATOM 2692 C C . VAL B 1 115 ? -69.45126 9.51597 -1.60022 1.000 19.72605 657 VAL B C 1
ATOM 2693 O O . VAL B 1 115 ? -69.34353 10.07220 -2.69990 1.000 19.35495 657 VAL B O 1
ATOM 2697 N N . ILE B 1 116 ? -70.02577 8.32593 -1.44642 1.000 20.53141 658 ILE B N 1
ATOM 2698 C CA . ILE B 1 116 ? -70.62107 7.60315 -2.56325 1.000 20.52878 658 ILE B CA 1
ATOM 2699 C C . ILE B 1 116 ? -72.01181 8.16895 -2.82407 1.000 21.20517 658 ILE B C 1
ATOM 2700 O O . ILE B 1 116 ? -72.89956 8.08344 -1.96764 1.000 21.55258 658 ILE B O 1
ATOM 2705 N N . THR B 1 117 ? -72.18987 8.76317 -4.00139 1.000 20.47614 659 THR B N 1
ATOM 2706 C CA . THR B 1 117 ? -73.41833 9.40853 -4.43952 1.000 21.06042 659 THR B CA 1
ATOM 2707 C C . THR B 1 117 ? -73.75889 8.88912 -5.83065 1.000 21.03410 659 THR B C 1
ATOM 2708 O O . THR B 1 117 ? -73.06085 8.03249 -6.38106 1.000 20.57615 659 THR B O 1
ATOM 2712 N N . ASP B 1 118 ? -74.83060 9.41936 -6.42027 1.000 29.03506 660 ASP B N 1
ATOM 2713 C CA . ASP B 1 118 ? -75.16434 9.00099 -7.77645 1.000 29.20613 660 ASP B CA 1
ATOM 2714 C C . ASP B 1 118 ? -74.22957 9.60109 -8.81962 1.000 29.41932 660 ASP B C 1
ATOM 2715 O O . ASP B 1 118 ? -74.33614 9.24809 -9.99877 1.000 29.39826 660 ASP B O 1
ATOM 2720 N N . LYS B 1 119 ? -73.31844 10.48754 -8.41471 1.000 22.33689 661 LYS B N 1
ATOM 2721 C CA . LYS B 1 119 ? -72.31355 11.04652 -9.30591 1.000 22.20529 661 LYS B CA 1
ATOM 2722 C C . LYS B 1 119 ? -70.90081 10.56546 -9.00069 1.000 20.88145 661 LYS B C 1
ATOM 2723 O O . LYS B 1 119 ? -69.99295 10.82778 -9.79586 1.000 20.52088 661 LYS B O 1
ATOM 2729 N N . VAL B 1 120 ? -70.68942 9.87502 -7.88044 1.000 19.01017 662 VAL B N 1
ATOM 2730 C CA . VAL B 1 120 ? -69.37385 9.36893 -7.49032 1.000 18.37589 662 VAL B CA 1
ATOM 2731 C C . VAL B 1 120 ? -69.52976 7.92037 -7.04338 1.000 18.53117 662 VAL B C 1
ATOM 2732 O O . VAL B 1 120 ? -70.01441 7.64590 -5.93914 1.000 18.96017 662 VAL B O 1
ATOM 2736 N N . ILE B 1 121 ? -69.14492 6.98492 -7.90521 1.000 18.31535 663 ILE B N 1
ATOM 2737 C CA . ILE B 1 121 ? -69.34371 5.55790 -7.66220 1.000 18.66540 663 ILE B CA 1
ATOM 2738 C C . ILE B 1 121 ? -68.07124 4.82983 -8.07565 1.000 18.11533 663 ILE B C 1
ATOM 2739 O O . ILE B 1 121 ? -67.47910 5.18399 -9.09934 1.000 17.65738 663 ILE B O 1
ATOM 2744 N N . PRO B 1 122 ? -67.60629 3.83216 -7.33331 1.000 18.24429 664 PRO B N 1
ATOM 2745 C CA . PRO B 1 122 ? -66.42777 3.07855 -7.77320 1.000 17.85214 664 PRO B CA 1
ATOM 2746 C C . PRO B 1 122 ? -66.74147 2.15977 -8.94641 1.000 18.15744 664 PRO B C 1
ATOM 2747 O O . PRO B 1 122 ? -67.88357 1.76344 -9.18087 1.000 18.84436 664 PRO B O 1
ATOM 2751 N N . ALA B 1 123 ? -65.69254 1.81974 -9.68878 1.000 17.74160 665 ALA B N 1
ATOM 2752 C CA . ALA B 1 123 ? -65.77078 0.78837 -10.71113 1.000 18.11796 665 ALA B CA 1
ATOM 2753 C C . ALA B 1 123 ? -65.41333 -0.55899 -10.09924 1.000 18.61802 665 ALA B C 1
ATOM 2754 O O . ALA B 1 123 ? -64.85777 -0.63632 -9.00235 1.000 18.48116 665 ALA B O 1
ATOM 2756 N N . CYS B 1 124 ? -65.72980 -1.63474 -10.81162 1.000 27.51909 666 CYS B N 1
ATOM 2757 C CA . CYS B 1 124 ? -65.37311 -2.94364 -10.28939 1.000 28.41130 666 CYS B CA 1
ATOM 2758 C C . CYS B 1 124 ? -63.99383 -3.36252 -10.77735 1.000 28.71397 666 CYS B C 1
ATOM 2759 O O . CYS B 1 124 ? -63.47588 -2.85525 -11.77461 1.000 28.60080 666 CYS B O 1
ATOM 2762 N N . LEU B 1 125 ? -63.39660 -4.30998 -10.04650 1.000 21.60785 667 LEU B N 1
ATOM 2763 C CA . LEU B 1 125 ? -62.10111 -4.84266 -10.42267 1.000 22.18424 667 LEU B CA 1
ATOM 2764 C C . LEU B 1 125 ? -62.26366 -6.17175 -11.14759 1.000 23.45544 667 LEU B C 1
ATOM 2765 O O . LEU B 1 125 ? -63.19979 -6.93165 -10.87012 1.000 24.12131 667 LEU B O 1
ATOM 2770 N N . PRO B 1 126 ? -61.36998 -6.48143 -12.08145 1.000 20.67880 668 PRO B N 1
ATOM 2771 C CA . PRO B 1 126 ? -61.46401 -7.76084 -12.78151 1.000 21.79209 668 PRO B CA 1
ATOM 2772 C C . PRO B 1 126 ? -61.01205 -8.89751 -11.88399 1.000 23.00539 668 PRO B C 1
ATOM 2773 O O . PRO B 1 126 ? -60.31140 -8.70255 -10.88724 1.000 23.21594 668 PRO B O 1
ATOM 2777 N N . SER B 1 127 ? -61.45465 -10.09903 -12.23515 1.000 26.30315 669 SER B N 1
ATOM 2778 C CA . SER B 1 127 ? -60.85700 -11.28311 -11.65509 1.000 28.01389 669 SER B CA 1
ATOM 2779 C C . SER B 1 127 ? -59.36079 -11.27892 -11.96243 1.000 28.72976 669 SER B C 1
ATOM 2780 O O . SER B 1 127 ? -58.94180 -10.79855 -13.01811 1.000 27.91651 669 SER B O 1
ATOM 2783 N N . PRO B 1 128 ? -58.52685 -11.77270 -11.04802 1.000 29.61934 670 PRO B N 1
ATOM 2784 C CA . PRO B 1 128 ? -57.07826 -11.72291 -11.28480 1.000 30.26679 670 PRO B CA 1
ATOM 2785 C C . PRO B 1 128 ? -56.66640 -12.59082 -12.46863 1.000 30.26152 670 PRO B C 1
ATOM 2786 O O . PRO B 1 128 ? -57.22714 -13.66523 -12.70053 1.000 30.95634 670 PRO B O 1
ATOM 2790 N N . ASN B 1 129 ? -55.68760 -12.08600 -13.23275 1.000 31.91172 671 ASN B N 1
ATOM 2791 C CA . ASN B 1 129 ? -55.06256 -12.78522 -14.36433 1.000 31.94857 671 ASN B CA 1
ATOM 2792 C C . ASN B 1 129 ? -56.03576 -13.04041 -15.51072 1.000 31.50641 671 ASN B C 1
ATOM 2793 O O . ASN B 1 129 ? -55.91682 -14.03757 -16.23014 1.000 31.89856 671 ASN B O 1
ATOM 2798 N N . TYR B 1 130 ? -56.98394 -12.13607 -15.70801 1.000 44.17898 672 TYR B N 1
ATOM 2799 C CA . TYR B 1 130 ? -58.00313 -12.30148 -16.72906 1.000 43.27887 672 TYR B CA 1
ATOM 2800 C C . TYR B 1 130 ? -57.59094 -11.59038 -18.01002 1.000 41.73921 672 TYR B C 1
ATOM 2801 O O . TYR B 1 130 ? -57.08166 -10.46786 -17.97586 1.000 40.61540 672 TYR B O 1
ATOM 2810 N N . VAL B 1 131 ? -57.82067 -12.25080 -19.13978 1.000 25.25566 673 VAL B N 1
ATOM 2811 C CA . VAL B 1 131 ? -57.42122 -11.74674 -20.45024 1.000 24.78455 673 VAL B CA 1
ATOM 2812 C C . VAL B 1 131 ? -58.67115 -11.27512 -21.18284 1.000 24.96089 673 VAL B C 1
ATOM 2813 O O . VAL B 1 131 ? -59.52714 -12.08594 -21.56117 1.000 26.28736 6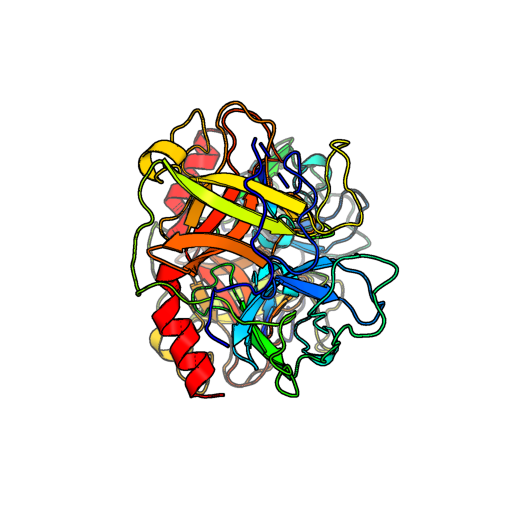73 VAL B O 1
ATOM 2817 N N . VAL B 1 132 ? -58.76880 -9.96190 -21.39311 1.000 23.75285 674 VAL B N 1
ATOM 2818 C CA . VAL B 1 132 ? -59.85969 -9.40049 -22.17920 1.000 23.87655 674 VAL B CA 1
ATOM 2819 C C . VAL B 1 132 ? -59.73692 -9.87537 -23.62158 1.000 24.76086 674 VAL B C 1
ATOM 2820 O O . VAL B 1 132 ? -58.69166 -9.70516 -24.26315 1.000 24.41609 674 VAL B O 1
ATOM 2824 N N . ALA B 1 133 ? -60.81499 -10.45826 -24.14028 1.000 29.89306 675 ALA B N 1
ATOM 2825 C CA . ALA B 1 133 ? -60.77743 -11.13785 -25.42810 1.000 30.95898 675 ALA B CA 1
ATOM 2826 C C . ALA B 1 133 ? -60.48236 -10.17052 -26.56840 1.000 30.31153 675 ALA B C 1
ATOM 2827 O O . ALA B 1 133 ? -60.77152 -8.97318 -26.49562 1.000 29.32457 675 ALA B O 1
ATOM 2829 N N . ASP B 1 134 ? -59.90049 -10.71299 -27.63387 1.000 37.42817 676 ASP B N 1
ATOM 2830 C CA . ASP B 1 134 ? -59.67717 -9.94365 -28.84940 1.000 36.61755 676 ASP B CA 1
ATOM 2831 C C . ASP B 1 134 ? -61.00228 -9.40165 -29.38284 1.000 36.59386 676 ASP B C 1
ATOM 2832 O O . ASP B 1 134 ? -62.00298 -10.12109 -29.43415 1.000 37.54661 676 ASP B O 1
ATOM 2837 N N . ARG B 1 135 ? -61.00667 -8.11576 -29.74852 1.000 42.79197 677 ARG B N 1
ATOM 2838 C CA . ARG B 1 135 ? -62.16209 -7.43462 -30.33796 1.000 42.59458 677 ARG B CA 1
ATOM 2839 C C . ARG B 1 135 ? -63.30922 -7.25632 -29.34436 1.000 43.27887 677 ARG B C 1
ATOM 2840 O O . ARG B 1 135 ? -64.48041 -7.26300 -29.73252 1.000 43.66313 677 ARG B O 1
ATOM 2842 N N . THR B 1 136 ? -62.99226 -7.08521 -28.06225 1.000 27.18747 678 THR B N 1
ATOM 2843 C CA . THR B 1 136 ? -63.99577 -6.71147 -27.07195 1.000 26.88743 678 THR B CA 1
ATOM 2844 C C . THR B 1 136 ? -64.20068 -5.20113 -27.10469 1.000 25.88731 678 THR B C 1
ATOM 2845 O O . THR B 1 136 ? -63.23035 -4.43421 -27.10135 1.000 24.85035 678 THR B O 1
ATOM 2849 N N . GLU B 1 137 ? -65.46253 -4.77671 -27.15209 1.000 40.01006 679 GLU B N 1
ATOM 2850 C CA . GLU B 1 137 ? -65.79228 -3.35520 -27.15324 1.000 39.63107 679 GLU B CA 1
ATOM 2851 C C . GLU B 1 137 ? -65.72046 -2.81443 -25.72761 1.000 39.45210 679 GLU B C 1
ATOM 2852 O O . GLU B 1 137 ? -66.45007 -3.27407 -24.84208 1.000 40.12060 679 GLU B O 1
ATOM 2858 N N . CYS B 1 138 ? -64.83773 -1.84520 -25.51028 1.000 25.21881 680 CYS B N 1
ATOM 2859 C CA . CYS B 1 138 ? -64.63384 -1.21092 -24.22144 1.000 24.70296 680 CYS B CA 1
ATOM 2860 C C . CYS B 1 138 ? -64.69415 0.29447 -24.41730 1.000 24.25028 680 CYS B C 1
ATOM 2861 O O . CYS B 1 138 ? -64.79483 0.79013 -25.53958 1.000 24.32397 680 CYS B O 1
ATOM 2864 N N . PHE B 1 139 ? -64.63686 1.02968 -23.31458 1.000 20.22085 681 PHE B N 1
ATOM 2865 C CA . PHE B 1 139 ? -64.71317 2.48205 -23.35099 1.000 19.83133 681 PHE B CA 1
ATOM 2866 C C . PHE B 1 139 ? -63.50903 3.09467 -22.65603 1.000 18.88911 681 PHE B C 1
ATOM 2867 O O . PHE B 1 139 ? -62.97681 2.53657 -21.69325 1.000 18.47853 681 PHE B O 1
ATOM 2875 N N . ILE B 1 140 ? -63.08266 4.24918 -23.15430 1.000 19.71552 682 ILE B N 1
ATOM 2876 C CA . ILE B 1 140 ? -62.09512 5.07625 -22.47359 1.000 19.09176 682 ILE B CA 1
ATOM 2877 C C . ILE B 1 140 ? -62.71641 6.44608 -22.24563 1.000 19.23915 682 ILE B C 1
ATOM 2878 O O . ILE B 1 140 ? -63.52790 6.91535 -23.04919 1.000 19.80237 682 ILE B O 1
ATOM 2883 N N . THR B 1 141 ? -62.34747 7.08092 -21.13227 1.000 17.05204 683 THR B N 1
ATOM 2884 C CA . THR B 1 141 ? -62.79822 8.43335 -20.83311 1.000 17.19153 683 THR B CA 1
ATOM 2885 C C . THR B 1 141 ? -61.62299 9.25965 -20.32914 1.000 16.78886 683 THR B C 1
ATOM 2886 O O . THR B 1 141 ? -60.58447 8.72334 -19.93304 1.000 16.31511 683 THR B O 1
ATOM 2890 N N . GLY B 1 142 ? -61.80622 10.57322 -20.34555 1.000 17.11521 684 GLY B N 1
ATOM 2891 C CA . GLY B 1 142 ? -60.80814 11.49400 -19.83960 1.000 16.97835 684 GLY B CA 1
ATOM 2892 C C . GLY B 1 142 ? -61.01113 12.88672 -20.38572 1.000 17.68107 684 GLY B C 1
ATOM 2893 O O . GLY B 1 142 ? -61.82398 13.12448 -21.27406 1.000 18.26798 684 GLY B O 1
ATOM 2894 N N . TRP B 1 143 ? -60.24514 13.81994 -19.82658 1.000 17.74423 685 TRP B N 1
ATOM 2895 C CA . TRP B 1 143 ? -60.24139 15.21375 -20.24774 1.000 18.56275 685 TRP B CA 1
ATOM 2896 C C . TRP B 1 143 ? -59.01799 15.55664 -21.09762 1.000 18.88384 685 TRP B C 1
ATOM 2897 O O . TRP B 1 143 ? -58.61348 16.72272 -21.15649 1.000 19.58130 685 TRP B O 1
ATOM 2908 N N . GLY B 1 144 ? -58.43102 14.57163 -21.76283 1.000 19.47865 686 GLY B N 1
ATOM 2909 C CA . GLY B 1 144 ? -57.19918 14.77961 -22.48330 1.000 19.41285 686 GLY B CA 1
ATOM 2910 C C . GLY B 1 144 ? -57.36990 15.55516 -23.77624 1.000 20.27085 686 GLY B C 1
ATOM 2911 O O . GLY B 1 144 ? -58.46377 15.93555 -24.18840 1.000 20.98146 686 GLY B O 1
ATOM 2912 N N . GLU B 1 145 ? -56.22983 15.78938 -24.42384 1.000 22.31057 687 GLU B N 1
ATOM 2913 C CA . GLU B 1 145 ? -56.17742 16.52308 -25.67935 1.000 23.41860 687 GLU B CA 1
ATOM 2914 C C . GLU B 1 145 ? -57.05778 15.85310 -26.73379 1.000 23.59757 687 GLU B C 1
ATOM 2915 O O . GLU B 1 145 ? -57.15946 14.62544 -26.79688 1.000 22.89748 687 GLU B O 1
ATOM 2921 N N . THR B 1 146 ? -57.72564 16.67028 -27.54985 1.000 22.53165 688 THR B N 1
ATOM 2922 C CA . THR B 1 146 ? -58.65660 16.15093 -28.54552 1.000 22.87906 688 THR B CA 1
ATOM 2923 C C . THR B 1 146 ? -58.13679 16.20297 -29.97158 1.000 23.78706 688 THR B C 1
ATOM 2924 O O . THR B 1 146 ? -58.68060 15.49930 -30.82871 1.000 24.01604 688 THR B O 1
ATOM 2928 N N . GLN B 1 147 ? -57.10570 17.00749 -30.24449 1.000 30.91423 689 GLN B N 1
ATOM 2929 C CA . GLN B 1 147 ? -56.56508 17.17754 -31.59434 1.000 31.97489 689 GLN B CA 1
ATOM 2930 C C . GLN B 1 147 ? -57.65719 17.62421 -32.56888 1.000 33.12502 689 GLN B C 1
ATOM 2931 O O . GLN B 1 147 ? -57.88705 17.01395 -33.61646 1.000 33.55139 689 GLN B O 1
ATOM 2937 N N . GLY B 1 148 ? -58.34037 18.70664 -32.20061 1.000 33.01185 690 GLY B N 1
ATOM 2938 C CA . GLY B 1 148 ? -59.33273 19.32612 -33.04966 1.000 34.32254 690 GLY B CA 1
ATOM 2939 C C . GLY B 1 148 ? -60.67304 18.63277 -33.10656 1.000 34.02250 690 GLY B C 1
ATOM 2940 O O . GLY B 1 148 ? -61.59591 19.16795 -33.72869 1.000 35.14106 690 GLY B O 1
ATOM 2941 N N . THR B 1 149 ? -60.82686 17.47194 -32.47250 1.000 34.75154 691 THR B N 1
ATOM 2942 C CA . THR B 1 149 ? -62.03202 16.67923 -32.66072 1.000 34.82786 691 THR B CA 1
ATOM 2943 C C . THR B 1 149 ? -63.15528 17.09867 -31.72715 1.000 35.59111 691 THR B C 1
ATOM 2944 O O . THR B 1 149 ? -64.01354 16.27124 -31.40722 1.000 36.16223 691 THR B O 1
ATOM 2948 N N . PHE B 1 150 ? -63.15735 18.35589 -31.27947 1.000 39.00994 692 PHE B N 1
ATOM 2949 C CA . PHE B 1 150 ? -64.27458 18.93844 -30.53405 1.000 40.29167 692 PHE B CA 1
ATOM 2950 C C . PHE B 1 150 ? -64.45856 18.29005 -29.16382 1.000 39.86267 692 PHE B C 1
ATOM 2951 O O . PHE B 1 150 ? -64.01543 17.16115 -28.92986 1.000 38.99415 692 PHE B O 1
ATOM 2959 N N . GLY B 1 151 ? -65.10906 19.00146 -28.24827 1.000 27.18221 693 GLY B N 1
ATOM 2960 C CA . GLY B 1 151 ? -65.33795 18.49788 -26.91068 1.000 26.43212 693 GLY B CA 1
ATOM 2961 C C . GLY B 1 151 ? -64.23796 18.78422 -25.90877 1.000 25.85836 693 GLY B C 1
ATOM 2962 O O . GLY B 1 151 ? -64.29872 18.26371 -24.78646 1.000 25.12143 693 GLY B O 1
ATOM 2963 N N . ALA B 1 152 ? -63.23251 19.57943 -26.27590 1.000 24.75297 694 ALA B N 1
ATOM 2964 C CA . ALA B 1 152 ? -62.18622 19.95301 -25.33472 1.000 24.33186 694 ALA B CA 1
ATOM 2965 C C . ALA B 1 152 ? -62.78293 20.68342 -24.13960 1.000 24.42924 694 ALA B C 1
ATOM 2966 O O . ALA B 1 152 ? -63.66058 21.53754 -24.28916 1.000 25.42147 694 ALA B O 1
ATOM 2968 N N . GLY B 1 153 ? -62.30701 20.33871 -22.94303 1.000 27.56909 695 GLY B N 1
ATOM 2969 C CA . GLY B 1 153 ? -62.81562 20.92612 -21.72014 1.000 28.63501 695 GLY B CA 1
ATOM 2970 C C . GLY B 1 153 ? -63.94989 20.16677 -21.05951 1.000 28.73502 695 GLY B C 1
ATOM 2971 O O . GLY B 1 153 ? -64.30498 20.48907 -19.91913 1.000 29.91938 695 GLY B O 1
ATOM 2972 N N . LEU B 1 154 ? -64.52920 19.17660 -21.73410 1.000 22.51586 696 LEU B N 1
ATOM 2973 C CA . LEU B 1 154 ? -65.56699 18.32865 -21.17364 1.000 21.98685 696 LEU B CA 1
ATOM 2974 C C . LEU B 1 154 ? -65.06589 16.89524 -21.09485 1.000 20.90777 696 LEU B C 1
ATOM 2975 O O . LEU B 1 154 ? -64.09598 16.52306 -21.75452 1.000 20.68406 696 LEU B O 1
ATOM 2980 N N . LEU B 1 155 ? -65.73271 16.08734 -20.27674 1.000 20.36034 697 LEU B N 1
ATOM 2981 C CA . LEU B 1 155 ? -65.38222 14.67615 -20.18066 1.000 19.52339 697 LEU B CA 1
ATOM 2982 C C . LEU B 1 155 ? -65.83203 13.95802 -21.44533 1.000 19.84975 697 LEU B C 1
ATOM 2983 O O . LEU B 1 155 ? -67.02105 13.96304 -21.78093 1.000 20.44982 697 LEU B O 1
ATOM 2988 N N . LYS B 1 156 ? -64.88434 13.34870 -22.14816 1.000 19.55761 698 LYS B N 1
ATOM 2989 C CA . LYS B 1 156 ? -65.15060 12.67943 -23.41081 1.000 19.95766 698 LYS B CA 1
ATOM 2990 C C . LYS B 1 156 ? -65.05818 11.17052 -23.23933 1.000 19.40233 698 LYS B C 1
ATOM 2991 O O . LYS B 1 156 ? -64.51127 10.66401 -22.26046 1.000 18.67329 698 LYS B O 1
ATOM 2997 N N . GLU B 1 157 ? -65.61260 10.45399 -24.20921 1.000 24.37398 699 GLU B N 1
ATOM 2998 C CA . GLU B 1 157 ? -65.60321 9.00241 -24.19317 1.000 23.26332 699 GLU B CA 1
ATOM 2999 C C . GLU B 1 157 ? -65.36100 8.49291 -25.60662 1.000 23.77653 699 GLU B C 1
ATOM 3000 O O . GLU B 1 157 ? -65.54322 9.21581 -26.58843 1.000 24.81877 699 GLU B O 1
ATOM 3006 N N . ALA B 1 158 ? -64.94068 7.23429 -25.69769 1.000 19.96555 700 ALA B N 1
ATOM 3007 C CA . ALA B 1 158 ? -64.73763 6.57971 -26.98195 1.000 20.56826 700 ALA B CA 1
ATOM 3008 C C . ALA B 1 158 ? -64.89685 5.0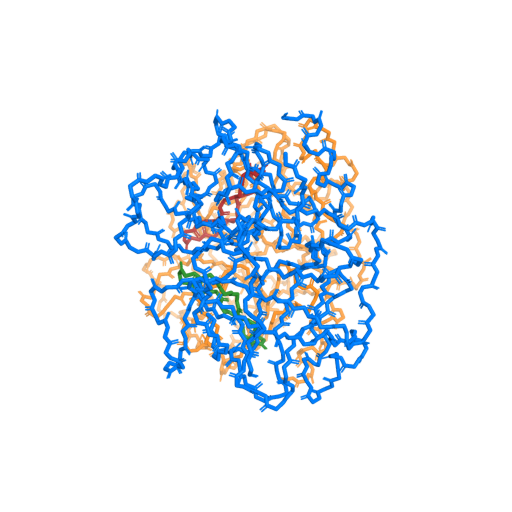8151 -26.79070 1.000 20.59721 700 ALA B C 1
ATOM 3009 O O . ALA B 1 158 ? -64.40453 4.52691 -25.80530 1.000 19.92344 700 ALA B O 1
ATOM 3011 N N . GLN B 1 159 ? -65.58899 4.43348 -27.72502 1.000 28.20865 701 GLN B N 1
ATOM 3012 C CA . GLN B 1 159 ? -65.74937 2.98493 -27.69929 1.000 27.37433 701 GLN B CA 1
ATOM 3013 C C . GLN B 1 159 ? -64.67306 2.35559 -28.57440 1.000 27.65595 701 GLN B C 1
ATOM 3014 O O . GLN B 1 159 ? -64.63363 2.59835 -29.78441 1.000 28.90347 701 GLN B O 1
ATOM 3020 N N . LEU B 1 160 ? -63.80415 1.54753 -27.96471 1.000 22.30531 702 LEU B N 1
ATOM 3021 C CA . LEU B 1 160 ? -62.63061 1.01394 -28.63871 1.000 22.73957 702 LEU B CA 1
ATOM 3022 C C . LEU B 1 160 ? -62.59265 -0.50648 -28.56866 1.000 22.18424 702 LEU B C 1
ATOM 3023 O O . LEU B 1 160 ? -62.99212 -1.09293 -27.55774 1.000 21.83946 702 LEU B O 1
ATOM 3028 N N . PRO B 1 161 ? -62.10538 -1.16805 -29.61146 1.000 22.68430 703 PRO B N 1
ATOM 3029 C CA . PRO B 1 161 ? -61.90872 -2.61681 -29.54569 1.000 23.23700 703 PRO B CA 1
ATOM 3030 C C . PRO B 1 161 ? -60.54814 -2.98288 -28.97238 1.000 22.54744 703 PRO B C 1
ATOM 3031 O O . PRO B 1 161 ? -59.54711 -2.28799 -29.15767 1.000 21.94474 703 PRO B O 1
ATOM 3035 N N . VAL B 1 162 ? -60.52291 -4.10868 -28.26895 1.000 25.00037 704 VAL B N 1
ATOM 3036 C CA . VAL B 1 162 ? -59.27434 -4.62926 -27.72282 1.000 24.94773 704 VAL B CA 1
ATOM 3037 C C . VAL B 1 162 ? -58.57513 -5.46311 -28.79095 1.000 25.96890 704 VAL B C 1
ATOM 3038 O O . VAL B 1 162 ? -59.19913 -6.29495 -29.45930 1.000 26.54266 704 VAL B O 1
ATOM 3042 N N . ILE B 1 163 ? -57.27643 -5.23314 -28.96001 1.000 23.06066 705 ILE B N 1
ATOM 3043 C CA . ILE B 1 163 ? -56.44900 -5.94085 -29.93323 1.00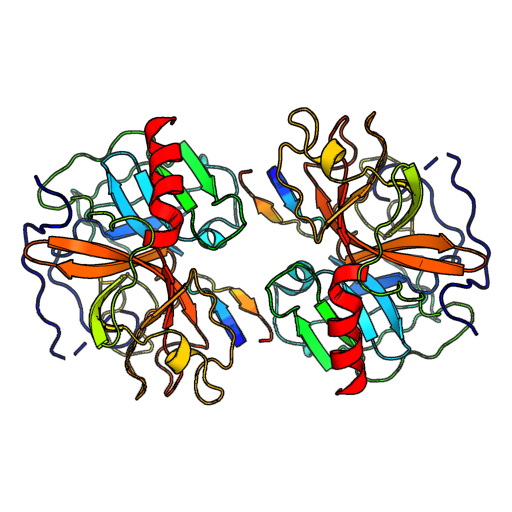0 24.03709 705 ILE B CA 1
ATOM 3044 C C . ILE B 1 163 ? -55.49718 -6.84492 -29.16159 1.000 24.18974 705 ILE B C 1
ATOM 3045 O O . ILE B 1 163 ? -54.70701 -6.36369 -28.34229 1.000 23.74495 705 ILE B O 1
ATOM 3050 N N . GLU B 1 164 ? -55.57439 -8.15089 -29.41256 1.000 34.45939 706 GLU B N 1
ATOM 3051 C CA . GLU B 1 164 ? -54.78009 -9.09505 -28.63890 1.000 34.70942 706 GLU B CA 1
ATOM 3052 C C . GLU B 1 164 ? -53.28927 -8.86611 -28.86913 1.000 35.16211 706 GLU B C 1
ATOM 3053 O O . GLU B 1 164 ? -52.85448 -8.47938 -29.95699 1.000 35.75955 706 GLU B O 1
ATOM 3059 N N . ASN B 1 165 ? -52.50760 -9.11257 -27.81138 1.000 23.58967 707 ASN B N 1
ATOM 3060 C CA . ASN B 1 165 ? -51.11426 -8.67057 -27.77072 1.000 22.96328 707 ASN B CA 1
ATOM 3061 C C . ASN B 1 165 ? -50.30468 -9.23711 -28.92900 1.000 23.85549 707 ASN B C 1
ATOM 3062 O O . ASN B 1 165 ? -49.52350 -8.51645 -29.56074 1.000 23.53966 707 ASN B O 1
ATOM 3067 N N . LYS B 1 166 ? -50.46166 -10.53440 -29.20876 1.000 25.10038 708 LYS B N 1
ATOM 3068 C CA . LYS B 1 166 ? -49.68752 -11.15978 -30.27662 1.000 26.10050 708 LYS B CA 1
ATOM 3069 C C . LYS B 1 166 ? -49.87355 -10.41778 -31.59377 1.000 26.22683 708 LYS B C 1
ATOM 3070 O O . LYS B 1 166 ? -48.90940 -10.18881 -32.33152 1.000 26.38737 708 LYS B O 1
ATOM 3073 N N . VAL B 1 167 ? -51.10798 -10.00587 -31.88749 1.000 26.20841 709 VAL B N 1
ATOM 3074 C CA . VAL B 1 167 ? -51.37385 -9.20885 -33.08253 1.000 26.38737 709 VAL B CA 1
ATOM 3075 C C . VAL B 1 167 ? -50.82773 -7.79789 -32.91144 1.000 25.15565 709 VAL B C 1
ATOM 3076 O O . VAL B 1 167 ? -50.14536 -7.26014 -33.79857 1.000 25.30830 709 VAL B O 1
ATOM 3080 N N . CYS B 1 168 ? -51.12480 -7.18321 -31.76224 1.000 27.29801 710 CYS B N 1
ATOM 3081 C CA . CYS B 1 168 ? -50.73873 -5.79975 -31.52509 1.000 26.86375 710 CYS B CA 1
ATOM 3082 C C . CYS B 1 168 ? -49.22874 -5.59604 -31.63761 1.000 27.01640 710 CYS B C 1
ATOM 3083 O O . CYS B 1 168 ? -48.77498 -4.49705 -31.97763 1.000 27.04272 710 CYS B O 1
ATOM 3086 N N . ASN B 1 169 ? -48.43998 -6.63727 -31.37019 1.000 23.19752 711 ASN B N 1
ATOM 3087 C CA . ASN B 1 169 ? -46.98213 -6.56132 -31.37771 1.000 23.12909 711 ASN B CA 1
ATOM 3088 C C . ASN B 1 169 ? -46.35993 -6.88419 -32.73373 1.000 24.16869 711 ASN B C 1
ATOM 3089 O O . ASN B 1 169 ? -45.13248 -7.01629 -32.81671 1.000 24.32660 711 ASN B O 1
ATOM 3094 N N . ARG B 1 170 ? -47.16292 -7.02513 -33.78737 1.000 24.97668 712 ARG B N 1
ATOM 3095 C CA . ARG B 1 170 ? -46.59848 -7.22811 -35.11249 1.000 26.03207 712 ARG B CA 1
ATOM 3096 C C . ARG B 1 170 ? -45.80359 -5.99878 -35.54132 1.000 25.66097 712 ARG B C 1
ATOM 3097 O O . ARG B 1 170 ? -46.04021 -4.88321 -35.06763 1.000 24.76086 712 ARG B O 1
ATOM 3105 N N . TYR B 1 171 ? -44.84027 -6.22270 -36.44224 1.000 27.72438 713 TYR B N 1
ATOM 3106 C CA . TYR B 1 171 ? -43.97726 -5.14569 -36.92112 1.000 27.84018 713 TYR B CA 1
ATOM 3107 C C . TYR B 1 171 ? -44.78128 -3.93890 -37.38321 1.000 27.91387 713 TYR B C 1
ATOM 3108 O O . TYR B 1 171 ? -44.48932 -2.79870 -37.00468 1.000 28.52710 713 TYR B O 1
ATOM 3117 N N . GLU B 1 172 ? -45.80388 -4.17283 -38.21001 1.000 34.48571 714 GLU B N 1
ATOM 3118 C CA . GLU B 1 172 ? -46.56813 -3.08178 -38.79623 1.000 34.83839 714 GLU B CA 1
ATOM 3119 C C . GLU B 1 172 ? -47.43377 -2.34329 -37.78531 1.000 35.22791 714 GLU B C 1
ATOM 3120 O O . GLU B 1 172 ? -48.05126 -1.33704 -38.15465 1.000 36.03064 714 GLU B O 1
ATOM 3126 N N . PHE B 1 173 ? -47.49833 -2.79998 -36.52673 1.000 25.00563 715 PHE B N 1
ATOM 3127 C CA . PHE B 1 173 ? -48.28739 -2.12324 -35.51167 1.000 23.97656 715 PHE B CA 1
ATOM 3128 C C . PHE B 1 173 ? -47.31918 -1.55535 -34.48555 1.000 23.06856 715 PHE B C 1
ATOM 3129 O O . PHE B 1 173 ? -46.73406 -0.48118 -34.72170 1.000 23.01855 715 PHE B O 1
ATOM 3137 N N . LEU B 1 174 ? -47.10579 -2.20880 -33.34571 1.000 26.07944 716 LEU B N 1
ATOM 3138 C CA . LEU B 1 174 ? -46.23924 -1.65680 -32.31440 1.000 25.87415 716 LEU B CA 1
ATOM 3139 C C . LEU B 1 174 ? -44.88635 -2.35359 -32.21980 1.000 25.88731 716 LEU B C 1
ATOM 3140 O O . LEU B 1 174 ? -44.06067 -1.95345 -31.39214 1.000 25.70835 716 LEU B O 1
ATOM 3145 N N . ASN B 1 175 ? -44.64152 -3.37534 -33.04073 1.000 22.82379 717 ASN B N 1
ATOM 3146 C CA . ASN B 1 175 ? -43.31316 -3.95432 -33.25213 1.000 23.32911 717 ASN B CA 1
ATOM 3147 C C . ASN B 1 175 ? -42.63385 -4.33751 -31.93042 1.000 22.71851 717 ASN B C 1
ATOM 3148 O O . ASN B 1 175 ? -41.54153 -3.87348 -31.60090 1.000 22.53165 717 ASN B O 1
ATOM 3153 N N . GLY B 1 176 ? -43.31304 -5.19352 -31.16396 1.000 22.52902 718 GLY B N 1
ATOM 3154 C CA . GLY B 1 176 ? -42.71560 -5.84885 -30.01636 1.000 22.27636 718 GLY B CA 1
ATOM 3155 C C . GLY B 1 176 ? -42.66755 -5.05829 -28.72587 1.000 21.23939 718 GLY B C 1
ATOM 3156 O O . GLY B 1 176 ? -42.20959 -5.59923 -27.71396 1.000 21.07621 718 GLY B O 1
ATOM 3157 N N . ARG B 1 177 ? -43.13511 -3.81089 -28.71433 1.000 20.64721 719 ARG B N 1
ATOM 3158 C CA . ARG B 1 177 ? -43.02584 -2.98355 -27.51718 1.000 19.78658 719 ARG B CA 1
ATOM 3159 C C . ARG B 1 177 ? -43.92822 -3.45781 -26.37804 1.000 19.31284 719 ARG B C 1
ATOM 3160 O O . ARG B 1 177 ? -43.56605 -3.30403 -25.20752 1.000 18.84173 719 ARG B O 1
ATOM 3168 N N . VAL B 1 178 ? -45.09332 -4.01940 -26.68272 1.000 19.53129 720 VAL B N 1
ATOM 3169 C CA . VAL B 1 178 ? -46.13516 -4.21577 -25.67566 1.000 19.11019 720 VAL B CA 1
ATOM 3170 C C . VAL B 1 178 ? -45.80218 -5.42012 -24.80199 1.000 19.37601 720 VAL B C 1
ATOM 3171 O O . VAL B 1 178 ? -45.53322 -6.51603 -25.30612 1.000 20.18663 720 VAL B O 1
ATOM 3175 N N . GLN B 1 179 ? -45.83355 -5.22446 -23.48632 1.000 18.81541 721 GLN B N 1
ATOM 3176 C CA . GLN B 1 179 ? -45.55948 -6.29899 -22.54340 1.000 19.15756 721 GLN B CA 1
ATOM 3177 C C . GLN B 1 179 ? -46.84481 -7.04082 -22.19237 1.000 19.43654 721 GLN B C 1
ATOM 3178 O O . GLN B 1 179 ? -47.95580 -6.55237 -22.41453 1.000 19.17598 721 GLN B O 1
ATOM 3184 N N . SER B 1 180 ? -46.67806 -8.23948 -21.63026 1.000 20.11294 722 SER B N 1
ATOM 3185 C CA . SER B 1 180 ? -47.82319 -9.07029 -21.28451 1.000 20.64984 722 SER B CA 1
ATOM 3186 C C . SER B 1 180 ? -48.65928 -8.46783 -20.16639 1.000 19.97608 722 SER B C 1
ATOM 3187 O O . SER B 1 180 ? -49.81714 -8.86482 -19.99169 1.000 20.34454 722 SER B O 1
ATOM 3190 N N . THR B 1 181 ? -48.09646 -7.53702 -19.39909 1.000 19.12598 723 THR B N 1
ATOM 3191 C CA . THR B 1 181 ? -48.85013 -6.78126 -18.41384 1.000 18.46800 723 THR B CA 1
ATOM 3192 C C . THR B 1 181 ? -49.45180 -5.51394 -19.01085 1.000 17.77318 723 THR B C 1
ATOM 3193 O O . THR B 1 181 ? -49.83332 -4.60131 -18.26728 1.000 17.13627 723 THR B O 1
ATOM 3197 N N . GLU B 1 182 ? -49.56667 -5.45724 -20.33550 1.000 18.00216 724 GLU B N 1
ATOM 3198 C CA . GLU B 1 182 ? -50.22913 -4.37596 -21.03940 1.000 17.61264 724 GLU B CA 1
ATOM 3199 C C . GLU B 1 182 ? -51.24038 -4.97207 -22.01306 1.000 18.28377 724 GLU B C 1
ATOM 3200 O O . GLU B 1 182 ? -51.20486 -6.16498 -22.32590 1.000 19.08650 724 GLU B O 1
ATOM 3206 N N . LEU B 1 183 ? -52.17928 -4.13964 -22.45268 1.000 19.43128 725 LEU B N 1
ATOM 3207 C CA . LEU B 1 183 ? -53.06720 -4.50552 -23.54457 1.000 19.77869 725 LEU B CA 1
ATOM 3208 C C . LEU B 1 183 ? -53.18318 -3.31641 -24.48412 1.000 19.75500 725 LEU B C 1
ATOM 3209 O O . LEU B 1 183 ? -52.89015 -2.17139 -24.11405 1.000 19.26020 725 LEU B O 1
ATOM 3214 N N . CYS B 1 184 ? -53.62085 -3.60073 -25.70901 1.000 19.18388 726 CYS B N 1
ATOM 3215 C CA . CYS B 1 184 ? -53.81664 -2.57772 -26.72345 1.000 19.18388 726 CYS B CA 1
ATOM 3216 C C . CYS B 1 184 ? -55.29538 -2.40916 -27.03026 1.000 19.54445 726 CYS B C 1
ATOM 3217 O O . CYS B 1 184 ? -56.06745 -3.36703 -26.97287 1.000 20.14452 726 CYS B O 1
ATOM 3220 N N . ALA B 1 185 ? -55.67883 -1.18660 -27.38714 1.000 22.38163 727 ALA B N 1
ATOM 3221 C CA . ALA B 1 185 ? -57.05367 -0.91039 -27.77887 1.000 22.51849 727 ALA B CA 1
ATOM 3222 C C . ALA B 1 185 ? -57.06887 0.21716 -28.80254 1.000 23.48176 727 ALA B C 1
ATOM 3223 O O . ALA B 1 185 ? -56.21071 1.10553 -28.78690 1.000 23.71600 727 ALA B O 1
ATOM 3225 N N . GLY B 1 186 ? -58.04901 0.16758 -29.69858 1.000 20.75775 728 GLY B N 1
ATOM 3226 C CA . GLY B 1 186 ? -58.18681 1.20295 -30.69846 1.000 21.14727 728 GLY B CA 1
ATOM 3227 C C . GLY B 1 186 ? -58.55413 0.68025 -32.07199 1.000 22.32110 728 GLY B C 1
ATOM 3228 O O . GLY B 1 186 ? -58.65817 -0.53159 -32.27808 1.000 22.86853 728 GLY B O 1
ATOM 3229 N N . HIS B 1 187 ? -58.76880 1.58854 -33.01810 1.000 24.34239 729 HIS B N 1
ATOM 3230 C CA . HIS B 1 187 ? -59.06700 1.23316 -34.39823 1.000 24.78981 729 HIS B CA 1
ATOM 3231 C C . HIS B 1 187 ? -57.78110 1.31053 -35.20724 1.000 25.50832 729 HIS B C 1
ATOM 3232 O O . HIS B 1 187 ? -57.14989 2.36982 -35.26684 1.000 26.23736 729 HIS B O 1
ATOM 3239 N N . LEU B 1 188 ? -57.40640 0.19698 -35.84441 1.000 24.95036 730 LEU B N 1
ATOM 3240 C CA . LEU B 1 188 ? -56.16581 0.17976 -36.61149 1.000 25.27671 730 LEU B CA 1
ATOM 3241 C C . LEU B 1 188 ? -56.15092 1.25756 -37.67951 1.000 25.93469 730 LEU B C 1
ATOM 3242 O O . LEU B 1 188 ? -55.07817 1.74128 -38.04959 1.000 25.93206 730 LEU B O 1
ATOM 3247 N N . ALA B 1 189 ? -57.32710 1.65671 -38.17267 1.000 26.58477 731 ALA B N 1
ATOM 3248 C CA . ALA B 1 189 ? -57.41520 2.69476 -39.19437 1.000 27.42697 731 ALA B CA 1
ATOM 3249 C C . ALA B 1 189 ? -57.05532 4.07020 -38.65691 1.000 26.76110 731 ALA B C 1
ATOM 3250 O O . ALA B 1 189 ? -56.80564 4.98451 -39.45174 1.000 27.49540 731 ALA B O 1
ATOM 3252 N N . GLY B 1 190 ? -57.02813 4.23312 -37.32954 1.000 25.52938 732 GLY B N 1
ATOM 3253 C CA . GLY B 1 190 ? -56.74349 5.51117 -36.70932 1.000 24.97931 732 GLY B CA 1
ATOM 3254 C C . GLY B 1 190 ? -57.99543 6.32036 -36.44666 1.000 25.04248 732 GLY B C 1
ATOM 3255 O O . GLY B 1 190 ? -59.12632 5.90620 -36.72149 1.000 25.47937 732 GLY B O 1
ATOM 3256 N N . GLY B 1 191 ? -57.78010 7.51041 -35.88343 1.000 24.70296 733 GLY B N 1
ATOM 3257 C CA . GLY B 1 191 ? -58.82542 8.49562 -35.69738 1.000 24.96089 733 GLY B CA 1
ATOM 3258 C C . GLY B 1 191 ? -59.37912 8.60562 -34.28870 1.000 23.95024 733 GLY B C 1
ATOM 3259 O O . GLY B 1 191 ? -59.96908 9.64067 -33.95515 1.000 24.07920 733 GLY B O 1
ATOM 3260 N N . THR B 1 192 ? -59.21947 7.58073 -33.45234 1.000 25.70571 734 THR B N 1
ATOM 3261 C CA . THR B 1 192 ? -59.80160 7.59441 -32.11599 1.000 25.22934 734 THR B CA 1
ATOM 3262 C C . THR B 1 192 ? -58.79222 7.05004 -31.11619 1.000 24.98457 734 THR B C 1
ATOM 3263 O O . THR B 1 192 ? -58.21269 5.98473 -31.34750 1.000 24.60032 734 THR B O 1
ATOM 3267 N N . ASP B 1 193 ? -58.59240 7.76462 -30.00772 1.000 24.08183 735 ASP B N 1
ATOM 3268 C CA . ASP B 1 193 ? -57.55725 7.36885 -29.05801 1.000 22.73430 735 ASP B CA 1
ATOM 3269 C C . ASP B 1 193 ? -57.65008 8.20693 -27.78933 1.000 21.70787 735 ASP B C 1
ATOM 3270 O O . ASP B 1 193 ? -58.23269 9.29488 -27.77592 1.000 22.53954 735 ASP B O 1
ATOM 3275 N N . SER B 1 194 ? -57.05418 7.68313 -26.72462 1.000 22.43953 736 SER B N 1
ATOM 3276 C CA . SER B 1 194 ? -56.69690 8.50776 -25.58285 1.000 21.32098 736 SER B CA 1
ATOM 3277 C C . SER B 1 194 ? -55.42314 9.28128 -25.89765 1.000 21.58680 736 SER B C 1
ATOM 3278 O O . SER B 1 194 ? -54.57155 8.82539 -26.66358 1.000 22.26846 736 SER B O 1
ATOM 3281 N N . CYS B 1 195 ? -55.29836 10.46529 -25.30721 1.000 22.00001 737 CYS B N 1
ATOM 3282 C CA . CYS B 1 195 ? -54.18024 11.33953 -25.62593 1.000 21.96579 737 CYS B CA 1
ATOM 3283 C C . CYS B 1 195 ? -53.67804 11.97990 -24.33603 1.000 20.63668 737 CYS B C 1
ATOM 3284 O O . CYS B 1 195 ? -54.05956 11.57892 -23.23445 1.000 19.77079 737 CYS B O 1
ATOM 3287 N N . GLN B 1 19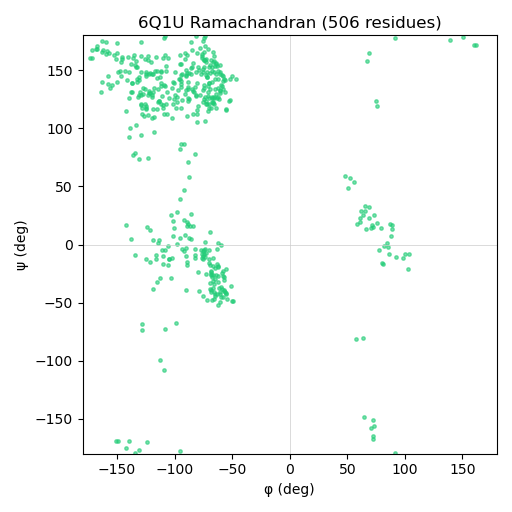6 ? -52.80275 12.97675 -24.46882 1.000 36.28330 738 GLN B N 1
ATOM 3288 C CA . GLN B 1 196 ? -52.16413 13.54947 -23.29052 1.000 35.53584 738 GLN B CA 1
ATOM 3289 C C . GLN B 1 196 ? -53.19862 14.23552 -22.40871 1.000 35.40951 738 GLN B C 1
ATOM 3290 O O . GLN B 1 196 ? -54.04231 14.99424 -22.89030 1.000 36.36489 738 GLN B O 1
ATOM 3296 N N . GLY B 1 197 ? -53.12669 13.96024 -21.11238 1.000 21.70787 739 GLY B N 1
ATOM 3297 C CA . GLY B 1 197 ? -54.15795 14.35327 -20.18393 1.000 21.28413 739 GLY B CA 1
ATOM 3298 C C . GLY B 1 197 ? -55.11386 13.23998 -19.82946 1.000 21.20517 739 GLY B C 1
ATOM 3299 O O . GLY B 1 197 ? -55.93876 13.41660 -18.92598 1.000 21.29466 739 GLY B O 1
ATOM 3300 N N . ASP B 1 198 ? -55.02193 12.09876 -20.50769 1.000 16.69147 740 ASP B N 1
ATOM 3301 C CA . ASP B 1 198 ? -55.85594 10.94739 -20.20478 1.000 16.21510 740 ASP B CA 1
ATOM 3302 C C . ASP B 1 198 ? -55.13108 9.86417 -19.42312 1.000 15.63082 740 ASP B C 1
ATOM 3303 O O . ASP B 1 198 ? -55.79478 8.94983 -18.92172 1.000 15.32815 740 ASP B O 1
ATOM 3308 N N . SER B 1 199 ? -53.80249 9.94291 -19.30501 1.000 15.69399 741 SER B N 1
ATOM 3309 C CA . SER B 1 199 ? -53.05210 8.95238 -18.53963 1.000 15.24656 741 SER B CA 1
ATOM 3310 C C . SER B 1 199 ? -53.66185 8.74859 -17.15821 1.000 14.87810 741 SER B C 1
ATOM 3311 O O . SER B 1 199 ? -54.17429 9.68167 -16.53461 1.000 14.96495 741 SER B O 1
ATOM 3314 N N . GLY B 1 200 ? -53.59353 7.50303 -16.68245 1.000 20.60247 742 GLY B N 1
ATOM 3315 C CA . GLY B 1 200 ? -54.19134 7.10992 -15.42889 1.000 20.55510 742 GLY B CA 1
ATOM 3316 C C . GLY B 1 200 ? -55.67289 6.83800 -15.49995 1.000 20.63142 742 GLY B C 1
ATOM 3317 O O . GLY B 1 200 ? -56.21696 6.20169 -14.58728 1.000 20.86829 742 GLY B O 1
ATOM 3318 N N . GLY B 1 201 ? -56.33815 7.28950 -16.56214 1.000 21.30255 743 GLY B N 1
ATOM 3319 C CA . GLY B 1 201 ? -57.76455 7.14701 -16.71840 1.000 21.41309 743 GLY B CA 1
ATOM 3320 C C . GLY B 1 201 ? -58.18408 5.72174 -16.99395 1.000 21.30782 743 GLY B C 1
ATOM 3321 O O . GLY B 1 201 ? -57.36400 4.84466 -17.27927 1.000 21.27360 743 GLY B O 1
ATOM 3322 N N . PRO B 1 202 ? -59.48248 5.46558 -16.90956 1.000 18.11796 744 PRO B N 1
ATOM 3323 C CA . PRO B 1 202 ? -59.97599 4.09645 -17.06385 1.000 18.26535 744 PRO B CA 1
ATOM 3324 C C . PRO B 1 202 ? -60.11387 3.65970 -18.51400 1.000 18.27324 744 PRO B C 1
ATOM 3325 O O . PRO B 1 202 ? -60.36463 4.46067 -19.41883 1.000 18.45221 744 PRO B O 1
ATOM 3329 N N . LEU B 1 203 ? -59.91268 2.35700 -18.71565 1.000 16.13088 745 LEU B N 1
ATOM 3330 C CA . LEU B 1 203 ? -60.48704 1.60481 -19.82514 1.000 16.76517 745 LEU B CA 1
ATOM 3331 C C . LEU B 1 203 ? -61.37961 0.53582 -19.20383 1.000 17.24944 745 LEU B C 1
ATOM 3332 O O . LEU B 1 203 ? -60.87848 -0.41559 -18.59554 1.000 17.28102 745 LEU B O 1
ATOM 3337 N N . VAL B 1 204 ? -62.69748 0.68684 -19.35048 1.000 17.74686 746 VAL B N 1
ATOM 3338 C CA . VAL B 1 204 ? -63.65794 -0.22646 -18.74866 1.000 18.36536 746 VAL B CA 1
ATOM 3339 C C . VAL B 1 204 ? -64.34981 -1.02373 -19.83772 1.000 19.32337 746 VAL B C 1
ATOM 3340 O O . VAL B 1 204 ? -64.54270 -0.55206 -20.96348 1.000 19.53918 746 VAL B O 1
ATOM 3344 N N . CYS B 1 205 ? -64.73136 -2.24978 -19.49602 1.000 25.25040 747 CYS B N 1
ATOM 3345 C CA . CYS B 1 205 ? -65.46759 -3.11322 -20.40937 1.000 25.64518 747 CYS B CA 1
ATOM 3346 C C . CYS B 1 205 ? -66.71805 -3.62035 -19.70367 1.000 26.45844 747 CYS B C 1
ATOM 3347 O O . CYS B 1 205 ? -66.64532 -4.11050 -18.56978 1.000 26.48212 747 CYS B O 1
ATOM 3350 N N . PHE B 1 206 ? -67.86358 -3.46890 -20.36374 1.000 25.07669 748 PHE B N 1
ATOM 3351 C CA . PHE B 1 206 ? -69.12875 -3.88840 -19.78184 1.000 26.00049 748 PHE B CA 1
ATOM 3352 C C . PHE B 1 206 ? -69.23902 -5.40783 -19.79902 1.000 27.23484 748 PHE B C 1
ATOM 3353 O O . PHE B 1 206 ? -69.05913 -6.04038 -20.84417 1.000 27.91124 748 PHE B O 1
ATOM 3361 N N . GLU B 1 207 ? -69.52212 -5.99465 -18.63536 1.000 31.35639 749 GLU B N 1
ATOM 3362 C CA . GLU B 1 207 ? -69.65940 -7.43839 -18.49152 1.000 32.71182 749 GLU B CA 1
ATOM 3363 C C . GLU B 1 207 ? -70.93185 -7.74732 -17.71598 1.000 33.81458 749 GLU B C 1
ATOM 3364 O O . GLU B 1 207 ? -71.12987 -7.22808 -16.61302 1.000 33.31978 749 GLU B O 1
ATOM 3366 N N . LYS B 1 208 ? -71.77981 -8.60057 -18.29062 1.000 54.90132 750 LYS B N 1
ATOM 3367 C CA . LYS B 1 208 ? -73.05758 -8.97414 -17.69621 1.000 56.30412 750 LYS B CA 1
ATOM 3368 C C . LYS B 1 208 ? -73.92904 -7.74630 -17.45381 1.000 55.95934 750 LYS B C 1
ATOM 3369 O O . LYS B 1 208 ? -74.81387 -7.44184 -18.25979 1.000 56.79628 750 LYS B O 1
ATOM 3371 N N . ASP B 1 209 ? -73.68622 -7.02128 -16.35273 1.000 42.32086 751 ASP B N 1
ATOM 3372 C CA . ASP B 1 209 ? -74.53813 -5.88418 -16.02504 1.000 41.92871 751 ASP B CA 1
ATOM 3373 C C . ASP B 1 209 ? -73.77260 -4.70500 -15.43444 1.000 40.49696 751 ASP B C 1
ATOM 3374 O O . ASP B 1 209 ? -74.39521 -3.82082 -14.83394 1.000 40.87859 751 ASP B O 1
ATOM 3379 N N . LYS B 1 210 ? -72.45066 -4.66296 -15.58179 1.000 31.31954 752 LYS B N 1
ATOM 3380 C CA . LYS B 1 210 ? -71.66101 -3.58379 -15.00138 1.000 30.15098 752 LYS B CA 1
ATOM 3381 C C . LYS B 1 210 ? -70.35086 -3.44377 -15.76111 1.000 29.60618 752 LYS B C 1
ATOM 3382 O O . LYS B 1 210 ? -69.94311 -4.33480 -16.51006 1.000 29.77199 752 LYS B O 1
ATOM 3388 N N . TYR B 1 211 ? -69.69287 -2.30837 -15.54474 1.000 22.32110 753 TYR B N 1
ATOM 3389 C CA . TYR B 1 211 ? -68.41685 -2.01274 -16.17477 1.000 21.42889 753 TYR B CA 1
ATOM 3390 C C . TYR B 1 211 ? -67.27870 -2.48932 -15.28999 1.000 20.96830 753 TYR B C 1
ATOM 3391 O O . TYR B 1 211 ? -67.23661 -2.18034 -14.09355 1.000 20.67616 753 TYR B O 1
ATOM 3400 N N . ILE B 1 212 ? -66.36210 -3.24262 -15.88643 1.000 21.92105 754 ILE B N 1
ATOM 3401 C CA . ILE B 1 212 ? -65.18933 -3.76105 -15.20102 1.000 21.56574 754 ILE B CA 1
ATOM 3402 C C . ILE B 1 212 ? -63.98281 -2.95394 -15.64719 1.000 20.49719 754 ILE B C 1
ATOM 3403 O O . ILE B 1 212 ? -63.71947 -2.83125 -16.84825 1.000 20.44719 754 ILE B O 1
ATOM 3408 N N . LEU B 1 213 ? -63.24817 -2.40452 -14.68970 1.000 26.53476 755 LEU B N 1
ATOM 3409 C CA . LEU B 1 213 ? -62.02341 -1.68769 -15.01100 1.000 26.02154 755 LEU B CA 1
ATOM 3410 C C . LEU B 1 213 ? -60.97102 -2.68982 -15.46772 1.000 26.03996 755 LEU B C 1
ATOM 3411 O O . LEU B 1 213 ? -60.57768 -3.57256 -14.70090 1.000 27.01377 755 LEU B O 1
ATOM 3416 N N . GLN B 1 214 ? -60.52149 -2.57594 -16.71982 1.000 17.90741 756 GLN B N 1
ATOM 3417 C CA . GLN B 1 214 ? -59.59543 -3.55649 -17.27122 1.000 18.22061 756 GLN B CA 1
ATOM 3418 C C . GLN B 1 214 ? -58.27270 -2.97183 -17.74626 1.000 17.54947 756 GLN B C 1
ATOM 3419 O O . GLN B 1 214 ? -57.31681 -3.73269 -17.94870 1.000 17.73634 756 GLN B O 1
ATOM 3425 N N . GLY B 1 215 ? -58.17889 -1.65359 -17.91303 1.000 16.88887 757 GLY B N 1
ATOM 3426 C CA . GLY B 1 215 ? -56.94634 -1.03703 -18.34663 1.000 16.38881 757 GLY B CA 1
ATOM 3427 C C . GLY B 1 215 ? -56.77866 0.33318 -17.72173 1.000 15.74399 757 GLY B C 1
ATOM 3428 O O . GLY B 1 215 ? -57.74763 0.97137 -17.29571 1.000 15.69136 757 GLY B O 1
ATOM 3429 N N . VAL B 1 216 ? -55.52062 0.77066 -17.66404 1.000 15.36500 758 VAL B N 1
ATOM 3430 C CA . VAL B 1 216 ? -55.15641 2.11030 -17.21794 1.000 14.91758 758 VAL B CA 1
ATOM 3431 C C . VAL B 1 216 ? -54.43118 2.79553 -18.36982 1.000 14.91495 758 VAL B C 1
ATOM 3432 O O . VAL B 1 216 ? -53.47296 2.23905 -18.91744 1.000 15.02812 758 VAL B O 1
ATOM 3436 N N . THR B 1 217 ? -54.89965 3.98639 -18.74709 1.000 14.90968 759 THR B N 1
ATOM 3437 C CA . THR B 1 217 ? -54.31000 4.71248 -19.86692 1.000 15.07549 759 THR B CA 1
ATOM 3438 C C . THR B 1 217 ? -52.84818 5.03729 -19.59502 1.000 14.92547 759 THR B C 1
ATOM 3439 O O . THR B 1 217 ? -52.52269 5.66631 -18.58720 1.000 14.70703 759 THR B O 1
ATOM 3443 N N . SER B 1 218 ? -51.96968 4.62565 -20.51442 1.000 15.14918 760 SER B N 1
ATOM 3444 C CA . SER B 1 218 ? -50.53196 4.65920 -20.26531 1.000 15.11497 760 SER B CA 1
ATOM 3445 C C . SER B 1 218 ? -49.74470 5.36782 -21.36661 1.000 15.49659 760 SER B C 1
ATOM 3446 O O . SER B 1 218 ? -49.18610 6.44581 -21.13709 1.000 15.59397 760 SER B O 1
ATOM 3449 N N . TRP B 1 219 ? -49.67195 4.78186 -22.55922 1.000 15.84927 761 TRP B N 1
ATOM 3450 C CA . TRP B 1 219 ? -48.82035 5.36070 -23.58928 1.000 16.32038 761 TRP B CA 1
ATOM 3451 C C . TRP B 1 219 ? -49.26716 4.88272 -24.96355 1.000 16.79412 761 TRP B C 1
ATOM 3452 O O . TRP B 1 219 ? -50.04728 3.93658 -25.09552 1.000 16.78359 761 TRP B O 1
ATOM 3463 N N . GLY B 1 220 ? -48.74565 5.56360 -25.98777 1.000 22.49743 762 GLY B N 1
ATOM 3464 C CA . GLY B 1 220 ? -48.91750 5.21872 -27.38847 1.000 23.63704 762 GLY B CA 1
ATOM 3465 C C . GLY B 1 220 ? -47.82601 5.86771 -28.21478 1.000 25.05564 762 GLY B C 1
ATOM 3466 O O . GLY B 1 220 ? -47.00675 6.63984 -27.70717 1.000 24.06868 762 GLY B O 1
ATOM 3467 N N . LEU B 1 221 ? -47.81069 5.52483 -29.50892 1.000 24.79508 763 LEU B N 1
ATOM 3468 C CA . LEU B 1 221 ? -46.95747 6.19331 -30.49680 1.000 25.06090 763 LEU B CA 1
ATOM 3469 C C . LEU B 1 221 ? -47.81099 7.28172 -31.13932 1.000 24.91615 763 LEU B C 1
ATOM 3470 O O . LEU B 1 221 ? -48.44148 7.07336 -32.17682 1.000 25.76098 763 LEU B O 1
ATOM 3475 N N . GLY B 1 222 ? -47.82779 8.45189 -30.51395 1.000 28.10337 764 GLY B N 1
ATOM 3476 C CA . GLY B 1 222 ? -48.78410 9.46308 -30.90258 1.000 28.34287 764 GLY B CA 1
ATOM 3477 C C . GLY B 1 222 ? -50.18348 9.06507 -30.45121 1.000 28.35603 764 GLY B C 1
ATOM 3478 O O . GLY B 1 222 ? -50.38053 8.14540 -29.65432 1.000 27.92177 764 GLY B O 1
ATOM 3479 N N . CYS B 1 223 ? -51.16837 9.78436 -30.98709 1.000 30.22994 765 CYS B N 1
ATOM 3480 C CA . CYS B 1 223 ? -52.57212 9.54858 -30.67339 1.000 30.38785 765 CYS B CA 1
ATOM 3481 C C . CYS B 1 223 ? -53.35492 9.42076 -31.97205 1.000 31.36955 765 CYS B C 1
ATOM 3482 O O . CYS B 1 223 ? -53.25057 10.28565 -32.84545 1.000 31.65380 765 CYS B O 1
ATOM 3485 N N . ALA B 1 224 ? -54.13044 8.34062 -32.09306 1.000 21.37098 766 ALA B N 1
ATOM 3486 C CA . ALA B 1 224 ? -55.09750 8.14917 -33.18087 1.000 22.22635 766 ALA B CA 1
ATOM 3487 C C . ALA B 1 224 ? -54.42920 8.03153 -34.54615 1.000 23.18436 766 ALA B C 1
ATOM 3488 O O . ALA B 1 224 ? -55.01768 8.39237 -35.56514 1.000 24.17132 766 ALA B O 1
ATOM 3490 N N . ARG B 1 225 ? -53.24873 7.54796 -34.57792 1.000 28.41130 767 ARG B N 1
ATOM 3491 C CA . ARG B 1 225 ? -52.59596 7.29084 -35.84745 1.000 28.70607 767 ARG B CA 1
ATOM 3492 C C . ARG B 1 225 ? -52.89624 5.87130 -36.31679 1.000 28.94821 767 ARG B C 1
ATOM 3493 O O . ARG B 1 225 ? -53.02875 4.95537 -35.49835 1.000 28.83504 767 AR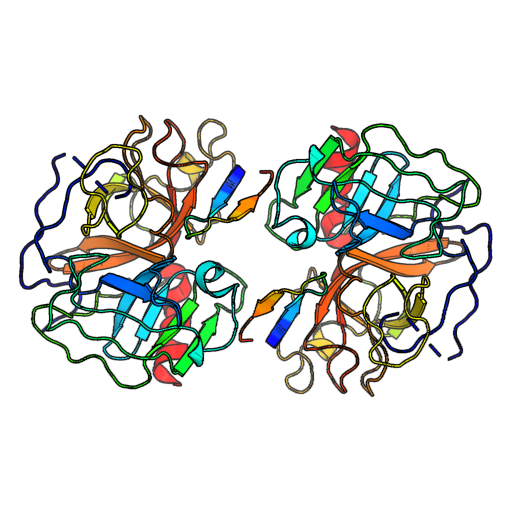G B O 1
ATOM 3501 N N . PRO B 1 226 ? -53.02558 5.66036 -37.62780 1.000 25.27935 768 PRO B N 1
ATOM 3502 C CA . PRO B 1 226 ? -53.31011 4.31036 -38.12444 1.000 25.69519 768 PRO B CA 1
ATOM 3503 C C . PRO B 1 226 ? -52.21023 3.32587 -37.75027 1.000 25.16091 768 PRO B C 1
ATOM 3504 O O . PRO B 1 226 ? -51.03631 3.68504 -37.62416 1.000 24.90299 768 PRO B O 1
ATOM 3508 N N . ASN B 1 227 ? -52.61649 2.07063 -37.55019 1.000 25.11880 769 ASN B N 1
ATOM 3509 C CA . ASN B 1 227 ? -51.72945 0.96539 -37.18679 1.000 24.83192 769 ASN B CA 1
ATOM 3510 C C . ASN B 1 227 ? -50.97112 1.21464 -35.88663 1.000 23.65284 769 ASN B C 1
ATOM 3511 O O . ASN B 1 227 ? -49.97678 0.54023 -35.61293 1.000 23.47913 769 ASN B O 1
ATOM 3516 N N . LYS B 1 228 ? -51.43222 2.16005 -35.06847 1.000 22.92380 770 LYS B N 1
ATOM 3517 C CA . LYS B 1 228 ? -50.73768 2.57141 -33.84701 1.000 21.93158 770 LYS B CA 1
ATOM 3518 C C . LYS B 1 228 ? -51.73376 2.67143 -32.69535 1.000 21.14201 770 LYS B C 1
ATOM 3519 O O . LYS B 1 228 ? -52.14910 3.77280 -32.30726 1.000 20.84460 770 LYS B O 1
ATOM 3525 N N . PRO B 1 229 ? -52.11505 1.54166 -32.10652 1.000 23.05540 771 PRO B N 1
ATOM 3526 C CA . PRO B 1 229 ? -53.10291 1.56861 -31.02431 1.000 22.04475 771 PRO B CA 1
ATOM 3527 C C . PRO B 1 229 ? -52.51186 2.11783 -29.73322 1.000 21.26834 771 PRO B C 1
ATOM 3528 O O . PRO B 1 229 ? -51.29837 2.11494 -29.51430 1.000 21.41573 771 PRO B O 1
ATOM 3532 N N . GLY B 1 230 ? -53.40392 2.59156 -28.86457 1.000 18.85752 772 GLY B N 1
ATOM 3533 C CA . GLY B 1 230 ? -52.99635 2.98234 -27.53011 1.000 18.05216 772 GLY B CA 1
ATOM 3534 C C . GLY B 1 230 ? -52.74974 1.77475 -26.64731 1.000 17.74686 772 GLY B C 1
ATOM 3535 O O . GLY B 1 230 ? -53.37780 0.72670 -26.78970 1.000 18.09691 772 GLY B O 1
ATOM 3536 N N . VAL B 1 231 ? -51.80930 1.92463 -25.72172 1.000 18.47853 773 VAL B N 1
ATOM 3537 C CA . VAL B 1 231 ? -51.40460 0.84167 -24.83260 1.000 19.12335 773 VAL B CA 1
ATOM 3538 C C . VAL B 1 231 ? -51.89325 1.15418 -23.42616 1.000 17.91794 773 VAL B C 1
ATOM 3539 O O . VAL B 1 231 ? -51.79958 2.29592 -22.96207 1.000 16.33880 773 VAL B O 1
ATOM 3543 N N . TYR B 1 232 ? -52.42183 0.13806 -22.75198 1.000 16.45987 774 TYR B N 1
ATOM 3544 C CA . TYR B 1 232 ? -52.99671 0.29372 -21.42737 1.000 16.04929 774 TYR B CA 1
ATOM 3545 C C . TYR B 1 232 ? -52.43240 -0.77426 -20.50621 1.000 16.07824 774 TYR B C 1
ATOM 3546 O O . TYR B 1 232 ? -52.22606 -1.92060 -20.91759 1.000 16.58357 774 TYR B O 1
ATOM 3555 N N . VAL B 1 233 ? -52.17188 -0.38807 -19.25820 1.000 15.65451 775 VAL B N 1
ATOM 3556 C CA . VAL B 1 233 ? -51.74206 -1.36246 -18.26714 1.000 15.77558 775 VAL B CA 1
ATOM 3557 C C . VAL B 1 233 ? -52.89021 -2.33000 -18.02053 1.000 16.21773 775 VAL B C 1
ATOM 3558 O O . VAL B 1 233 ? -54.02238 -1.91753 -17.74660 1.000 16.12562 775 VAL B O 1
ATOM 3562 N N . ARG B 1 234 ? -52.60924 -3.62228 -18.14855 1.000 16.82833 776 ARG B N 1
ATOM 3563 C CA . ARG B 1 234 ? -53.60781 -4.66054 -17.92682 1.000 17.50473 776 ARG B CA 1
ATOM 3564 C C . ARG B 1 234 ? -53.88269 -4.78723 -16.43054 1.000 17.46262 776 ARG B C 1
ATOM 3565 O O . ARG B 1 234 ? -53.06058 -5.32881 -15.68219 1.000 17.63896 776 ARG B O 1
ATOM 3573 N N . VAL B 1 235 ? -55.04814 -4.29493 -15.99385 1.000 17.38103 777 VAL B N 1
ATOM 3574 C CA . VAL B 1 235 ? -55.33006 -4.19046 -14.56493 1.000 17.22575 777 VAL B CA 1
ATOM 3575 C C . VAL B 1 235 ? -55.42517 -5.56131 -13.91037 1.000 18.10743 777 VAL B C 1
ATOM 3576 O O . VAL B 1 235 ? -55.03377 -5.72815 -12.75039 1.000 18.16270 777 VAL B O 1
ATOM 3580 N N . SER B 1 236 ? -55.93125 -6.56407 -14.62793 1.000 18.94964 778 SER B N 1
ATOM 3581 C CA . SER B 1 236 ? -56.13737 -7.87134 -14.02051 1.000 20.01293 778 SER B CA 1
ATOM 3582 C C . SER B 1 236 ? -54.84333 -8.51320 -13.54007 1.000 20.23664 778 SER B C 1
ATOM 3583 O O . SER B 1 236 ? -54.89766 -9.44418 -12.73212 1.000 21.08937 778 SER B O 1
ATOM 3586 N N . ARG B 1 237 ? -53.68656 -8.05486 -14.02019 1.000 23.52124 779 ARG B N 1
ATOM 3587 C CA . ARG B 1 237 ? -52.40926 -8.62478 -13.60228 1.000 23.81075 779 ARG B CA 1
ATOM 3588 C C . ARG B 1 237 ? -51.91188 -8.05998 -12.27947 1.000 23.35806 779 ARG B C 1
ATOM 3589 O O . ARG B 1 237 ? -50.92491 -8.56850 -11.73744 1.000 23.74495 779 ARG B O 1
ATOM 3597 N N . PHE B 1 238 ? -52.56354 -7.02338 -11.75627 1.000 21.53679 780 PHE B N 1
ATOM 3598 C CA . PHE B 1 238 ? -52.15241 -6.38601 -10.51566 1.000 21.16306 780 PHE B CA 1
ATOM 3599 C C . PHE B 1 238 ? -53.24814 -6.41362 -9.46095 1.000 21.48415 780 PHE B C 1
ATOM 3600 O O . PHE B 1 238 ? -53.12256 -5.73148 -8.43828 1.000 21.17096 780 PHE B O 1
ATOM 3608 N N . VAL B 1 239 ? -54.30610 -7.19688 -9.67510 1.000 19.44180 781 VAL B N 1
ATOM 3609 C CA . VAL B 1 239 ? -55.43690 -7.18501 -8.75242 1.000 19.79711 781 VAL B CA 1
ATOM 3610 C C . VAL B 1 239 ? -55.02045 -7.71250 -7.38450 1.000 20.44192 781 VAL B C 1
ATOM 3611 O O . VAL B 1 239 ? -55.35877 -7.12215 -6.35149 1.000 20.30507 781 VAL B O 1
ATOM 3615 N N . THR B 1 240 ? -54.26188 -8.81274 -7.35445 1.000 25.37146 782 THR B N 1
ATOM 3616 C CA . THR B 1 240 ? -53.71610 -9.30948 -6.09322 1.000 26.04523 782 THR B CA 1
ATOM 3617 C C . THR B 1 240 ? -52.92114 -8.22573 -5.37108 1.000 25.17933 782 THR B C 1
ATOM 3618 O O . THR B 1 240 ? -53.10738 -7.99602 -4.17222 1.000 25.39252 782 THR B O 1
ATOM 3622 N N . TRP B 1 241 ? -52.03894 -7.53391 -6.09942 1.000 20.16821 783 TRP B N 1
ATOM 3623 C CA . TRP B 1 241 ? -51.25612 -6.45836 -5.49913 1.000 19.48128 783 TRP B CA 1
ATOM 3624 C C . TRP B 1 241 ? -52.15375 -5.35308 -4.95339 1.000 18.95754 783 TRP B C 1
ATOM 3625 O O . TRP B 1 241 ? -51.98411 -4.91449 -3.81014 1.000 19.07334 783 TRP B O 1
ATOM 3636 N N . ILE B 1 242 ? -53.10494 -4.87989 -5.76663 1.000 18.46011 784 ILE B N 1
ATOM 3637 C CA . ILE B 1 242 ? -53.96778 -3.76961 -5.36318 1.000 17.97584 784 ILE B CA 1
ATOM 3638 C C . ILE B 1 242 ? -54.74645 -4.12899 -4.10316 1.000 18.69171 784 ILE B C 1
ATOM 3639 O O . ILE B 1 242 ? -54.86337 -3.32363 -3.17187 1.000 18.53643 784 ILE B O 1
ATOM 3644 N N . GLU B 1 243 ? -55.30513 -5.34093 -4.06274 1.000 28.11916 785 GLU B N 1
ATOM 3645 C CA . GLU B 1 243 ? -56.15160 -5.72251 -2.93778 1.000 29.03769 785 GLU B CA 1
ATOM 3646 C C . GLU B 1 243 ? -55.34777 -5.80630 -1.64805 1.000 29.68777 785 GLU B C 1
ATOM 3647 O O . GLU B 1 243 ? -55.80997 -5.36745 -0.58942 1.000 29.63776 785 GLU B O 1
ATOM 3653 N N . GLY B 1 244 ? -54.13260 -6.35510 -1.72191 1.000 21.76314 786 GLY B N 1
ATOM 3654 C CA . GLY B 1 244 ? -53.27400 -6.38790 -0.55218 1.000 22.19740 786 GLY B CA 1
ATOM 3655 C C . GLY B 1 244 ? -52.92182 -5.00230 -0.04700 1.000 21.42625 786 GLY B C 1
ATOM 3656 O O . GLY B 1 244 ? -52.82586 -4.77975 1.16420 1.000 21.90526 786 GLY B O 1
ATOM 3657 N N . VAL B 1 245 ? -52.71873 -4.05220 -0.96346 1.000 19.69973 787 VAL B N 1
ATOM 3658 C CA . VAL B 1 245 ? -52.45002 -2.68343 -0.53933 1.000 19.12071 787 VAL B CA 1
ATOM 3659 C C . VAL B 1 245 ? -53.69128 -2.07127 0.09553 1.000 19.18914 787 VAL B C 1
ATOM 3660 O O . VAL B 1 245 ? -53.60199 -1.36395 1.10954 1.000 19.37074 787 VAL B O 1
ATOM 3664 N N . MET B 1 246 ? -54.86762 -2.32964 -0.48032 1.000 24.33713 788 MET B N 1
ATOM 3665 C CA . MET B 1 246 ? -56.08555 -1.76585 0.08989 1.000 24.42924 788 MET B CA 1
ATOM 3666 C C . MET B 1 246 ? -56.35783 -2.33055 1.47761 1.000 25.46884 788 MET B C 1
ATOM 3667 O O . MET B 1 246 ? -56.72035 -1.58812 2.39627 1.000 25.61097 788 MET B O 1
ATOM 3672 N N . ARG B 1 247 ? -56.16838 -3.63667 1.64988 1.000 40.63382 789 ARG B N 1
ATOM 3673 C CA . ARG B 1 247 ? -56.50395 -4.29728 2.90123 1.000 41.86291 789 ARG B CA 1
ATOM 3674 C C . ARG B 1 247 ? -55.49869 -4.02985 4.01280 1.000 42.43404 789 ARG B C 1
ATOM 3675 O O . ARG B 1 247 ? -55.79213 -4.34246 5.17136 1.000 43.39731 789 ARG B O 1
ATOM 3683 N N . ASN B 1 248 ? -54.33636 -3.46046 3.70148 1.000 29.11402 790 ASN B N 1
ATOM 3684 C CA . ASN B 1 248 ? -53.30950 -3.19786 4.69756 1.000 29.62460 790 ASN B CA 1
ATOM 3685 C C . ASN B 1 248 ? -53.07465 -1.71519 4.93646 1.000 28.91399 790 ASN B C 1
ATOM 3686 O O . ASN B 1 248 ? -52.16809 -1.36127 5.69866 1.000 29.26667 790 ASN B O 1
ATOM 3691 N N . ASN B 1 249 ? -53.85412 -0.84283 4.30638 1.000 28.23496 791 ASN B N 1
ATOM 3692 C CA . ASN B 1 249 ? -53.79465 0.58315 4.59568 1.000 27.86387 791 ASN B CA 1
ATOM 3693 C C . ASN B 1 249 ? -55.19089 1.20179 4.51012 1.000 28.13232 791 ASN B C 1
ATOM 3694 O O . ASN B 1 249 ? -56.11491 0.93529 5.28779 1.000 28.82451 791 ASN B O 1
ATOM 3700 N N . GLY C 2 1 ? -39.09460 5.85545 -1.99370 1.000 32.73814 1 GLY C N 1
ATOM 3701 C CA . GLY C 2 1 ? -37.85155 6.43747 -1.52143 1.000 30.83791 1 GLY C CA 1
ATOM 3702 C C . GLY C 2 1 ? -36.76977 6.37992 -2.58083 1.000 29.37984 1 GLY C C 1
ATOM 3703 O O . GLY C 2 1 ? -35.69041 6.96258 -2.43530 1.000 28.10074 1 GLY C O 1
ATOM 3704 N N . ARG C 2 2 ? -37.07204 5.66504 -3.65941 1.000 34.75417 2 ARG C N 1
ATOM 3705 C CA . ARG C 2 2 ? -36.10712 5.42586 -4.72404 1.000 33.43032 2 ARG C CA 1
ATOM 3706 C C . ARG C 2 2 ? -35.86397 6.70685 -5.52037 1.000 32.35125 2 ARG C C 1
ATOM 3707 O O . ARG C 2 2 ? -36.80005 7.28768 -6.08322 1.000 32.76182 2 ARG C O 1
ATOM 3715 N N . ALA C 2 3 ? -34.60750 7.15351 -5.55462 1.000 26.43738 3 ALA C N 1
ATOM 3716 C CA . ALA C 2 3 ? -34.21778 8.41223 -6.18452 1.000 25.59254 3 ALA C CA 1
ATOM 3717 C C . ALA C 2 3 ? -33.12614 8.15164 -7.21621 1.000 25.08722 3 ALA C C 1
ATOM 3718 O O . ALA C 2 3 ? -32.04345 7.66976 -6.86860 1.000 24.76613 3 ALA C O 1
ATOM 3720 N N . TYR C 2 4 ? -33.41487 8.47502 -8.47647 1.000 25.27935 4 TYR C N 1
ATOM 3721 C CA . TYR C 2 4 ? -32.44528 8.36288 -9.55751 1.000 25.06353 4 TYR C CA 1
ATOM 3722 C C . TYR C 2 4 ? -31.50849 9.56222 -9.54319 1.000 24.48978 4 TYR C C 1
ATOM 3723 O O . TYR C 2 4 ? -31.93240 10.69885 -9.32107 1.000 24.44504 4 TYR C O 1
ATOM 3732 N N . LYS C 2 5 ? -30.22456 9.29897 -9.77077 1.000 24.33186 5 LYS C N 1
ATOM 3733 C CA . LYS C 2 5 ? -29.15375 10.24120 -9.44404 1.000 24.17395 5 LYS C CA 1
ATOM 3734 C C . LYS C 2 5 ? -28.73373 11.09985 -10.63142 1.000 24.59242 5 LYS C C 1
ATOM 3735 O O . LYS C 2 5 ? -27.54655 11.37062 -10.83706 1.000 24.93983 5 LYS C O 1
ATOM 3741 N N . SER C 2 6 ? -29.69717 11.53584 -11.43488 1.000 24.88193 6 SER C N 1
ATOM 3742 C CA . SER C 2 6 ? -29.44134 12.54189 -12.44902 1.000 25.54517 6 SER C CA 1
ATOM 3743 C C . SER C 2 6 ? -29.56604 13.93201 -11.82916 1.000 25.62149 6 SER C C 1
ATOM 3744 O O . SER C 2 6 ? -29.93895 14.08818 -10.66310 1.000 25.13459 6 SER C O 1
ATOM 3747 N N . LYS C 2 7 ? -29.24580 14.95893 -12.61422 1.000 27.00850 7 LYS C N 1
ATOM 3748 C CA . LYS C 2 7 ? -29.48587 16.34400 -12.22114 1.000 28.78766 7 LYS C CA 1
ATOM 3749 C C . LYS C 2 7 ? -30.51468 16.97146 -13.15303 1.000 28.82188 7 LYS C C 1
ATOM 3750 O O . LYS C 2 7 ? -30.25549 17.08351 -14.36325 1.000 28.89820 7 LYS C O 1
ATOM 3756 N N . PRO C 2 8 ? -31.69117 17.37979 -12.66268 1.000 28.58237 8 PRO C N 1
ATOM 3757 C CA . PRO C 2 8 ? -32.15016 17.13134 -11.29305 1.000 27.92440 8 PRO C CA 1
ATOM 3758 C C . PRO C 2 8 ? -32.60544 15.68197 -11.13214 1.000 26.47159 8 PRO C C 1
ATOM 3759 O O . PRO C 2 8 ? -32.87121 15.01517 -12.13317 1.000 26.33210 8 PRO C O 1
ATOM 3763 N N . PRO C 2 9 ? -32.66958 15.19505 -9.89858 1.000 25.33725 9 PRO C N 1
ATOM 3764 C CA . PRO C 2 9 ? -33.03098 13.79299 -9.67869 1.000 25.02668 9 PRO C CA 1
ATOM 3765 C C . PRO C 2 9 ? -34.51069 13.54821 -9.92780 1.000 25.65308 9 PRO C C 1
ATOM 3766 O O . PRO C 2 9 ? -35.31452 14.46040 -10.13049 1.000 26.24788 9 PRO C O 1
ATOM 3770 N N . ILE C 2 10 ? -34.85750 12.26613 -9.92679 1.000 25.80573 10 ILE C N 1
ATOM 3771 C CA . ILE C 2 10 ? -36.23730 11.81367 -9.99753 1.000 26.77163 10 ILE C CA 1
ATOM 3772 C C . ILE C 2 10 ? -36.45546 10.88575 -8.81425 1.000 26.73215 10 ILE C C 1
ATOM 3773 O O . ILE C 2 10 ? -35.75105 9.87804 -8.67517 1.000 26.33474 10 ILE C O 1
ATOM 3778 N N . ALA C 2 11 ? -37.41012 11.22964 -7.95653 1.000 27.33749 11 ALA C N 1
ATOM 3779 C CA . ALA C 2 11 ? -37.68090 10.46439 -6.75190 1.000 27.61121 11 ALA C CA 1
ATOM 3780 C C . ALA C 2 11 ? -39.08393 9.89029 -6.80764 1.000 29.31141 11 ALA C C 1
ATOM 3781 O O . ALA C 2 11 ? -39.99092 10.48192 -7.39576 1.000 30.23257 11 ALA C O 1
ATOM 3783 N N . PHE C 2 12 ? -39.25292 8.74373 -6.17130 1.000 30.00886 12 PHE C N 1
ATOM 3784 C CA . PHE C 2 12 ? -40.51809 8.04058 -6.11275 1.000 32.05911 12 PHE C CA 1
ATOM 3785 C C . PHE C 2 12 ? -40.91975 7.82151 -4.66172 1.000 32.87236 12 PHE C C 1
ATOM 3786 O O . PHE C 2 12 ? -40.07487 7.87068 -3.76100 1.000 31.80381 12 PHE C O 1
ATOM 3794 N N . PRO C 2 13 ? -42.20741 7.60031 -4.39258 1.000 35.06210 13 PRO C N 1
ATOM 3795 C CA . PRO C 2 13 ? -42.64270 7.45223 -2.99272 1.000 36.19645 13 PRO C CA 1
ATOM 3796 C C . PRO C 2 13 ? -42.03794 6.25712 -2.26807 1.000 36.37278 13 PRO C C 1
ATOM 3797 O O . PRO C 2 13 ? -42.06341 6.23589 -1.03308 1.000 36.83600 13 PRO C O 1
ATOM 3801 N N . ASP C 2 14 ? -41.48085 5.27583 -2.97195 1.000 45.60284 14 ASP C N 1
ATOM 3802 C CA . ASP C 2 14 ? -40.82404 4.16588 -2.28526 1.000 47.07933 14 ASP C CA 1
ATOM 3803 C C . ASP C 2 14 ? -39.48088 4.61582 -1.69830 1.000 47.68203 14 ASP C C 1
ATOM 3804 O O . ASP C 2 14 ? -38.82241 3.86059 -0.98370 1.000 49.64016 14 ASP C O 1
ATOM 3809 N N . GLY D 2 1 ? -40.17805 5.99866 -29.47557 1.000 28.40867 1 GLY D N 1
ATOM 3810 C CA . GLY D 2 1 ? -41.48696 6.47858 -29.88025 1.000 25.73730 1 GLY D CA 1
ATOM 3811 C C . GLY D 2 1 ? -42.52753 6.53530 -28.77588 1.000 24.52136 1 GLY D C 1
ATOM 3812 O O . GLY D 2 1 ? -43.53660 7.23845 -28.90276 1.000 22.85011 1 GLY D O 1
ATOM 3813 N N . ARG D 2 2 ? -42.29512 5.77654 -27.70328 1.000 25.86363 2 ARG D N 1
ATOM 3814 C CA . ARG D 2 2 ? -43.19687 5.77082 -26.55780 1.000 25.29514 2 ARG D CA 1
ATOM 3815 C C . ARG D 2 2 ? -43.39629 7.17584 -26.00943 1.000 24.00288 2 ARG D C 1
ATOM 3816 O O . ARG D 2 2 ? -42.45080 7.80441 -25.52263 1.000 24.77139 2 ARG D O 1
ATOM 3824 N N . ALA D 2 3 ? -44.63769 7.65296 -26.07552 1.000 22.50533 3 ALA D N 1
ATOM 3825 C CA . ALA D 2 3 ? -45.04490 8.92860 -25.49558 1.000 21.66312 3 ALA D CA 1
ATOM 3826 C C . ALA D 2 3 ? -46.12680 8.65254 -24.45532 1.000 21.85525 3 ALA D C 1
ATOM 3827 O O . ALA D 2 3 ? -47.24562 8.26824 -24.80709 1.000 21.45257 3 ALA D O 1
ATOM 3829 N N . TYR D 2 4 ? -45.78679 8.82089 -23.17858 1.000 22.86590 4 TYR D N 1
ATOM 3830 C CA . TYR D 2 4 ? -46.74635 8.62148 -22.10079 1.000 23.50808 4 TYR D CA 1
ATOM 3831 C C . TYR D 2 4 ? -47.72537 9.78533 -22.05645 1.000 22.83695 4 TYR D C 1
ATOM 3832 O O . TYR D 2 4 ? -47.33897 10.94624 -22.19682 1.000 22.50270 4 TYR D O 1
ATOM 3841 N N . LYS D 2 5 ? -48.99931 9.46582 -21.87692 1.000 23.11067 5 LYS D N 1
ATOM 3842 C CA . LYS D 2 5 ? -50.07990 10.40473 -22.18815 1.000 22.89748 5 LYS D CA 1
ATOM 3843 C C . LYS D 2 5 ? -50.49001 11.25350 -20.98538 1.000 24.35818 5 LYS D C 1
ATOM 3844 O O . LYS D 2 5 ? -51.67343 11.42996 -20.69109 1.000 25.34778 5 LYS D O 1
ATOM 3850 N N . SER D 2 6 ? -49.49964 11.79993 -20.28893 1.000 24.97405 6 SER D N 1
ATOM 3851 C CA . SER D 2 6 ? -49.74356 12.73665 -19.20802 1.000 26.72426 6 SER D CA 1
ATOM 3852 C C . SER D 2 6 ? -49.63957 14.16649 -19.73480 1.000 26.71636 6 SER D C 1
ATOM 3853 O O . SER D 2 6 ? -49.42047 14.40323 -20.92313 1.000 25.31356 6 SER D O 1
ATOM 3856 N N . LYS D 2 7 ? -49.79707 15.13292 -18.83808 1.000 31.82750 7 LYS D N 1
ATOM 3857 C CA . LYS D 2 7 ? -49.63139 16.54770 -19.16464 1.000 34.02250 7 LYS D CA 1
ATOM 3858 C C . LYS D 2 7 ? -48.63137 17.15427 -18.18994 1.000 35.13842 7 LYS D C 1
ATOM 3859 O O . LYS D 2 7 ? -48.93878 17.26837 -16.98477 1.000 36.42016 7 LYS D O 1
ATOM 3865 N N . PRO D 2 8 ? -47.42867 17.52985 -18.63949 1.000 33.24609 8 PRO D N 1
ATOM 3866 C CA . PRO D 2 8 ? -46.95110 17.30294 -20.00503 1.000 31.22480 8 PRO D CA 1
ATOM 3867 C C . PRO D 2 8 ? -46.57099 15.83969 -20.22137 1.000 28.62185 8 PRO D C 1
ATOM 3868 O O . PRO D 2 8 ? -46.32989 15.12786 -19.24464 1.000 28.70081 8 PRO D O 1
ATOM 3872 N N . PRO D 2 9 ? -46.54778 15.39355 -21.47139 1.000 25.16354 9 PRO D N 1
ATOM 3873 C CA . PRO D 2 9 ? -46.24080 13.99228 -21.75462 1.000 23.99235 9 PRO D CA 1
ATOM 3874 C C . PRO D 2 9 ? -44.74417 13.73514 -21.65131 1.000 24.52136 9 PRO D C 1
ATOM 3875 O O . PRO D 2 9 ? -43.93041 14.65198 -21.54720 1.000 25.58465 9 PRO D O 1
ATOM 3879 N N . ILE D 2 10 ? -44.39067 12.45440 -21.66935 1.000 24.28449 10 ILE D N 1
ATOM 3880 C CA . ILE D 2 10 ? -42.99827 12.02785 -21.61468 1.000 25.32935 10 ILE D CA 1
ATOM 3881 C C . ILE D 2 10 ? -42.75196 11.12670 -22.81235 1.000 24.41345 10 ILE D C 1
ATOM 3882 O O . ILE D 2 10 ? -43.36973 10.06147 -22.92655 1.000 23.97393 10 ILE D O 1
ATOM 3887 N N . ALA D 2 11 ? -41.85815 11.54674 -23.70165 1.000 24.54768 11 ALA D N 1
ATOM 3888 C CA . ALA D 2 11 ? -41.57747 10.81021 -24.92394 1.000 24.11079 11 ALA D CA 1
ATOM 3889 C C . ALA D 2 11 ? -40.17368 10.22646 -24.88019 1.000 26.14261 11 ALA D C 1
ATOM 3890 O O . ALA D 2 11 ? -39.22874 10.88646 -24.43876 1.000 27.56909 11 ALA D O 1
ATOM 3892 N N . PHE D 2 12 ? -40.04480 8.99622 -25.34890 1.000 26.75584 12 PHE D N 1
ATOM 3893 C CA . PHE D 2 12 ? -38.77724 8.29912 -25.40128 1.000 29.30088 12 PHE D CA 1
ATOM 3894 C C . PHE D 2 12 ? -38.31448 8.13055 -26.84183 1.000 29.55881 12 PHE D C 1
ATOM 3895 O O . PHE D 2 12 ? -39.11344 8.24088 -27.77662 1.000 27.76386 12 PHE D O 1
ATOM 3903 N N . PRO D 2 13 ? -37.01838 7.88472 -27.06253 1.000 40.01006 13 PRO D N 1
ATOM 3904 C CA . PRO D 2 13 ? -36.53081 7.74060 -28.44494 1.000 40.88911 13 PRO D CA 1
ATOM 3905 C C . PRO D 2 13 ? -37.22502 6.64543 -29.24140 1.000 41.30495 13 PRO D C 1
ATOM 3906 O O . PRO D 2 13 ? -37.35588 6.78445 -30.46376 1.000 41.49708 13 PRO D O 1
ATOM 3910 N N . ASP D 2 14 ? -37.68268 5.56971 -28.60212 1.000 41.49445 14 ASP D N 1
ATOM 3911 C CA . ASP D 2 14 ? -38.29064 4.46457 -29.34421 1.000 43.13149 14 ASP D CA 1
ATOM 3912 C C . ASP D 2 14 ? -39.69622 4.81013 -29.83333 1.000 42.83935 14 ASP D C 1
ATOM 3913 O O . ASP D 2 14 ? -40.32619 4.01452 -30.52832 1.000 45.03435 14 ASP D O 1
#

GO terms:
  GO:0005576 extracellular region (C, IDA)
  GO:0007596 blood coagulation (P, IMP)
  GO:0005515 protein binding (F, IPI)
  GO:0042730 fibrinolysis (P, IDA)
  GO:0004252 serine-type endopeptidase activity (F, IDA)
  GO:0030574 collagen catabolic process (P, IDA)
  GO:0051919 positive regulation of fibrinolysis (P, IDA)
  GO:0008236 serine-type peptidase activity (F, TAS)
  GO:0005102 signaling receptor binding (F, IPI)
  GO:0019904 protein domain specific binding (F, IPI)
  GO:0005576 extracellular region (C, TAS)
  GO:0005886 plasma membrane (C, TAS)
  GO:0031093 platelet alpha granule lumen (C, TAS)
  GO:0009897 external side of plasma membrane (C, IDA)
  GO:0009986 cell surface (C, IDA)
  GO:0010812 negative regulation of cell-substrate adhesion (P, IDA)
  GO:0004175 endopeptidase activity (F, IDA)
  GO:0022617 extracellular matrix disassembly (P, IDA)
  GO:0051918 negative regulation of fibrinolysis (P, IDA)
  GO:2000048 negative regulation of cell-cell adhesion mediated by cadherin (P, TAS)

Sequence (516 aa):
FDCGKPQVEPKKCPVVGGCVAHPHSWPWQVSLRTRFGMHFCGGTLISPEWVLTAAHCLEKSPRPSSYKVVILGAHQEVNLEPHVQEIEVSRLFLEPTRKDIALLKLSSPAVITDKVIPACLPSPNYVVADRTECFITGWGETQGTFGAGLLKEAQLPVIENKVCNRYEFLNGRVQSTELCAGHLAGGTDSCQGDSGGPLVCFEKDKYILQGVTSWGLGCARPNKPGVYVRVSRFVTWIEGVMRNNFDCGKPQVEPKKCPVVGGCVAHPHSWPWQVSLRTRFGMHFCGGTLISPEWVLTAAHCLEKSPRPSSYKVVILGAHQEVNLEPHVQEIEVSRLFLEPTRKDIALLKLSSPAVITDKVIPACLPSPNYVVADRTECFITGWGETQGTFGAGLLKEAQLPVIENKVCNRYEFLNGRVQSTELCAGHLAGGTDSCQGDSGGPLVCFEKDKYILQGVTSWGLGCARPNKPGVYVRVSRFVTWIEGVMRNNGRAYKSKPPIAFPDGRAYKSKPPIAFPD

CATH classification: 2.40.10.10

Secondary structure (DSSP, 8-state):
--TT--SSPPP----BSSEEPPTTSSTTEEEEEETTS-EEEEEEEEETTEEEE-GGGGTT---GGGEEEEES-SBSSS--TT-EEEEEEEEEE-TT--S-EEEEESSPPP-BTTB-PPBPPPTT--PPTT-EEEEEES---TTSS-TTB-EEEEEEEE-HHHHTSTTTTTT---TTEEEES-TT-S-B--TT-TT-EEEEEETTEEEEEEEEEEESSSSBTTB-EEEEEGGGGHHHHHHHHHH-/--TT--SSPPPP---BSSEEPPTTSSTTEEEEE-TT--EEEEEEE-SSSEEEE-GGGGTT-S-GGG-EEEES--BSSS--TT-EEEEEEEEEE-TT--S-EEEEESSPPP--SS--PPBPPPTT--PPTT-EEEEEES---TTSS-TTB-EEEEEEEE-HHHHTSTTTTTT---TTEEEES-TT-S-B--TT-TT-EEEEEETTEEEEEEEEEEESSSS-TT--EEEEEGGGSHHHHHHHHHH-/--EE-SSS-EE---/--EE-SSS-EE---

Nearest PDB structures (foldseek):
  6q1u-assembly2_D  TM=1.077E+00  e=4.053E-01  Helianthus annuus
  6q1u-assembly1_C  TM=1.040E+00  e=4.053E-01  Helianthus annuus
  6d3x-assembly2_D  TM=1.011E+00  e=5.661E-01  Helianthus annuus
  6d40-assembly1_C  TM=9.504E-01  e=1.105E+00  Helianthus annuus
  6nox-assembly1_A  TM=7.618E-01  e=4.806E+00  Helianthus annuus

B-factor: mean 26.37, std 8.98, range [4.68, 79.0]

Solvent-accessible surface area: 19990 Å² total; per-residue (Å²): 141,90,48,0,59,12,98,58,132,21,75,82,20,172,0,5,13,36,29,42,2,73,67,32,0,5,4,0,4,0,0,0,14,31,60,194,38,97,9,14,0,1,0,0,0,14,19,52,56,6,0,0,0,0,12,12,7,0,41,102,8,35,134,36,78,24,10,42,0,0,2,8,7,26,73,32,118,78,52,47,122,149,26,34,100,14,108,5,43,125,10,31,21,13,94,75,72,65,21,0,0,0,0,47,0,65,61,73,5,95,55,49,69,74,4,0,18,2,10,44,8,77,65,103,102,101,7,61,79,64,42,87,0,24,1,2,2,10,6,77,13,91,66,48,171,16,81,24,57,2,3,0,0,59,0,24,5,16,74,30,87,39,0,42,123,177,96,22,0,75,53,70,6,43,71,17,7,1,0,0,2,83,58,91,18,38,24,1,1,4,61,0,0,0,0,0,1,0,2,6,111,46,104,77,72,22,20,0,12,0,0,1,0,0,1,13,26,16,14,130,77,64,49,4,0,0,0,4,20,0,1,101,9,2,95,47,0,58,26,17,46,179,113,72,139,90,48,0,67,12,101,60,129,20,74,81,19,177,1,6,14,39,29,42,2,75,67,31,0,5,4,0,5,0,0,0,17,28,174,196,28,93,7,12,0,1,0,0,0,13,22,54,56,7,0,0,0,0,11,15,7,1,36,102,8,35,133,35,69,20,12,60,0,1,0,9,7,27,77,32,125,72,53,50,129,158,23,34,91,16,121,7,40,113,14,33,22,11,93,81,69,62,25,0,0,0,0,43,0,60,59,72,5,96,54,47,68,79,3,0,16,2,9,47,7,75,69,111,104,104,8,59,78,68,40,82,0,18,1,3,2,9,6,78,9,87,64,48,173,20,79,25,58,2,3,0,1,60,0,25,4,15,80,31,107,35,0,40,124,175,94,22,0,77,54,66,8,37,74,15,8,1,0,0,5,80,63,91,18,42,27,3,1,4,50,0,0,0,0,0,2,0,2,7,107,47,103,78,70,23,19,0,9,0,0,0,0,0,0,11,28,19,16,127,74,60,51,4,0,0,0,4,18,0,1,99,9,3,96,47,0,74,17,19,44,196,118,75,36,20,24,17,5,6,80,106,59,30,34,25,41,48,33,15,26,17,5,6,69,106,63,31,36,27,38,55

Radius of gyration: 24.4 Å; Cα contacts (8 Å, |Δi|>4): 1534; chains: 4; bounding box: 74×38×47 Å

Foldseek 3Di:
DDAQFAPDQWDPFCQADFFFIDQLNQQQKKFKAFLVQAGFEIWGAAFQFKTKFWQVSCPVDQAQNGIKIWGLFWFRHPTDPPIDIFGFHHKADDVVRGTMIMTTTPDGHDDDSRHHGHAADAAPDDDDFFAKKKAWFQDDHPPNDDHGGIGMDIKTWHDDVVCCDPLAVVNPADPQKTWIHDLQFRHAGAGSHGNTFIWGDDDRGTYTQWGFDDWPHHRDHSITGMTGGRSNCVVVVVVVVVVD/DDAQAAPDQWDDFCQADFFFTDQLNQQQKKFKAFPVGAGFEIWGAAFQFKTKFWQVSCPVDQAQQGIKIWGLFFFRPPTDPPIDIFGFDHKADDPVRGTMIMTTTPGGHDDDSRHHGHHADAAPDDDDFFAWWKWWFQDDHPPNDDHRGIGMDIKTWHAPVVCCDPLAVPNPADPQKTWIHDLQFRHFDAGSHGNTFTWGDDPRGTHGFWGFDDWPHHRHHSITGMTGGRSNCPVVVVVVVVVD/DDWAPDVVIDDDPD/DDWAPDVVIDDDPD

InterPro domains:
  IPR000001 Kringle [PF00051] (103-181)
  IPR000001 Kringle [PF00051] (185-262)
  IPR000001 Kringle [PF00051] (275-352)
  IPR000001 Kringle [PF00051] (377-454)
  IPR000001 Kringle [PF00051] (481-560)
  IPR000001 Kringle [PS50070] (102-181)
  IPR000001 Kringle [PS50070] (184-262)
  IPR000001 Kringle [PS50070] (274-352)
  IPR000001 Kringle [PS50070] (376-454)
  IPR000001 Kringle [PS50070] (480-560)
  IPR000001 Kringle [SM00130] (101-183)
  IPR000001 Kringle [SM00130] (184-264)
  IPR000001 Kringle [SM00130] (273-354)
  IPR000001 Kringle [SM00130] (375-456)
  IPR000001 Kringle [SM00130] (479-562)
  IPR000001 Kringle [cd00108] (102-182)
  IPR000001 Kringle [cd00108] (182-262)
  IPR000001 Kringle [cd00108] (272-353)
  IPR000001 Kringle [cd00108] (375-455)
  IPR000001 Kringle [cd00108] (478-561)